Protein AF-A0A3E0Q6M6-F1 (afdb_monomer)

Foldseek 3Di:
DAADLDAFLPQDFPLLLLLLLQQFAQDQDDLVVSLVSSCCQQQPKDFPPHPQVVVLVVFFDPVLLVVQPDDDPPVNVVVCVVVVPDPPGGDIGGLNSSLLRGPLQQDSPYDDDSVCSSSSLVVCVLLQQADPRRHGDLLSLLSNLVLCVVQPCVSVSHNSSRSLQQQVQLLSLLSLVLSCLVHHLLLLLLLLLLLVPPPDDPADALVSSLRSLVLLLVLCVVVDDPVCPVVSVSSVVSSVQSVPRVRSSRVVNNSLSHCVSSVQWHWDFDQDPNDTDTHTHGDQLSNLSNVLCPCCSNCVVCSVVCCQACSLVSSCRSVVQQADEDPDLLLLVLLLLVLQVSRDDPDFFGKSQSSSSSSQSVQSVVRYHDGSVNSLVSLVVCCVDPCVVFKDWPDDDPVVSITTIDGHPPSNVVSVVVDDPPPPPPPPPD

pLDDT: mean 89.03, std 11.6, range [33.72, 98.38]

Solvent-accessible surface area (backbone atoms only — not comparable to full-atom values): 23334 Å² total; per-residue (Å²): 112,40,69,70,88,75,55,69,58,56,74,59,46,64,31,52,50,47,52,46,27,67,64,48,45,78,54,79,44,53,74,63,61,53,38,53,46,40,40,60,57,47,56,32,76,44,30,79,85,40,90,60,33,75,56,37,68,70,47,38,33,66,71,53,38,58,72,60,53,77,76,75,50,70,68,59,48,51,48,31,61,76,69,66,53,71,86,74,68,66,78,65,40,36,44,48,48,53,56,41,17,23,68,84,40,97,60,71,73,67,81,80,52,77,91,49,45,61,54,52,56,53,50,27,40,64,54,46,26,25,42,97,52,52,12,36,25,68,59,16,40,31,51,26,44,48,45,56,75,75,24,70,51,38,93,76,65,34,69,91,23,48,58,67,46,32,68,81,35,65,54,57,30,48,51,52,49,52,37,45,60,65,30,26,62,54,53,51,39,37,33,38,45,41,44,67,50,77,73,86,63,87,58,70,50,52,57,48,52,35,51,18,35,45,54,54,39,53,44,46,57,80,67,67,47,89,91,43,53,67,62,48,51,55,41,46,56,46,31,58,52,30,70,40,68,69,50,16,40,29,48,34,52,27,53,52,45,42,37,34,52,59,53,28,27,42,73,49,82,42,78,60,92,88,40,84,42,70,30,68,40,46,30,74,34,15,38,39,39,25,58,66,35,44,60,52,55,69,44,45,75,46,39,67,62,51,45,32,59,40,44,44,58,47,49,30,63,27,69,68,49,87,51,42,75,62,93,46,62,68,60,44,50,46,28,33,58,66,15,34,78,45,57,66,50,97,71,77,60,29,60,41,61,61,22,26,49,42,7,28,40,56,30,42,78,73,31,23,33,45,34,43,50,56,39,57,56,41,49,62,56,40,44,76,44,93,46,31,91,31,41,46,77,78,54,58,48,79,88,75,68,44,36,26,37,40,80,42,87,64,44,62,62,62,45,59,76,69,47,73,83,65,79,73,69,73,79,70,86,124

Secondary structure (DSSP, 8-state):
--------SS---THHHHHHHHH--SS---HHHHHHHHHHHHT-EE-TTSTTHHHHHHHB-HHHHHHTSPPPPHHHHHHHHHTT----SPPPEEHHHHHHTBTTSS--PPPPPGGGHHHHHHHHHHTTSB-TTS-B-HHHHHHHHHHHHHSTTGGGT-TT--TT-GGG-HHHHHHHHHHHHHH-TTHHHHHHHHHHTTTT--S--TTHHHHHHHHHHHHHHHT--GGGHHHHHHHHHHHHHTTSHHHHHHHHHHHHHHHHHTTSEEE--EEETTEEE--EEE-HHHHHHHHHTHHHHHTGGGHHHHHHHHHHHHHHHHHT---EE---HHHHHHHHHHHGGGT--SSS-EEHHHHHHHHHHHHHHTTEE--HHHHHHHHHHHHTTTTTTTEEEEEEETTTTEEEEEEPTTHHHHHHTTS-----------

Nearest PDB structures (foldseek):
  5vyv-assembly1_A  TM=3.236E-01  e=2.648E-01  Escherichia coli O157:H7
  7z3q-assembly2_C  TM=4.560E-01  e=9.338E+00  Homo sapiens

Radius of gyration: 23.21 Å; Cα contacts (8 Å, |Δi|>4): 625; chains: 1; bounding box: 67×60×68 Å

Mean predicted aligned error: 6.0 Å

Sequence (430 aa):
MKLITHMEPSQLRLGYLCCLSLVAGRQLDTRQALVDRLGRFVFQMIDEADPRWPEFAKSVDRNELQRMRTPVDEKTAELHELFGMTDTSAPAYQLQALWLSQRDIPSHLGLLTEKNATRILEMGRSFELLTTGYALSEKGVFLNKFLQATMPGVLDGAPTANPFAIARRPALQLFLLYALLSVDILTPFLLKRFASSQQGDPSNSPKLLPQAANDLVDSLVDVTDISNVESLRSCRQFAERLQSKAVARNQAQPRYHHLFELGLVDRSEADDGGRRVVPYVATDAGSRAASVFQTLREDTEQQLELIDTHFFHWAAEIYDFDAKPCDGDLRRLYYFARGFPYLEREIGFTPGRTIALAGCLLGLEEGWIIEIAEMFSVLRTMAAGPWRPYLEYSGGSRLDQEFLIKVKPGLIDAIEEQLPPTSQRERTPK

Structure (mmCIF, N/CA/C/O backbone):
data_AF-A0A3E0Q6M6-F1
#
_entry.id   AF-A0A3E0Q6M6-F1
#
loop_
_atom_site.group_PDB
_atom_site.id
_atom_site.type_symbol
_atom_site.label_atom_id
_atom_site.label_alt_id
_atom_site.label_comp_id
_atom_site.label_asym_id
_atom_site.label_entity_id
_atom_site.label_seq_id
_atom_site.pdbx_PDB_ins_code
_atom_site.Cartn_x
_atom_site.Cartn_y
_atom_site.Cartn_z
_atom_site.occupancy
_atom_site.B_iso_or_equiv
_atom_site.auth_seq_id
_atom_site.auth_comp_id
_atom_site.auth_asym_id
_atom_site.auth_atom_id
_atom_site.pdbx_PDB_model_num
ATOM 1 N N . MET A 1 1 ? -2.107 17.240 4.110 1.00 87.25 1 MET A N 1
ATOM 2 C CA . MET A 1 1 ? -1.818 16.719 2.755 1.00 87.25 1 MET A CA 1
ATOM 3 C C . MET A 1 1 ? -0.362 16.262 2.650 1.00 87.25 1 MET A C 1
ATOM 5 O O . MET A 1 1 ? 0.503 16.913 3.228 1.00 87.25 1 MET A O 1
ATOM 9 N N . LYS A 1 2 ? -0.077 15.165 1.934 1.00 92.00 2 LYS A N 1
ATOM 10 C CA . LYS A 1 2 ? 1.295 14.688 1.652 1.00 92.00 2 LYS A CA 1
ATOM 11 C C . LYS A 1 2 ? 1.508 14.490 0.152 1.00 92.00 2 LYS A C 1
ATOM 13 O O . LYS A 1 2 ? 0.611 14.021 -0.541 1.00 92.00 2 LYS A O 1
ATOM 18 N N . LEU A 1 3 ? 2.697 14.842 -0.333 1.00 93.81 3 LEU A N 1
ATOM 19 C CA . LEU A 1 3 ? 3.106 14.711 -1.732 1.00 93.81 3 LEU A CA 1
ATOM 20 C C . LEU A 1 3 ? 4.495 14.076 -1.796 1.00 93.81 3 LEU A C 1
ATOM 22 O O . LEU A 1 3 ? 5.449 14.608 -1.219 1.00 93.81 3 LEU A O 1
ATOM 26 N N . ILE A 1 4 ? 4.645 12.984 -2.548 1.00 92.25 4 ILE A N 1
ATOM 27 C CA . ILE A 1 4 ? 5.968 12.401 -2.787 1.00 92.25 4 ILE A CA 1
ATOM 28 C C . ILE A 1 4 ? 6.671 13.221 -3.877 1.00 92.25 4 ILE A C 1
ATOM 30 O O . ILE A 1 4 ? 6.484 13.014 -5.071 1.00 92.25 4 ILE A O 1
ATOM 34 N N . THR A 1 5 ? 7.535 14.158 -3.495 1.00 89.56 5 THR A N 1
ATOM 35 C CA . THR A 1 5 ? 8.221 15.041 -4.463 1.00 89.56 5 THR A CA 1
ATOM 36 C C . THR A 1 5 ? 9.436 14.406 -5.147 1.00 89.56 5 THR A C 1
ATOM 38 O O . THR A 1 5 ? 10.067 15.025 -6.017 1.00 89.56 5 THR A O 1
ATOM 41 N N . HIS A 1 6 ? 9.795 13.190 -4.736 1.00 87.19 6 HIS A N 1
ATOM 42 C CA . HIS A 1 6 ? 10.924 12.450 -5.271 1.00 87.19 6 HIS A CA 1
ATOM 43 C C . HIS A 1 6 ? 10.699 10.939 -5.171 1.00 87.19 6 HIS A C 1
ATOM 45 O O . HIS A 1 6 ? 10.739 10.355 -4.093 1.00 87.19 6 HIS A O 1
ATOM 51 N N . MET A 1 7 ? 10.524 10.304 -6.322 1.00 83.81 7 MET A N 1
ATOM 52 C CA . MET A 1 7 ? 10.637 8.866 -6.519 1.00 83.81 7 MET A CA 1
ATOM 53 C C . MET A 1 7 ? 11.859 8.584 -7.383 1.00 83.81 7 MET A C 1
ATOM 55 O O . MET A 1 7 ? 12.078 9.258 -8.391 1.00 83.81 7 MET A O 1
ATOM 59 N N . GLU A 1 8 ? 12.674 7.618 -6.981 1.00 73.31 8 GLU A N 1
ATOM 60 C CA . GLU A 1 8 ? 13.770 7.162 -7.830 1.00 73.31 8 GLU A CA 1
ATOM 61 C C . GLU A 1 8 ? 13.198 6.372 -9.023 1.00 73.31 8 GLU A C 1
ATOM 63 O O . GLU A 1 8 ? 12.280 5.574 -8.835 1.00 73.31 8 GLU A O 1
ATOM 68 N N . PRO A 1 9 ? 13.729 6.566 -10.245 1.00 67.56 9 PRO A N 1
ATOM 69 C CA . PRO A 1 9 ? 13.265 5.899 -11.463 1.00 67.56 9 PRO A CA 1
ATOM 70 C C . PRO A 1 9 ? 13.561 4.401 -11.515 1.00 67.56 9 PRO A C 1
ATOM 72 O O . PRO A 1 9 ? 13.162 3.742 -12.478 1.00 67.56 9 PRO A O 1
ATOM 75 N N . SER A 1 10 ? 14.298 3.858 -10.539 1.00 64.56 10 SER A N 1
ATOM 76 C CA . SER A 1 10 ? 14.489 2.414 -10.446 1.00 64.56 10 SER A CA 1
ATOM 77 C C . SER A 1 10 ? 13.123 1.729 -10.375 1.00 64.56 10 SER A C 1
ATOM 79 O O . SER A 1 10 ? 12.142 2.322 -9.935 1.00 64.56 10 SER A O 1
ATOM 81 N N . GLN A 1 11 ? 13.051 0.489 -10.863 1.00 65.12 11 GLN A N 1
ATOM 82 C CA . GLN A 1 11 ? 11.842 -0.341 -10.964 1.00 65.12 11 GLN A CA 1
ATOM 83 C C . GLN A 1 11 ? 11.306 -0.749 -9.577 1.00 65.12 11 GLN A C 1
ATOM 85 O O . GLN A 1 11 ? 11.102 -1.923 -9.285 1.00 65.12 11 GLN A O 1
ATOM 90 N N . LEU A 1 12 ? 11.112 0.222 -8.690 1.00 77.06 12 LEU A N 1
ATOM 91 C CA . LEU A 1 12 ? 10.589 0.053 -7.354 1.00 77.06 12 LEU A CA 1
ATOM 92 C C . LEU A 1 12 ? 9.111 -0.284 -7.477 1.00 77.06 12 LEU A C 1
ATOM 94 O O . LEU A 1 12 ? 8.279 0.534 -7.857 1.00 77.06 12 LEU A O 1
ATOM 98 N N . ARG A 1 13 ? 8.851 -1.558 -7.230 1.00 88.19 13 ARG A N 1
ATOM 99 C CA . ARG A 1 13 ? 7.543 -2.179 -7.112 1.00 88.19 13 ARG A CA 1
ATOM 100 C C . ARG A 1 13 ? 7.064 -2.112 -5.667 1.00 88.19 13 ARG A C 1
ATOM 102 O O . ARG A 1 13 ? 7.867 -2.252 -4.742 1.00 88.19 13 ARG A O 1
ATOM 109 N N . LEU A 1 14 ? 5.757 -2.014 -5.471 1.00 93.56 14 LEU A N 1
ATOM 110 C CA . LEU A 1 14 ? 5.112 -2.132 -4.168 1.00 93.56 14 LEU A CA 1
ATOM 111 C C . LEU A 1 14 ? 5.424 -3.484 -3.506 1.00 93.56 14 LEU A C 1
ATOM 113 O O . LEU A 1 14 ? 5.571 -3.535 -2.290 1.00 93.56 14 LEU A O 1
ATOM 117 N N . GLY A 1 15 ? 5.633 -4.559 -4.279 1.00 94.31 15 GLY A N 1
ATOM 118 C CA . GLY A 1 15 ? 6.031 -5.865 -3.731 1.00 94.31 15 GLY A CA 1
ATOM 119 C C . GLY A 1 15 ? 7.352 -5.831 -2.946 1.00 94.31 15 GLY A C 1
ATOM 120 O O . GLY A 1 15 ? 7.531 -6.582 -1.989 1.00 94.31 15 GLY A O 1
ATOM 121 N N . TYR A 1 16 ? 8.256 -4.891 -3.245 1.00 95.25 16 TYR A N 1
ATOM 122 C CA . TYR A 1 16 ? 9.464 -4.710 -2.435 1.00 95.25 16 TYR A CA 1
ATOM 123 C C . TYR A 1 16 ? 9.179 -4.120 -1.052 1.00 95.25 16 TYR A C 1
ATOM 125 O O . TYR A 1 16 ? 9.962 -4.351 -0.134 1.00 95.25 16 TYR A O 1
ATOM 133 N N . LEU A 1 17 ? 8.069 -3.397 -0.868 1.00 96.25 17 LEU A N 1
ATOM 134 C CA . LEU A 1 17 ? 7.621 -2.968 0.459 1.00 96.25 17 LEU A CA 1
ATOM 135 C C . LEU A 1 17 ? 7.180 -4.161 1.309 1.00 96.25 17 LEU A C 1
ATOM 137 O O . LEU A 1 17 ? 7.475 -4.202 2.504 1.00 96.25 17 LEU A O 1
ATOM 141 N N . CYS A 1 18 ? 6.549 -5.160 0.687 1.00 97.62 18 CYS A N 1
ATOM 142 C CA . CYS A 1 18 ? 6.244 -6.433 1.331 1.00 97.62 18 CYS A CA 1
ATOM 143 C C . CYS A 1 18 ? 7.539 -7.134 1.763 1.00 97.62 18 CYS A C 1
ATOM 145 O O . CYS A 1 18 ? 7.695 -7.434 2.946 1.00 97.62 18 CYS A O 1
ATOM 147 N N . CYS A 1 19 ? 8.515 -7.282 0.859 1.00 97.38 19 CYS A N 1
ATOM 148 C CA . CYS A 1 19 ? 9.823 -7.860 1.191 1.00 97.38 19 CYS A CA 1
ATOM 149 C C . CYS A 1 19 ? 10.544 -7.099 2.314 1.00 97.38 19 CYS A C 1
ATOM 151 O O . CYS A 1 19 ? 11.058 -7.713 3.244 1.00 97.38 19 CYS A O 1
ATOM 153 N N . LEU A 1 20 ? 10.549 -5.763 2.262 1.00 97.38 20 LEU A N 1
ATOM 154 C CA . LEU A 1 20 ? 11.132 -4.914 3.301 1.00 97.38 20 LEU A CA 1
ATOM 155 C C . LEU A 1 20 ? 10.480 -5.160 4.662 1.00 97.38 20 LEU A C 1
ATOM 157 O O . LEU A 1 20 ? 11.183 -5.282 5.663 1.00 97.38 20 LEU A O 1
ATOM 161 N N . SER A 1 21 ? 9.148 -5.254 4.699 1.00 97.56 21 SER A N 1
ATOM 162 C CA . SER A 1 21 ? 8.427 -5.501 5.946 1.00 97.56 21 SER A CA 1
ATOM 163 C C . SER A 1 21 ? 8.771 -6.856 6.557 1.00 97.56 21 SER A C 1
ATOM 165 O O . SER A 1 21 ? 8.832 -6.962 7.775 1.00 97.56 21 SER A O 1
ATOM 167 N N . LEU A 1 22 ? 9.055 -7.873 5.737 1.00 97.62 22 LEU A N 1
ATOM 168 C CA . LEU A 1 22 ? 9.405 -9.222 6.189 1.00 97.62 22 LEU A CA 1
ATOM 169 C C . LEU A 1 22 ? 10.785 -9.298 6.848 1.00 97.62 22 LEU A C 1
ATOM 171 O O . LEU A 1 22 ? 10.973 -10.093 7.764 1.00 97.62 22 LEU A O 1
ATOM 175 N N . VAL A 1 23 ? 11.735 -8.466 6.413 1.00 96.94 23 VAL A N 1
ATOM 176 C CA . VAL A 1 23 ? 13.116 -8.487 6.927 1.00 96.94 23 VAL A CA 1
ATOM 177 C C . VAL A 1 23 ? 13.397 -7.442 8.008 1.00 96.94 23 VAL A C 1
ATOM 179 O O . VAL A 1 23 ? 14.353 -7.593 8.770 1.00 96.94 23 VAL A O 1
ATOM 182 N N . ALA A 1 24 ? 12.599 -6.376 8.078 1.00 96.19 24 ALA A N 1
ATOM 183 C CA . ALA A 1 24 ? 12.725 -5.341 9.097 1.00 96.19 24 ALA A CA 1
ATOM 184 C C . ALA A 1 24 ? 12.095 -5.778 10.433 1.00 96.19 24 ALA A C 1
ATOM 186 O O . ALA A 1 24 ? 11.230 -6.649 10.488 1.00 96.19 24 ALA A O 1
ATOM 187 N N . GLY A 1 25 ? 12.535 -5.163 11.533 1.00 93.12 25 GLY A N 1
ATOM 188 C CA . GLY A 1 25 ? 12.019 -5.430 12.880 1.00 93.12 25 GLY A CA 1
ATOM 189 C C . GLY A 1 25 ? 11.426 -4.183 13.537 1.00 93.12 25 GLY A C 1
ATOM 190 O O . GLY A 1 25 ? 11.552 -3.078 13.019 1.00 93.12 25 GLY A O 1
ATOM 191 N N . ARG A 1 26 ? 10.804 -4.353 14.711 1.00 88.94 26 ARG A N 1
ATOM 192 C CA . ARG A 1 26 ? 10.313 -3.239 15.554 1.00 88.94 26 ARG A CA 1
ATOM 193 C C . ARG A 1 26 ? 11.429 -2.460 16.258 1.00 88.94 26 ARG A C 1
ATOM 195 O O . ARG A 1 26 ? 11.202 -1.349 16.721 1.00 88.94 26 ARG A O 1
ATOM 202 N N . GLN A 1 27 ? 12.605 -3.063 16.398 1.00 89.88 27 GLN A N 1
ATOM 203 C CA . GLN A 1 27 ? 13.758 -2.430 17.032 1.00 89.88 27 GLN A CA 1
ATOM 204 C C . GLN A 1 27 ? 14.470 -1.508 16.041 1.00 89.88 27 GLN A C 1
ATOM 206 O O . GLN A 1 27 ? 14.382 -1.714 14.829 1.00 89.88 27 GLN A O 1
ATOM 211 N N . LEU A 1 28 ? 15.168 -0.498 16.572 1.00 85.06 28 LEU A N 1
ATOM 212 C CA . LEU A 1 28 ? 16.021 0.374 15.768 1.00 85.06 28 LEU A CA 1
ATOM 213 C C . LEU A 1 28 ? 17.014 -0.468 14.978 1.00 85.06 28 LEU A C 1
ATOM 215 O O . LEU A 1 28 ? 17.636 -1.380 15.524 1.00 85.06 28 LEU A O 1
ATOM 219 N N . ASP A 1 29 ? 17.165 -0.124 13.706 1.00 87.62 29 ASP A N 1
ATOM 220 C CA . ASP A 1 29 ? 18.101 -0.794 12.826 1.00 87.62 29 ASP A CA 1
ATOM 221 C C . ASP A 1 29 ? 19.008 0.222 12.139 1.00 87.62 29 ASP A C 1
ATOM 223 O O . ASP A 1 29 ? 18.660 1.388 11.929 1.00 87.62 29 ASP A O 1
ATOM 227 N N . THR A 1 30 ? 20.203 -0.226 11.778 1.00 94.06 30 THR A N 1
ATOM 228 C CA . THR A 1 30 ? 21.070 0.575 10.923 1.00 94.06 30 THR A CA 1
ATOM 229 C C . THR A 1 30 ? 20.626 0.417 9.475 1.00 94.06 30 THR A C 1
ATOM 231 O O . THR A 1 30 ? 20.210 -0.659 9.042 1.00 94.06 30 THR A O 1
ATOM 234 N N . ARG A 1 31 ? 20.778 1.485 8.685 1.00 95.12 31 ARG A N 1
ATOM 235 C CA . ARG A 1 31 ? 20.514 1.448 7.239 1.00 95.12 31 ARG A CA 1
ATOM 236 C C . ARG A 1 31 ? 21.240 0.279 6.561 1.00 95.12 31 ARG A C 1
ATOM 238 O O . ARG A 1 31 ? 20.638 -0.401 5.741 1.00 95.12 31 ARG A O 1
ATOM 245 N N . GLN A 1 32 ? 22.511 0.053 6.910 1.00 96.00 32 GLN A N 1
ATOM 246 C CA . GLN A 1 32 ? 23.335 -0.987 6.291 1.00 96.00 32 GLN A CA 1
ATOM 247 C C . GLN A 1 32 ? 22.854 -2.392 6.659 1.00 96.00 32 GLN A C 1
ATOM 249 O O . GLN A 1 32 ? 22.635 -3.200 5.765 1.00 96.00 32 GLN A O 1
ATOM 254 N N . ALA A 1 33 ? 22.608 -2.668 7.942 1.00 95.94 33 ALA A N 1
ATOM 255 C CA . ALA A 1 33 ? 22.136 -3.985 8.364 1.00 95.94 33 ALA A CA 1
ATOM 256 C C . ALA A 1 33 ? 20.782 -4.345 7.729 1.00 95.94 33 ALA A C 1
ATOM 258 O O . ALA A 1 33 ? 20.575 -5.493 7.329 1.00 95.94 33 ALA A O 1
ATOM 259 N N . LEU A 1 34 ? 19.879 -3.370 7.568 1.00 95.75 34 LEU A N 1
ATOM 260 C CA . LEU A 1 34 ? 18.613 -3.599 6.878 1.00 95.75 34 LEU A CA 1
ATOM 261 C C . LEU A 1 34 ? 18.808 -3.880 5.383 1.00 95.75 34 LEU A C 1
ATOM 263 O O . LEU A 1 34 ? 18.170 -4.785 4.848 1.00 95.75 34 LEU A O 1
ATOM 267 N N . VAL A 1 35 ? 19.709 -3.150 4.718 1.00 95.69 35 VAL A N 1
ATOM 268 C CA . VAL A 1 35 ? 20.093 -3.416 3.322 1.00 95.69 35 VAL A CA 1
ATOM 269 C C . VAL A 1 35 ? 20.690 -4.816 3.175 1.00 95.69 35 VAL A C 1
ATOM 271 O O . VAL A 1 35 ? 20.292 -5.535 2.264 1.00 95.69 35 VAL A O 1
ATOM 274 N N . ASP A 1 36 ? 21.560 -5.243 4.089 1.00 96.00 36 ASP A N 1
ATOM 275 C CA . ASP A 1 36 ? 22.187 -6.569 4.052 1.00 96.00 36 ASP A CA 1
ATOM 276 C C . ASP A 1 36 ? 21.164 -7.694 4.277 1.00 96.00 36 ASP A C 1
ATOM 278 O O . ASP A 1 36 ? 21.242 -8.758 3.659 1.00 96.00 36 ASP A O 1
ATOM 282 N N . ARG A 1 37 ? 20.186 -7.491 5.172 1.00 96.50 37 ARG A N 1
ATOM 283 C CA . ARG A 1 37 ? 19.087 -8.449 5.393 1.00 96.50 37 ARG A CA 1
ATOM 284 C C . ARG A 1 37 ? 18.163 -8.535 4.188 1.00 96.50 37 ARG A C 1
ATOM 286 O O . ARG A 1 37 ? 17.870 -9.634 3.728 1.00 96.50 37 ARG A O 1
ATOM 293 N N . LEU A 1 38 ? 17.747 -7.386 3.664 1.00 95.50 38 LEU A N 1
ATOM 294 C CA . LEU A 1 38 ? 16.939 -7.309 2.456 1.00 95.50 38 LEU A CA 1
ATOM 295 C C . LEU A 1 38 ? 17.661 -7.968 1.283 1.00 95.50 38 LEU A C 1
ATOM 297 O O . LEU A 1 38 ? 17.050 -8.758 0.574 1.00 95.50 38 LEU A O 1
ATOM 301 N N . GLY A 1 39 ? 18.958 -7.698 1.128 1.00 94.81 39 GLY A N 1
ATOM 302 C CA . GLY A 1 39 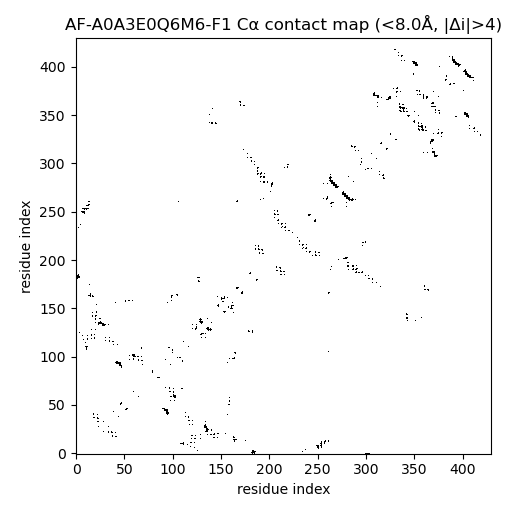? 19.769 -8.251 0.058 1.00 94.81 39 GLY A CA 1
ATOM 303 C C . GLY A 1 39 ? 19.881 -9.773 0.127 1.00 94.81 39 GLY A C 1
ATOM 304 O O . GLY A 1 39 ? 19.592 -10.451 -0.854 1.00 94.81 39 GLY A O 1
ATOM 305 N N . ARG A 1 40 ? 20.182 -10.318 1.313 1.00 96.00 40 ARG A N 1
ATOM 306 C CA . ARG A 1 40 ? 20.195 -11.773 1.545 1.00 96.00 40 ARG A CA 1
ATOM 307 C C . ARG A 1 40 ? 18.852 -12.442 1.275 1.00 96.00 40 ARG A C 1
ATOM 309 O O . ARG A 1 40 ? 18.841 -13.602 0.889 1.00 96.00 40 ARG A O 1
ATOM 316 N N . PHE A 1 41 ? 17.748 -11.732 1.491 1.00 96.81 41 PHE A N 1
ATOM 317 C CA . PHE A 1 41 ? 16.411 -12.255 1.242 1.00 96.81 41 PHE A CA 1
ATOM 318 C C . PHE A 1 41 ? 16.058 -12.223 -0.250 1.00 96.81 41 PHE A C 1
ATOM 320 O O . PHE A 1 41 ? 15.866 -13.268 -0.861 1.00 96.81 41 PHE A O 1
ATOM 327 N N . VAL A 1 42 ? 16.013 -11.042 -0.877 1.00 94.81 42 VAL A N 1
ATOM 328 C CA . VAL A 1 42 ? 15.484 -10.909 -2.249 1.00 94.81 42 VAL A CA 1
ATOM 329 C C . VAL A 1 42 ? 16.459 -11.370 -3.334 1.00 94.81 42 VAL A C 1
ATOM 331 O O . VAL A 1 42 ? 16.013 -11.793 -4.401 1.00 94.81 42 VAL A O 1
ATOM 334 N N . PHE A 1 43 ? 17.770 -11.310 -3.075 1.00 94.06 43 PHE A N 1
ATOM 335 C CA . PHE A 1 43 ? 18.814 -11.732 -4.019 1.00 94.06 43 PHE A CA 1
ATOM 336 C C . PHE A 1 43 ? 19.391 -13.114 -3.691 1.00 94.06 43 PHE A C 1
ATOM 338 O O . PHE A 1 43 ? 20.419 -13.488 -4.251 1.00 94.06 43 PHE A O 1
ATOM 345 N N . GLN A 1 44 ? 18.737 -13.891 -2.816 1.00 95.12 44 GLN A N 1
ATOM 346 C CA . GLN A 1 44 ? 19.100 -15.289 -2.589 1.00 95.12 44 GLN A CA 1
ATOM 347 C C . GLN A 1 44 ? 19.132 -16.046 -3.925 1.00 95.12 44 GLN A C 1
ATOM 349 O O . GLN A 1 44 ? 18.177 -15.968 -4.697 1.00 95.12 44 GLN A O 1
ATOM 354 N N . MET A 1 45 ? 20.211 -16.784 -4.182 1.00 94.81 45 MET A N 1
ATOM 355 C CA . MET A 1 45 ? 20.336 -17.628 -5.370 1.00 94.81 45 MET A CA 1
ATOM 356 C C . MET A 1 45 ? 19.615 -18.961 -5.156 1.00 94.81 45 MET A C 1
ATOM 358 O O . MET A 1 45 ? 19.776 -19.590 -4.112 1.00 94.81 45 MET A O 1
ATOM 362 N N . ILE A 1 46 ? 18.836 -19.366 -6.155 1.00 95.38 46 ILE A N 1
ATOM 363 C CA . ILE A 1 46 ? 18.070 -20.611 -6.217 1.00 95.38 46 ILE A CA 1
ATOM 364 C C . ILE A 1 46 ? 18.513 -21.354 -7.476 1.00 95.38 46 ILE A C 1
ATOM 366 O O . ILE A 1 46 ? 18.415 -20.805 -8.576 1.00 95.38 46 ILE A O 1
ATOM 370 N N . ASP A 1 47 ? 18.993 -22.579 -7.320 1.00 94.38 47 ASP A N 1
ATOM 371 C CA . ASP A 1 47 ? 19.415 -23.455 -8.414 1.00 94.38 47 ASP A CA 1
ATOM 372 C C . ASP A 1 47 ? 18.606 -24.762 -8.416 1.00 94.38 47 ASP A C 1
ATOM 374 O O . ASP A 1 47 ? 17.696 -24.946 -7.609 1.00 94.38 47 ASP A O 1
ATOM 378 N N . GLU A 1 48 ? 18.925 -25.680 -9.332 1.00 94.62 48 GLU A N 1
ATOM 379 C CA . GLU A 1 48 ? 18.227 -26.966 -9.461 1.00 94.62 48 GLU A CA 1
ATOM 380 C C . GLU A 1 48 ? 18.347 -27.883 -8.232 1.00 94.62 48 GLU A C 1
ATOM 382 O O . GLU A 1 48 ? 17.530 -28.796 -8.081 1.00 94.62 48 GLU A O 1
ATOM 387 N N . ALA A 1 49 ? 19.340 -27.663 -7.364 1.00 94.94 49 ALA A N 1
ATOM 388 C CA . ALA A 1 49 ? 19.521 -28.432 -6.138 1.00 94.94 49 ALA A CA 1
ATOM 389 C C . ALA A 1 49 ? 18.675 -27.887 -4.972 1.00 94.94 49 ALA A C 1
ATOM 391 O O . ALA A 1 49 ? 18.485 -28.591 -3.976 1.00 94.94 49 ALA A O 1
ATOM 392 N N . ASP A 1 50 ? 18.149 -26.663 -5.081 1.00 96.88 50 ASP A N 1
ATOM 393 C CA . ASP A 1 50 ? 17.285 -26.077 -4.062 1.00 96.88 50 ASP A CA 1
ATOM 394 C C . ASP A 1 50 ? 15.941 -26.834 -3.970 1.00 96.88 50 ASP A C 1
ATOM 396 O O . ASP A 1 50 ? 15.258 -27.012 -4.984 1.00 96.88 50 ASP A O 1
ATOM 400 N N . PRO A 1 51 ? 15.484 -27.236 -2.766 1.00 97.19 51 PRO A N 1
ATOM 401 C CA . PRO A 1 51 ? 14.211 -27.940 -2.592 1.00 97.19 51 PRO A CA 1
ATOM 402 C C . PRO A 1 51 ? 12.982 -27.204 -3.153 1.00 97.19 51 PRO A C 1
ATOM 404 O O . PRO A 1 51 ? 11.977 -27.843 -3.464 1.00 97.19 51 PRO A O 1
ATOM 407 N N . ARG A 1 52 ? 13.044 -25.872 -3.292 1.00 97.00 52 ARG A N 1
ATOM 408 C CA . ARG A 1 52 ? 11.966 -25.028 -3.837 1.00 97.00 52 ARG A CA 1
ATOM 409 C C . ARG A 1 52 ? 11.927 -25.035 -5.368 1.00 97.00 52 ARG A C 1
ATOM 411 O O . ARG A 1 52 ? 10.896 -24.703 -5.960 1.00 97.00 52 ARG A O 1
ATOM 418 N N . TRP A 1 53 ? 13.025 -25.404 -6.030 1.00 96.56 53 TRP A N 1
ATOM 419 C CA . TRP A 1 53 ? 13.165 -25.308 -7.484 1.00 96.56 53 TRP A CA 1
ATOM 420 C C . TRP A 1 53 ? 12.087 -26.052 -8.283 1.00 96.56 53 TRP A C 1
ATOM 422 O O . TRP A 1 53 ? 11.515 -25.442 -9.193 1.00 96.56 53 TRP A O 1
ATOM 432 N N . PRO A 1 54 ? 11.726 -27.316 -7.965 1.00 96.75 54 PRO A N 1
ATOM 433 C CA . PRO A 1 54 ? 10.733 -28.051 -8.748 1.00 96.75 54 PRO A CA 1
ATOM 434 C C . PRO A 1 54 ? 9.365 -27.366 -8.802 1.00 96.75 54 PRO A C 1
ATOM 436 O O . PRO A 1 54 ? 8.614 -27.554 -9.759 1.00 96.75 54 PRO A O 1
ATOM 439 N N . GLU A 1 55 ? 9.016 -26.589 -7.779 1.00 97.06 55 GLU A N 1
ATOM 440 C CA . GLU A 1 55 ? 7.762 -25.847 -7.722 1.00 97.06 55 GLU A CA 1
ATOM 441 C C . GLU A 1 55 ? 7.868 -24.492 -8.441 1.00 97.06 55 GLU A C 1
ATOM 443 O O . GLU A 1 55 ? 6.983 -24.156 -9.237 1.00 97.06 55 GLU A O 1
ATOM 448 N N . PHE A 1 56 ? 8.988 -23.771 -8.298 1.00 96.62 56 PHE A N 1
ATOM 449 C CA . PHE A 1 56 ? 9.257 -22.598 -9.136 1.00 96.62 56 PHE A CA 1
ATOM 450 C C . PHE A 1 56 ? 9.193 -22.948 -10.624 1.00 96.62 56 PHE A C 1
ATOM 452 O O . PHE A 1 56 ? 8.424 -22.330 -11.357 1.00 96.62 56 PHE A O 1
ATOM 459 N N . ALA A 1 57 ? 9.886 -24.003 -11.054 1.00 95.06 57 ALA A N 1
ATOM 460 C CA . ALA A 1 57 ? 9.931 -24.452 -12.445 1.00 95.06 57 ALA A CA 1
ATOM 461 C C . ALA A 1 57 ? 8.545 -24.740 -13.065 1.00 95.06 57 ALA A C 1
ATOM 463 O O . ALA A 1 57 ? 8.389 -24.646 -14.287 1.00 95.06 57 ALA A O 1
ATOM 464 N N . LYS A 1 58 ? 7.534 -25.075 -12.247 1.00 96.19 58 LYS A N 1
ATOM 465 C CA . LYS A 1 58 ? 6.137 -25.267 -12.687 1.00 96.19 58 LYS A CA 1
ATOM 466 C C . LYS A 1 58 ? 5.398 -23.941 -12.884 1.00 96.19 58 LYS A C 1
ATOM 468 O O . LYS A 1 58 ? 4.619 -23.817 -13.829 1.00 96.19 58 LYS A O 1
ATOM 473 N N . SER A 1 59 ? 5.641 -22.983 -11.992 1.00 95.38 59 SER A N 1
ATOM 474 C CA . SER A 1 59 ? 4.945 -21.689 -11.914 1.00 95.38 59 SER A CA 1
ATOM 475 C C . SER A 1 59 ? 5.503 -20.604 -12.845 1.00 95.38 59 SER A C 1
ATOM 477 O O . SER A 1 59 ? 4.753 -19.725 -13.272 1.00 95.38 59 SER A O 1
ATOM 479 N N . VAL A 1 60 ? 6.796 -20.655 -13.181 1.00 94.81 60 VAL A N 1
ATOM 480 C CA . VAL A 1 60 ? 7.467 -19.596 -13.953 1.00 94.81 60 VAL A CA 1
ATOM 481 C C . VAL A 1 60 ? 7.176 -19.651 -15.457 1.00 94.81 60 VAL A C 1
ATOM 483 O O . VAL A 1 60 ? 7.047 -20.719 -16.074 1.00 94.81 60 VAL A O 1
ATOM 486 N N . ASP A 1 61 ? 7.090 -18.473 -16.069 1.00 93.31 61 ASP A N 1
ATOM 487 C CA . ASP A 1 61 ? 7.276 -18.281 -17.500 1.00 93.31 61 ASP A CA 1
ATOM 488 C C . ASP A 1 61 ? 8.779 -18.328 -17.805 1.00 93.31 61 ASP A C 1
ATOM 490 O O . ASP A 1 61 ? 9.563 -17.491 -17.356 1.00 93.31 61 ASP A O 1
ATOM 494 N N . ARG A 1 62 ? 9.191 -19.338 -18.576 1.00 90.94 62 ARG A N 1
ATOM 495 C CA . ARG A 1 62 ? 10.600 -19.550 -18.927 1.00 90.94 62 ARG A CA 1
ATOM 496 C C . ARG A 1 62 ? 11.152 -18.444 -19.824 1.00 90.94 62 ARG A C 1
ATOM 498 O O . ARG A 1 62 ? 12.334 -18.130 -19.719 1.00 90.94 62 ARG A O 1
ATOM 505 N N . ASN A 1 63 ? 10.326 -17.862 -20.692 1.00 89.06 63 ASN A N 1
ATOM 506 C CA . ASN A 1 63 ? 10.759 -16.788 -21.582 1.00 89.06 63 ASN A CA 1
ATOM 507 C C . ASN A 1 63 ? 11.062 -15.523 -20.780 1.00 89.06 63 ASN A C 1
ATOM 509 O O . ASN A 1 63 ? 12.066 -14.858 -21.026 1.00 89.06 63 ASN A O 1
ATOM 513 N N . GLU A 1 64 ? 10.218 -15.215 -19.799 1.00 88.00 64 GLU A N 1
ATOM 514 C CA . GLU A 1 64 ? 10.395 -14.048 -18.932 1.00 88.00 64 GLU A CA 1
ATOM 515 C C . GLU A 1 64 ? 11.550 -14.249 -17.957 1.00 88.00 64 GLU A C 1
ATOM 517 O O . GLU A 1 64 ? 12.400 -13.369 -17.826 1.00 88.00 64 GLU A O 1
ATOM 522 N N . LEU A 1 65 ? 11.678 -15.448 -17.383 1.00 89.19 65 LEU A N 1
ATOM 523 C CA . LEU A 1 65 ? 12.819 -15.790 -16.539 1.00 89.19 65 LEU A CA 1
ATOM 524 C C . LEU A 1 65 ? 14.149 -15.650 -17.293 1.00 89.19 65 LEU A C 1
ATOM 526 O O . LEU A 1 65 ? 15.119 -15.116 -16.756 1.00 89.19 65 LEU A O 1
ATOM 530 N N . GLN A 1 66 ? 14.188 -16.063 -18.564 1.00 86.31 66 GLN A N 1
ATOM 531 C CA . GLN A 1 66 ? 15.369 -15.898 -19.408 1.00 86.31 66 GLN A CA 1
ATOM 532 C C . GLN A 1 66 ? 15.673 -14.420 -19.697 1.00 86.31 66 GLN A C 1
ATOM 534 O O . GLN A 1 66 ? 16.842 -14.038 -19.720 1.00 86.31 66 GLN A O 1
ATOM 539 N N . ARG A 1 67 ? 14.650 -13.572 -19.877 1.00 84.12 67 ARG A N 1
ATOM 540 C CA . ARG A 1 67 ? 14.818 -12.113 -20.037 1.00 84.12 67 ARG A CA 1
ATOM 541 C C . ARG A 1 67 ? 15.309 -11.434 -18.763 1.00 84.12 67 ARG A C 1
ATOM 543 O O . ARG A 1 67 ? 15.999 -10.423 -18.846 1.00 84.12 67 ARG A O 1
ATOM 550 N N . MET A 1 68 ? 14.952 -11.9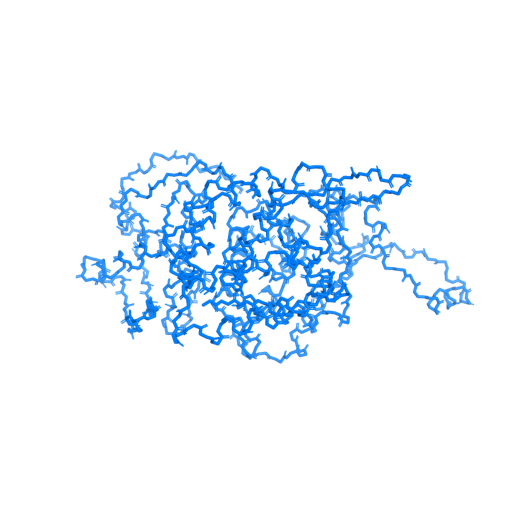77 -17.603 1.00 83.69 68 MET A N 1
ATOM 551 C CA . MET A 1 68 ? 15.399 -11.493 -16.299 1.00 83.69 68 MET A CA 1
ATOM 552 C C . MET A 1 68 ? 16.789 -11.998 -15.908 1.00 83.69 68 MET A C 1
ATOM 554 O O . MET A 1 68 ? 17.310 -11.571 -14.881 1.00 83.69 68 MET A O 1
ATOM 558 N N . ARG A 1 69 ? 17.424 -12.881 -16.689 1.00 81.12 69 ARG A N 1
ATOM 559 C CA . ARG A 1 69 ? 18.782 -13.338 -16.381 1.00 81.12 69 ARG A CA 1
ATOM 560 C C . ARG A 1 69 ? 19.730 -12.139 -16.408 1.00 81.12 69 ARG A C 1
ATOM 562 O O . ARG A 1 69 ? 19.896 -11.495 -17.443 1.00 81.12 69 ARG A O 1
ATOM 569 N N . THR A 1 70 ? 20.356 -11.844 -15.268 1.00 72.00 70 THR A N 1
ATOM 570 C CA . THR A 1 70 ? 21.412 -10.832 -15.200 1.00 72.00 70 THR A CA 1
ATOM 571 C C . THR A 1 70 ? 22.513 -11.242 -16.178 1.00 72.00 70 THR A C 1
ATOM 573 O O . THR A 1 70 ? 23.007 -12.368 -16.069 1.00 72.00 70 THR A O 1
ATOM 576 N N . PRO A 1 71 ? 22.883 -10.386 -17.147 1.00 71.06 71 PRO A N 1
ATOM 577 C CA . PRO A 1 71 ? 23.985 -10.689 -18.044 1.00 71.06 71 PRO A CA 1
ATOM 578 C C . PRO A 1 71 ? 25.242 -10.946 -17.217 1.00 71.06 71 PRO A C 1
ATOM 580 O O . PRO A 1 71 ? 25.517 -10.203 -16.272 1.00 71.06 71 PRO A O 1
ATOM 583 N N . VAL A 1 72 ? 25.991 -11.988 -17.570 1.00 73.12 72 VAL A N 1
ATOM 584 C CA . VAL A 1 72 ? 27.347 -12.165 -17.048 1.00 73.12 72 VAL A CA 1
ATOM 585 C C . VAL A 1 72 ? 28.142 -10.942 -17.499 1.00 73.12 72 VAL A C 1
ATOM 587 O O . VAL A 1 72 ? 28.094 -10.587 -18.678 1.00 73.12 72 VAL A O 1
ATOM 590 N N . ASP A 1 73 ? 28.791 -10.243 -16.568 1.00 79.00 73 ASP A N 1
ATOM 591 C CA . ASP A 1 73 ? 29.606 -9.092 -16.941 1.00 79.00 73 ASP A CA 1
ATOM 592 C C . ASP A 1 73 ? 30.756 -9.538 -17.854 1.00 79.00 73 ASP A C 1
ATOM 594 O O . ASP A 1 73 ? 31.246 -10.661 -17.738 1.00 79.00 73 ASP A O 1
ATOM 598 N N . GLU A 1 74 ? 31.178 -8.663 -18.770 1.00 79.38 74 GLU A N 1
ATOM 599 C CA . GLU A 1 74 ? 32.190 -8.984 -19.789 1.00 79.38 74 GLU A CA 1
ATOM 600 C C . GLU A 1 74 ? 33.461 -9.572 -19.172 1.00 79.38 74 GLU A C 1
ATOM 602 O O . GLU A 1 74 ? 34.007 -10.537 -19.690 1.00 79.38 74 GLU A O 1
ATOM 607 N N . LYS A 1 75 ? 33.880 -9.071 -18.006 1.00 82.44 75 LYS A N 1
ATOM 608 C CA . LYS A 1 75 ? 35.077 -9.551 -17.316 1.00 82.44 75 LYS A CA 1
ATOM 609 C C . LYS A 1 75 ? 34.898 -10.970 -16.775 1.00 82.44 75 LYS A C 1
ATOM 611 O O . LYS A 1 75 ? 35.814 -11.780 -16.874 1.00 82.44 75 LYS A O 1
ATOM 616 N N . THR A 1 76 ? 33.741 -11.294 -16.204 1.00 80.81 76 THR A N 1
ATOM 617 C CA . THR A 1 76 ? 33.429 -12.668 -15.783 1.00 80.81 76 THR A CA 1
ATOM 618 C C . THR A 1 76 ? 33.315 -13.604 -16.987 1.00 80.81 76 THR A C 1
ATOM 620 O O . THR A 1 76 ? 33.814 -14.727 -16.928 1.00 80.81 76 THR A O 1
ATOM 623 N N . ALA A 1 77 ? 32.741 -13.139 -18.100 1.00 81.44 77 ALA A N 1
ATOM 624 C CA . ALA A 1 77 ? 32.678 -13.907 -19.341 1.00 81.44 77 ALA A CA 1
ATOM 625 C C . ALA A 1 77 ? 34.082 -14.190 -19.915 1.00 81.44 77 ALA A C 1
ATOM 627 O O . ALA A 1 77 ? 34.383 -15.337 -20.238 1.00 81.44 77 ALA A O 1
ATOM 628 N N . GLU A 1 78 ? 34.965 -13.186 -19.948 1.00 83.81 78 GLU A N 1
ATOM 629 C CA . GLU A 1 78 ? 36.375 -13.325 -20.341 1.00 83.81 78 GLU A CA 1
ATOM 630 C C . GLU A 1 78 ? 37.128 -14.304 -19.433 1.00 83.81 78 GLU A C 1
ATOM 632 O O . GLU A 1 78 ? 37.925 -15.108 -19.912 1.00 83.81 78 GLU A O 1
ATOM 637 N N . LEU A 1 79 ? 36.875 -14.275 -18.119 1.00 83.69 79 LEU A N 1
ATOM 638 C CA . LEU A 1 79 ? 37.472 -15.232 -17.185 1.00 83.69 79 LEU A CA 1
ATOM 639 C C . LEU A 1 79 ? 36.975 -16.657 -17.459 1.00 83.69 79 LEU A C 1
ATOM 641 O O . LEU A 1 79 ? 37.785 -17.581 -17.487 1.00 83.69 79 LEU A O 1
ATOM 645 N N . HIS A 1 80 ? 35.675 -16.849 -17.693 1.00 84.06 80 HIS A N 1
ATOM 646 C CA . HIS A 1 80 ? 35.131 -18.165 -18.038 1.00 84.06 80 HIS A CA 1
ATOM 647 C C . HIS A 1 80 ? 35.760 -18.712 -19.326 1.00 84.06 80 HIS A C 1
ATOM 649 O O . HIS A 1 80 ? 36.142 -19.883 -19.367 1.00 84.06 80 HIS A O 1
ATOM 655 N N . GLU A 1 81 ? 35.932 -17.861 -20.342 1.00 84.94 81 GLU A N 1
ATOM 656 C CA . GLU A 1 81 ? 36.604 -18.217 -21.593 1.00 84.94 81 GLU A CA 1
ATOM 657 C C . GLU A 1 81 ? 38.085 -18.561 -21.363 1.00 84.94 81 GLU A C 1
ATOM 659 O O . GLU A 1 81 ? 38.544 -19.626 -21.782 1.00 84.94 81 GLU A O 1
ATOM 664 N N . LEU A 1 82 ? 38.817 -17.719 -20.625 1.00 89.19 82 LEU A N 1
ATOM 665 C CA . LEU A 1 82 ? 40.242 -17.899 -20.333 1.00 89.19 82 LEU A CA 1
ATOM 666 C C . LEU A 1 82 ? 40.530 -19.197 -19.566 1.00 89.19 82 LEU A C 1
ATOM 668 O O . LEU A 1 82 ? 41.549 -19.845 -19.805 1.00 89.19 82 LEU A O 1
ATOM 672 N N . PHE A 1 83 ? 39.643 -19.578 -18.646 1.00 86.38 83 PHE A N 1
ATOM 673 C CA . PHE A 1 83 ? 39.788 -20.788 -17.836 1.00 86.38 83 PHE A CA 1
ATOM 674 C C . PHE A 1 83 ? 39.111 -22.023 -18.444 1.00 86.38 83 PHE A C 1
ATOM 676 O O . PHE A 1 83 ? 39.123 -23.081 -17.814 1.00 86.38 83 PHE A O 1
ATOM 683 N N . GLY A 1 84 ? 38.530 -21.922 -19.646 1.00 79.62 84 GLY A N 1
ATOM 684 C CA . GLY A 1 84 ? 37.810 -23.031 -20.276 1.00 79.62 84 GLY A CA 1
ATOM 685 C C . GLY A 1 84 ? 36.651 -23.548 -19.420 1.00 79.62 84 GLY A C 1
ATOM 686 O O . GLY A 1 84 ? 36.317 -24.733 -19.480 1.00 79.62 84 GLY A O 1
ATOM 687 N N . MET A 1 85 ? 36.061 -22.679 -18.593 1.00 75.81 85 MET A N 1
ATOM 688 C CA . MET A 1 85 ? 34.901 -23.019 -17.783 1.00 75.81 85 MET A CA 1
ATOM 689 C C . MET A 1 85 ? 33.691 -23.095 -18.709 1.00 75.81 85 MET A C 1
ATOM 691 O O . MET A 1 85 ? 33.050 -22.094 -19.019 1.00 75.81 85 MET A O 1
ATOM 695 N N . THR A 1 86 ? 33.370 -24.302 -19.174 1.00 62.75 86 THR A N 1
ATOM 696 C CA . THR A 1 86 ? 32.035 -24.580 -19.699 1.00 62.75 86 THR A CA 1
ATOM 697 C C . THR A 1 86 ? 31.044 -24.347 -18.568 1.00 62.75 86 THR A C 1
ATOM 699 O O . THR A 1 86 ? 31.213 -24.936 -17.502 1.00 62.75 86 THR A O 1
ATOM 702 N N . ASP A 1 87 ? 30.048 -23.489 -18.794 1.00 63.16 87 ASP A N 1
ATOM 703 C CA . ASP A 1 87 ? 28.964 -23.155 -17.859 1.00 63.16 87 ASP A CA 1
ATOM 704 C C . ASP A 1 87 ? 28.103 -24.417 -17.606 1.00 63.16 87 ASP A C 1
ATOM 706 O O . ASP A 1 87 ? 27.019 -24.589 -18.156 1.00 63.16 87 ASP A O 1
ATOM 710 N N . THR A 1 88 ? 28.653 -25.395 -16.877 1.00 54.19 88 THR A N 1
ATOM 711 C CA . THR A 1 88 ? 28.024 -26.686 -16.549 1.00 54.19 88 THR A CA 1
ATOM 712 C C . THR A 1 88 ? 27.226 -26.616 -15.257 1.00 54.19 88 THR A C 1
ATOM 714 O O . THR A 1 88 ? 26.558 -27.585 -14.901 1.00 54.19 88 THR A O 1
ATOM 717 N N . SER A 1 89 ? 27.307 -25.503 -14.524 1.00 64.25 89 SER A N 1
ATOM 718 C CA . SER A 1 89 ? 26.424 -25.265 -13.391 1.00 64.25 89 SER A CA 1
ATOM 719 C C . SER A 1 89 ? 25.016 -25.019 -13.909 1.00 64.25 89 SER A C 1
ATOM 721 O O . SER A 1 89 ? 24.804 -24.166 -14.772 1.00 64.25 89 SER A O 1
ATOM 723 N N . ALA A 1 90 ? 24.058 -25.767 -13.364 1.00 70.75 90 ALA A N 1
ATOM 724 C CA . ALA A 1 90 ? 22.648 -25.487 -13.556 1.00 70.75 90 ALA A CA 1
ATOM 725 C C . ALA A 1 90 ? 22.376 -23.989 -13.312 1.00 70.75 90 ALA A C 1
ATOM 727 O O . ALA A 1 90 ? 22.980 -23.396 -12.409 1.00 70.75 90 ALA A O 1
ATOM 728 N N . PRO A 1 91 ? 21.519 -23.349 -14.123 1.00 81.75 91 PRO A N 1
ATOM 729 C CA . PRO A 1 91 ? 21.312 -21.915 -14.026 1.00 81.75 91 PRO A CA 1
ATOM 730 C C . PRO A 1 91 ? 20.736 -21.564 -12.650 1.00 81.75 91 PRO A C 1
ATOM 732 O O . PRO A 1 91 ? 19.670 -22.043 -12.271 1.00 81.75 91 PRO A O 1
ATOM 735 N N . ALA A 1 92 ? 21.449 -20.713 -11.913 1.00 89.75 92 ALA A N 1
ATOM 736 C CA . ALA A 1 92 ? 20.987 -20.168 -10.647 1.00 89.75 92 ALA A CA 1
ATOM 737 C C . ALA A 1 92 ? 20.298 -18.817 -10.883 1.00 89.75 92 ALA A C 1
ATOM 739 O O . ALA A 1 92 ? 20.811 -17.959 -11.607 1.00 89.75 92 ALA A O 1
ATOM 740 N N . TYR A 1 93 ? 19.149 -18.608 -10.247 1.00 92.94 93 TYR A N 1
ATOM 741 C CA . TYR A 1 93 ? 18.355 -17.388 -10.371 1.00 92.94 93 TYR A CA 1
ATOM 742 C C . TYR A 1 93 ? 18.168 -16.727 -9.012 1.00 92.94 93 TYR A C 1
ATOM 744 O O . TYR A 1 93 ? 18.017 -17.398 -7.996 1.00 92.94 93 TYR A O 1
ATOM 752 N N . GLN A 1 94 ? 18.134 -15.396 -8.992 1.00 94.25 94 GLN A N 1
ATOM 753 C CA . GLN A 1 94 ? 17.748 -14.664 -7.789 1.00 94.25 94 GLN A CA 1
ATOM 754 C C . GLN A 1 94 ? 16.276 -14.938 -7.458 1.00 94.25 94 GLN A C 1
ATOM 756 O O . GLN A 1 94 ? 15.431 -14.950 -8.356 1.00 94.25 94 GLN A O 1
ATOM 761 N N . LEU A 1 95 ? 15.953 -15.073 -6.172 1.00 95.75 95 LEU A N 1
ATOM 762 C CA . LEU A 1 95 ? 14.599 -15.334 -5.684 1.00 95.75 95 LEU A CA 1
ATOM 763 C C . LEU A 1 95 ? 13.571 -14.332 -6.234 1.00 95.75 95 LEU A C 1
ATOM 765 O O . LEU A 1 95 ? 12.515 -14.731 -6.724 1.00 95.75 95 LEU A O 1
ATOM 769 N N . GLN A 1 96 ? 13.903 -13.036 -6.245 1.00 94.62 96 GLN A N 1
ATOM 770 C CA . GLN A 1 96 ? 13.040 -12.021 -6.855 1.00 94.62 96 GLN A CA 1
ATOM 771 C C . GLN A 1 96 ? 12.742 -12.299 -8.336 1.00 94.62 96 GLN A C 1
ATOM 773 O O . GLN A 1 96 ? 11.619 -12.080 -8.770 1.00 94.62 96 GLN A O 1
ATOM 778 N N . ALA A 1 97 ? 13.707 -12.799 -9.114 1.00 93.50 97 ALA A N 1
ATOM 779 C CA . ALA A 1 97 ? 13.516 -13.056 -10.537 1.00 93.50 97 ALA A CA 1
ATOM 780 C C . ALA A 1 97 ? 12.541 -14.211 -10.747 1.00 93.50 97 ALA A C 1
ATOM 782 O O . ALA A 1 97 ? 11.683 -14.139 -11.624 1.00 93.50 97 ALA A O 1
ATOM 783 N N . LEU A 1 98 ? 12.617 -15.237 -9.897 1.00 95.38 98 LEU A N 1
ATOM 784 C CA . LEU A 1 98 ? 11.688 -16.361 -9.923 1.00 95.38 98 LEU A CA 1
ATOM 785 C C . LEU A 1 98 ? 10.265 -15.924 -9.580 1.00 95.38 98 LEU A C 1
ATOM 787 O O . LEU A 1 98 ? 9.348 -16.225 -10.338 1.00 95.38 98 LEU A O 1
ATOM 791 N N . TRP A 1 99 ? 10.077 -15.153 -8.506 1.00 95.69 99 TRP A N 1
ATOM 792 C CA . TRP A 1 99 ? 8.765 -14.601 -8.158 1.00 95.69 99 TRP A CA 1
ATOM 793 C C . TRP A 1 99 ? 8.207 -13.669 -9.235 1.00 95.69 99 TRP A C 1
ATOM 795 O O . TRP A 1 99 ? 7.037 -13.777 -9.594 1.00 95.69 99 TRP A O 1
ATOM 805 N N . LEU A 1 100 ? 9.026 -12.770 -9.779 1.00 93.00 100 LEU A N 1
ATOM 806 C CA . LEU A 1 100 ? 8.609 -11.829 -10.821 1.00 93.00 100 LEU A CA 1
ATOM 807 C C . LEU A 1 100 ? 8.316 -12.521 -12.157 1.00 93.00 100 LEU A C 1
ATOM 809 O O . LEU A 1 100 ? 7.598 -11.952 -12.974 1.00 93.00 100 LEU A O 1
ATOM 813 N N . SER A 1 101 ? 8.845 -13.726 -12.377 1.00 93.75 101 SER A N 1
ATOM 814 C CA . SER A 1 101 ? 8.623 -14.527 -13.587 1.00 93.75 101 SER A CA 1
ATOM 815 C C . SER A 1 101 ? 7.458 -15.507 -13.464 1.00 93.75 101 SER A C 1
ATOM 817 O O . SER A 1 101 ? 7.208 -16.254 -14.405 1.00 93.75 101 SER A O 1
ATOM 819 N N . GLN A 1 102 ? 6.744 -15.565 -12.336 1.00 94.81 102 GLN A N 1
ATOM 820 C CA . GLN A 1 102 ? 5.564 -16.428 -12.232 1.00 94.81 102 GLN A CA 1
ATOM 821 C C . GLN A 1 102 ? 4.483 -15.982 -13.223 1.00 94.81 102 GLN A C 1
ATOM 823 O O . GLN A 1 102 ? 4.217 -14.790 -13.358 1.00 94.81 102 GLN A O 1
ATOM 828 N N . ARG A 1 103 ? 3.859 -16.940 -13.926 1.00 91.88 103 ARG A N 1
ATOM 829 C CA . ARG A 1 103 ? 2.892 -16.689 -15.026 1.00 91.88 103 ARG A CA 1
ATOM 830 C C . ARG A 1 103 ? 1.661 -15.892 -14.617 1.00 91.88 103 ARG A C 1
ATOM 832 O O . ARG A 1 103 ? 0.898 -15.427 -15.452 1.00 91.88 103 ARG A O 1
ATOM 839 N N . ASP A 1 104 ? 1.423 -15.838 -13.325 1.00 88.56 104 ASP A N 1
ATOM 840 C CA . ASP A 1 104 ? 0.270 -15.216 -12.719 1.00 88.56 104 ASP A CA 1
ATOM 841 C C . ASP A 1 104 ? 0.536 -13.808 -12.183 1.00 88.56 104 ASP A C 1
ATOM 843 O O . ASP A 1 104 ? -0.386 -13.148 -11.696 1.00 88.56 104 ASP A O 1
ATOM 847 N N . ILE A 1 105 ? 1.780 -13.340 -12.281 1.00 89.31 105 ILE A N 1
ATOM 848 C CA . ILE A 1 105 ? 2.124 -11.955 -12.026 1.00 89.31 105 ILE A CA 1
ATOM 849 C C . ILE A 1 105 ? 1.803 -11.154 -13.289 1.00 89.31 105 ILE A C 1
ATOM 851 O O . ILE A 1 105 ? 2.323 -11.470 -14.356 1.00 89.31 105 ILE A O 1
ATOM 855 N N . PRO A 1 106 ? 1.008 -10.074 -13.190 1.00 75.00 106 PRO A N 1
ATOM 856 C CA . PRO A 1 106 ? 0.547 -9.333 -14.363 1.00 75.00 106 PRO A CA 1
ATOM 857 C C . PRO A 1 106 ? 1.679 -8.621 -15.125 1.00 75.00 106 PRO A C 1
ATOM 859 O O . PRO A 1 106 ? 1.480 -8.158 -16.243 1.00 75.00 106 PRO A O 1
ATOM 862 N N . SER A 1 107 ? 2.883 -8.504 -14.552 1.00 67.94 107 SER A N 1
ATOM 863 C CA . SER A 1 107 ? 4.008 -7.862 -15.231 1.00 67.94 107 SER A CA 1
ATOM 864 C C . SER A 1 107 ? 5.374 -8.331 -14.757 1.00 67.94 107 SER A C 1
ATOM 866 O O . SER A 1 107 ? 5.680 -8.344 -13.563 1.00 67.94 107 SER A O 1
ATOM 868 N N . HIS A 1 108 ? 6.227 -8.584 -15.743 1.00 65.44 108 HIS A N 1
ATOM 869 C CA . HIS A 1 108 ? 7.616 -9.014 -15.624 1.00 65.44 108 HIS A CA 1
ATOM 870 C C . HIS A 1 108 ? 8.591 -7.822 -15.696 1.00 65.44 108 HIS A C 1
ATOM 872 O O . HIS A 1 108 ? 9.627 -7.873 -16.359 1.00 65.44 108 HIS A O 1
ATOM 878 N N . LEU A 1 109 ? 8.238 -6.688 -15.075 1.00 67.25 109 LEU A N 1
ATOM 879 C CA . LEU A 1 109 ? 9.115 -5.510 -15.036 1.00 67.25 109 LEU A CA 1
ATOM 880 C C . LEU A 1 109 ? 10.448 -5.848 -14.360 1.00 67.25 109 LEU A C 1
ATOM 882 O O . LEU A 1 109 ? 10.489 -6.663 -13.442 1.00 67.25 109 LEU A O 1
ATOM 886 N N . GLY A 1 110 ? 11.517 -5.227 -14.867 1.00 70.25 110 GLY A N 1
ATOM 887 C CA . GLY A 1 110 ? 12.892 -5.654 -14.622 1.00 70.25 110 GLY A CA 1
ATOM 888 C C . GLY A 1 110 ? 13.324 -5.698 -13.156 1.00 70.25 110 GLY A C 1
ATOM 889 O O . GLY A 1 110 ? 12.657 -5.196 -12.249 1.00 70.25 110 GLY A O 1
ATOM 890 N N . LEU A 1 111 ? 14.475 -6.334 -12.957 1.00 82.81 111 LEU A N 1
ATOM 891 C CA . LEU A 1 111 ? 15.010 -6.647 -11.644 1.00 82.81 111 LEU A CA 1
ATOM 892 C C . LEU A 1 111 ? 15.624 -5.431 -10.960 1.00 82.81 111 LEU A C 1
ATOM 894 O O . LEU A 1 111 ? 16.366 -4.643 -11.554 1.00 82.81 111 LEU A O 1
ATOM 898 N N . LEU A 1 112 ? 15.413 -5.356 -9.651 1.00 85.69 112 LEU A N 1
ATOM 899 C CA . LEU A 1 112 ? 16.258 -4.533 -8.809 1.00 85.69 112 LEU A CA 1
ATOM 900 C C . LEU A 1 112 ? 17.660 -5.147 -8.718 1.00 85.69 112 LEU A C 1
ATOM 902 O O . LEU A 1 112 ? 17.820 -6.362 -8.677 1.00 85.69 112 LEU A O 1
ATOM 906 N N . THR A 1 113 ? 18.683 -4.305 -8.639 1.00 86.06 113 THR A N 1
ATOM 907 C CA . THR A 1 113 ? 20.054 -4.733 -8.341 1.00 86.06 113 THR A CA 1
ATOM 908 C C . THR A 1 113 ? 20.371 -4.500 -6.866 1.00 86.06 113 THR A C 1
ATOM 910 O O . THR A 1 113 ? 19.779 -3.625 -6.232 1.00 86.06 113 THR A O 1
ATOM 913 N N . GLU A 1 114 ? 21.361 -5.212 -6.324 1.00 85.06 114 GLU A N 1
ATOM 914 C CA . GLU A 1 114 ? 21.830 -5.024 -4.940 1.00 85.06 114 GLU A CA 1
ATOM 915 C C . GLU A 1 114 ? 22.181 -3.568 -4.618 1.00 85.06 114 GLU A C 1
ATOM 917 O O . GLU A 1 114 ? 21.793 -3.037 -3.577 1.00 85.06 114 GLU A O 1
ATOM 922 N N . LYS A 1 115 ? 22.820 -2.870 -5.566 1.00 86.69 115 LYS A N 1
ATOM 923 C CA . LYS A 1 115 ? 23.176 -1.446 -5.440 1.00 86.69 115 LYS A CA 1
ATOM 924 C C . LYS A 1 115 ? 21.956 -0.549 -5.192 1.00 86.69 115 LYS A C 1
ATOM 926 O O . LYS A 1 115 ? 22.086 0.515 -4.591 1.00 86.69 115 LYS A O 1
ATOM 931 N N . ASN A 1 116 ? 20.775 -0.984 -5.627 1.00 87.69 116 ASN A N 1
ATOM 932 C CA . ASN A 1 116 ? 19.526 -0.244 -5.499 1.00 87.69 116 ASN A CA 1
ATOM 933 C C . ASN A 1 116 ? 18.684 -0.663 -4.281 1.00 87.69 116 ASN A C 1
ATOM 935 O O . ASN A 1 116 ? 17.651 -0.040 -4.040 1.00 87.69 116 ASN A O 1
ATOM 939 N N . ALA A 1 117 ? 19.110 -1.644 -3.474 1.00 89.12 117 ALA A N 1
ATOM 940 C CA . ALA A 1 117 ? 18.371 -2.092 -2.285 1.00 89.12 117 ALA A CA 1
ATOM 941 C C . ALA A 1 117 ? 18.100 -0.948 -1.293 1.00 89.12 117 ALA A C 1
ATOM 943 O O . ALA A 1 117 ? 17.009 -0.823 -0.743 1.00 89.12 117 ALA A O 1
ATOM 944 N N . THR A 1 118 ? 19.056 -0.029 -1.154 1.00 92.19 118 THR A N 1
ATOM 945 C CA . THR A 1 118 ? 18.914 1.193 -0.352 1.00 92.19 118 THR A CA 1
ATOM 946 C C . THR A 1 118 ? 17.695 2.044 -0.742 1.00 92.19 118 THR A C 1
ATOM 948 O O . THR A 1 118 ? 17.108 2.713 0.109 1.00 92.19 118 THR A O 1
ATOM 951 N N . ARG A 1 119 ? 17.273 2.006 -2.010 1.00 90.81 119 ARG A N 1
ATOM 952 C CA . ARG A 1 119 ? 16.118 2.771 -2.500 1.00 90.81 119 ARG A CA 1
ATOM 953 C C . ARG A 1 119 ? 14.787 2.184 -2.036 1.00 90.81 119 ARG A C 1
ATOM 955 O O . ARG A 1 119 ? 13.825 2.929 -1.872 1.00 90.81 119 ARG A O 1
ATOM 962 N N . ILE A 1 120 ? 14.741 0.883 -1.738 1.00 92.31 120 ILE A N 1
ATOM 963 C CA . ILE A 1 120 ? 13.569 0.258 -1.110 1.00 92.31 120 ILE A CA 1
ATOM 964 C C . ILE A 1 120 ? 13.348 0.839 0.290 1.00 92.31 120 ILE A C 1
ATOM 966 O O . ILE A 1 120 ? 12.210 1.107 0.659 1.00 92.31 120 ILE A O 1
ATOM 970 N N . LEU A 1 121 ? 14.414 1.091 1.056 1.00 94.19 121 LEU A N 1
ATOM 971 C CA . LEU A 1 121 ? 14.297 1.687 2.392 1.00 94.19 121 LEU A CA 1
ATOM 972 C C . LEU A 1 121 ? 13.748 3.118 2.317 1.00 94.19 121 LEU A C 1
ATOM 974 O O . LEU A 1 121 ? 12.911 3.499 3.132 1.00 94.19 121 LEU A O 1
ATOM 978 N N . GLU A 1 122 ? 14.202 3.904 1.338 1.00 92.94 122 GLU A N 1
ATOM 979 C CA . GLU A 1 122 ? 13.690 5.258 1.088 1.00 92.94 122 GLU A CA 1
ATOM 980 C C . GLU A 1 122 ? 12.198 5.218 0.740 1.00 92.94 122 GLU A C 1
ATOM 982 O O . GLU A 1 122 ? 11.414 5.938 1.356 1.00 92.94 122 GLU A O 1
ATOM 987 N N . MET A 1 123 ? 11.788 4.301 -0.143 1.00 92.69 123 MET A N 1
ATOM 988 C CA . MET A 1 123 ? 10.375 4.073 -0.451 1.00 92.69 123 MET A CA 1
ATOM 989 C C . MET A 1 123 ? 9.583 3.628 0.788 1.00 92.69 123 MET A C 1
ATOM 991 O O . MET A 1 123 ? 8.507 4.155 1.048 1.00 92.69 123 MET A O 1
ATOM 995 N N . GLY A 1 124 ? 10.129 2.720 1.600 1.00 95.12 124 GLY A N 1
ATOM 996 C CA . GLY A 1 124 ? 9.513 2.272 2.849 1.00 95.12 124 GLY A CA 1
ATOM 997 C C . GLY A 1 124 ? 9.285 3.407 3.844 1.00 95.12 124 GLY A C 1
ATOM 998 O O . GLY A 1 124 ? 8.263 3.422 4.525 1.00 95.12 124 GLY A O 1
ATOM 999 N N . ARG A 1 125 ? 10.182 4.396 3.896 1.00 94.38 125 ARG A N 1
ATOM 1000 C CA . ARG A 1 125 ? 9.979 5.621 4.683 1.00 94.38 125 ARG A CA 1
ATOM 1001 C C . ARG A 1 125 ? 8.920 6.532 4.064 1.00 94.38 125 ARG A C 1
ATOM 1003 O O . ARG A 1 125 ? 8.084 7.048 4.797 1.00 94.38 125 ARG A O 1
ATOM 1010 N N . SER A 1 126 ? 8.917 6.706 2.742 1.00 93.12 126 SER A N 1
ATOM 1011 C CA . SER A 1 126 ? 7.899 7.506 2.042 1.00 93.12 126 SER A CA 1
ATOM 1012 C C . SER A 1 126 ? 6.485 6.943 2.203 1.00 93.12 126 SER A C 1
ATOM 1014 O O . SER A 1 126 ? 5.547 7.720 2.310 1.00 93.12 126 SER A O 1
ATOM 1016 N N . PHE A 1 127 ? 6.340 5.617 2.271 1.00 94.50 127 PHE A N 1
ATOM 1017 C CA . PHE A 1 127 ? 5.075 4.919 2.544 1.00 94.50 127 PHE A CA 1
ATOM 1018 C C . PHE A 1 127 ? 4.773 4.758 4.041 1.00 94.50 127 PHE A C 1
ATOM 1020 O O . PHE A 1 127 ? 3.789 4.117 4.409 1.00 94.50 127 PHE A O 1
ATOM 1027 N N . GLU A 1 128 ? 5.618 5.322 4.908 1.00 94.94 128 GLU A N 1
ATOM 1028 C CA . GLU A 1 128 ? 5.496 5.233 6.365 1.00 94.94 128 GLU A CA 1
ATOM 1029 C C . GLU A 1 128 ? 5.436 3.797 6.889 1.00 94.94 128 GLU A C 1
ATOM 1031 O O . GLU A 1 128 ? 4.784 3.529 7.893 1.00 94.94 128 GLU A O 1
ATOM 1036 N N . LEU A 1 129 ? 6.097 2.857 6.216 1.00 96.12 129 LEU A N 1
ATOM 1037 C CA . LEU A 1 129 ? 6.318 1.495 6.710 1.00 96.12 129 LEU A CA 1
ATOM 1038 C C . LEU A 1 129 ? 7.547 1.430 7.614 1.00 96.12 129 LEU A C 1
ATOM 1040 O O . LEU A 1 129 ? 7.612 0.594 8.512 1.00 96.12 129 LEU A O 1
ATOM 1044 N N . LEU A 1 130 ? 8.505 2.330 7.390 1.00 96.50 130 LEU A N 1
ATOM 1045 C CA . LEU A 1 130 ? 9.667 2.527 8.242 1.00 96.50 130 LEU A CA 1
ATOM 1046 C C . LEU A 1 130 ? 9.615 3.890 8.928 1.00 96.50 130 LEU A C 1
ATOM 1048 O O . LEU A 1 130 ? 9.292 4.909 8.318 1.00 96.50 130 LEU A O 1
ATOM 1052 N N . THR A 1 131 ? 10.019 3.904 10.191 1.00 95.38 131 THR A N 1
ATOM 1053 C CA . THR A 1 131 ? 10.317 5.121 10.948 1.00 95.38 131 THR A CA 1
ATOM 1054 C C . THR A 1 131 ? 11.621 5.771 10.462 1.00 95.38 131 THR A C 1
ATOM 1056 O O . THR A 1 131 ? 12.369 5.220 9.649 1.00 95.38 131 THR A O 1
ATOM 1059 N N . THR A 1 132 ? 11.945 6.954 10.988 1.00 91.62 132 THR A N 1
ATOM 1060 C CA . THR A 1 132 ? 13.232 7.625 10.727 1.00 91.62 132 THR A CA 1
ATOM 1061 C C . THR A 1 132 ? 14.442 6.789 11.155 1.00 91.62 132 THR A C 1
ATOM 1063 O O . THR A 1 132 ? 15.492 6.895 10.526 1.00 91.62 132 THR A O 1
ATOM 1066 N N . GLY A 1 133 ? 14.284 5.939 12.175 1.00 93.88 133 GLY A N 1
ATOM 1067 C CA . GLY A 1 133 ? 15.304 5.018 12.682 1.00 93.88 133 GLY A CA 1
ATOM 1068 C C . GLY A 1 133 ? 15.302 3.632 12.030 1.00 93.88 133 GLY A C 1
ATOM 1069 O O . GLY A 1 133 ? 15.825 2.699 12.630 1.00 93.88 133 GLY A O 1
ATOM 1070 N N . TYR A 1 134 ? 14.670 3.471 10.859 1.00 94.81 134 TYR A N 1
ATOM 1071 C CA . TYR A 1 134 ? 14.567 2.209 10.100 1.00 94.81 134 TYR A CA 1
ATOM 1072 C C . TYR A 1 134 ? 13.899 1.031 10.835 1.00 94.81 134 TYR A C 1
ATOM 1074 O O . TYR A 1 134 ? 13.854 -0.075 10.301 1.00 94.81 134 TYR A O 1
ATOM 1082 N N . ALA A 1 135 ? 13.313 1.267 12.010 1.00 95.50 135 ALA A N 1
ATOM 1083 C CA . ALA A 1 135 ? 12.379 0.338 12.631 1.00 95.50 135 ALA A CA 1
ATOM 1084 C C . ALA A 1 135 ? 11.050 0.343 11.866 1.00 95.50 135 ALA A C 1
ATOM 1086 O O . ALA A 1 135 ? 10.648 1.387 11.336 1.00 95.50 135 ALA A O 1
ATOM 1087 N N . LEU A 1 136 ? 10.346 -0.788 11.858 1.00 96.00 136 LEU A N 1
ATOM 1088 C CA . LEU A 1 136 ? 8.984 -0.858 11.341 1.00 96.00 136 LEU A CA 1
ATOM 1089 C C . LEU A 1 136 ? 8.073 0.096 12.114 1.00 96.00 136 LEU A C 1
ATOM 1091 O O . LEU A 1 136 ? 8.039 0.076 13.344 1.00 96.00 136 LEU A O 1
ATOM 1095 N N . SER A 1 137 ? 7.312 0.900 11.377 1.00 94.81 137 SER A N 1
ATOM 1096 C CA . SER A 1 137 ? 6.152 1.601 11.922 1.00 94.81 137 SER A CA 1
ATOM 1097 C C . SER A 1 137 ? 5.030 0.608 12.227 1.00 94.81 137 SER A C 1
ATOM 1099 O O . SER A 1 137 ? 5.104 -0.575 11.900 1.00 94.81 137 SER A O 1
ATOM 1101 N N . GLU A 1 138 ? 3.922 1.092 12.764 1.00 93.06 138 GLU A N 1
ATOM 1102 C CA . GLU A 1 138 ? 2.695 0.326 12.950 1.00 93.06 138 GLU A CA 1
ATOM 1103 C C . GLU A 1 138 ? 2.198 -0.269 11.628 1.00 93.06 138 GLU A C 1
ATOM 1105 O O . GLU A 1 138 ? 1.881 -1.455 11.575 1.00 93.06 138 GLU A O 1
ATOM 1110 N N . LYS A 1 139 ? 2.182 0.518 10.542 1.00 94.81 139 LYS A N 1
ATOM 1111 C CA . LYS A 1 139 ? 1.802 0.033 9.204 1.00 94.81 139 LYS A CA 1
ATOM 1112 C C . LYS A 1 139 ? 2.749 -1.077 8.739 1.00 94.81 139 LYS A C 1
ATOM 1114 O O . LYS A 1 139 ? 2.297 -2.102 8.234 1.00 94.81 139 LYS A O 1
ATOM 1119 N N . GLY A 1 140 ? 4.055 -0.900 8.951 1.00 96.44 140 GLY A N 1
ATOM 1120 C CA . GLY A 1 140 ? 5.065 -1.903 8.613 1.00 96.44 140 GLY A CA 1
ATOM 1121 C C . GLY A 1 140 ? 4.916 -3.198 9.416 1.00 96.44 140 GLY A C 1
ATOM 1122 O O . GLY A 1 140 ? 5.007 -4.287 8.857 1.00 96.44 140 GLY A O 1
ATOM 1123 N N . VAL A 1 141 ? 4.642 -3.088 10.716 1.00 95.94 141 VAL A N 1
ATOM 1124 C CA . VAL A 1 141 ? 4.381 -4.219 11.616 1.00 95.94 141 VAL A CA 1
ATOM 1125 C C . VAL A 1 141 ? 3.127 -4.979 11.200 1.00 95.94 141 VAL A C 1
ATOM 1127 O O . VAL A 1 141 ? 3.164 -6.208 11.155 1.00 95.94 141 VAL A O 1
ATOM 1130 N N . PHE A 1 142 ? 2.036 -4.268 10.893 1.00 95.50 142 PHE A N 1
ATOM 1131 C CA . PHE A 1 142 ? 0.821 -4.892 10.376 1.00 95.50 142 PHE A CA 1
ATOM 1132 C C . PHE A 1 142 ? 1.140 -5.685 9.111 1.00 95.50 142 PHE A C 1
ATOM 1134 O O . PHE A 1 142 ? 0.848 -6.875 9.066 1.00 95.50 142 PHE A O 1
ATOM 1141 N N . LEU A 1 143 ? 1.794 -5.055 8.127 1.00 97.00 143 LEU A N 1
ATOM 1142 C CA . LEU A 1 143 ? 2.135 -5.706 6.865 1.00 97.00 143 LEU A CA 1
ATOM 1143 C C . LEU A 1 143 ? 2.997 -6.956 7.097 1.00 97.00 143 LEU A C 1
ATOM 1145 O O . LEU A 1 143 ? 2.690 -8.015 6.559 1.00 97.00 143 LEU A O 1
ATOM 1149 N N . ASN A 1 144 ? 4.013 -6.866 7.958 1.00 97.19 144 ASN A N 1
ATOM 1150 C CA . ASN A 1 144 ? 4.867 -7.993 8.331 1.00 97.19 144 ASN A CA 1
ATOM 1151 C C . ASN A 1 144 ? 4.060 -9.176 8.898 1.00 97.19 144 ASN A C 1
ATOM 1153 O O . ASN A 1 144 ? 4.185 -10.297 8.401 1.00 97.19 144 ASN A O 1
ATOM 1157 N N . LYS A 1 145 ? 3.218 -8.937 9.915 1.00 96.06 145 LYS A N 1
ATOM 1158 C CA . LYS A 1 145 ? 2.410 -10.001 10.533 1.00 96.06 145 LYS A CA 1
ATOM 1159 C C . LYS A 1 145 ? 1.337 -10.528 9.581 1.00 96.06 145 LYS A C 1
ATOM 1161 O O . LYS A 1 145 ? 1.089 -11.729 9.551 1.00 96.06 145 LYS A O 1
ATOM 1166 N N . PHE A 1 146 ? 0.718 -9.649 8.795 1.00 95.06 146 PHE A N 1
ATOM 1167 C CA . PHE A 1 146 ? -0.291 -10.010 7.804 1.00 95.06 146 PHE A CA 1
ATOM 1168 C C . PHE A 1 146 ? 0.286 -10.941 6.735 1.00 95.06 146 PHE A C 1
ATOM 1170 O O . PHE A 1 146 ? -0.302 -11.983 6.443 1.00 95.06 146 PHE A O 1
ATOM 1177 N N . LEU A 1 147 ? 1.462 -10.615 6.191 1.00 96.50 147 LEU A N 1
ATOM 1178 C CA . LEU A 1 147 ? 2.139 -11.462 5.213 1.00 96.50 147 LEU A CA 1
ATOM 1179 C C . LEU A 1 147 ? 2.508 -12.815 5.823 1.00 96.50 147 LEU A C 1
ATOM 1181 O O . LEU A 1 147 ? 2.190 -13.831 5.227 1.00 96.50 147 LEU A O 1
ATOM 1185 N N . GLN A 1 148 ? 3.085 -12.862 7.025 1.00 96.12 148 GLN A N 1
ATOM 1186 C CA . GLN A 1 148 ? 3.415 -14.142 7.669 1.00 96.12 148 GLN A CA 1
ATOM 1187 C C . GLN A 1 148 ? 2.180 -15.012 7.945 1.00 96.12 148 GLN A C 1
ATOM 1189 O O . GLN A 1 148 ? 2.221 -16.220 7.729 1.00 96.12 148 GLN A O 1
ATOM 1194 N N . ALA A 1 149 ? 1.073 -14.408 8.385 1.00 93.88 149 ALA A N 1
ATOM 1195 C CA . ALA A 1 149 ? -0.163 -15.132 8.671 1.00 93.88 149 ALA A CA 1
ATOM 1196 C C . ALA A 1 149 ? -0.845 -15.666 7.403 1.00 93.88 149 ALA A C 1
ATOM 1198 O O . ALA A 1 149 ? -1.473 -16.720 7.434 1.00 93.88 149 ALA A O 1
ATOM 1199 N N . THR A 1 150 ? -0.745 -14.937 6.291 1.00 93.19 150 THR A N 1
ATOM 1200 C CA . THR A 1 150 ? -1.477 -15.264 5.061 1.00 93.19 150 THR A CA 1
ATOM 1201 C C . THR A 1 150 ? -0.596 -15.924 3.994 1.00 93.19 150 THR A C 1
ATOM 1203 O O . THR A 1 150 ? -1.120 -16.470 3.021 1.00 93.19 150 THR A O 1
ATOM 1206 N N . MET A 1 151 ? 0.730 -15.868 4.115 1.00 95.69 151 MET A N 1
ATOM 1207 C CA . MET A 1 151 ? 1.712 -16.449 3.192 1.00 95.69 151 MET A CA 1
ATOM 1208 C C . MET A 1 151 ? 2.660 -17.401 3.947 1.00 95.69 151 MET A C 1
ATOM 1210 O O . MET A 1 151 ? 3.807 -17.037 4.225 1.00 95.69 151 MET A O 1
ATOM 1214 N N . PRO A 1 152 ? 2.219 -18.625 4.289 1.00 95.62 152 PRO A N 1
ATOM 1215 C CA . PRO A 1 152 ? 3.094 -19.609 4.921 1.00 95.62 152 PRO A CA 1
ATOM 1216 C C . PRO A 1 152 ? 4.359 -19.854 4.083 1.00 95.62 152 PRO A C 1
ATOM 1218 O O . PRO A 1 152 ? 4.276 -20.050 2.873 1.00 95.62 152 PRO A O 1
ATOM 1221 N N . GLY A 1 153 ? 5.533 -19.816 4.719 1.00 96.56 153 GLY A N 1
ATOM 1222 C CA . GLY A 1 153 ? 6.825 -20.006 4.046 1.00 96.56 153 GLY A CA 1
ATOM 1223 C C . GLY A 1 153 ? 7.366 -18.778 3.299 1.00 96.56 153 GLY A C 1
ATOM 1224 O O . GLY A 1 153 ? 8.395 -18.883 2.634 1.00 96.56 153 GLY A O 1
ATOM 1225 N N . VAL A 1 154 ? 6.732 -17.600 3.406 1.00 97.38 154 VAL A N 1
ATOM 1226 C CA . VAL A 1 154 ? 7.222 -16.375 2.738 1.00 97.38 154 VAL A CA 1
ATOM 1227 C C . VAL A 1 154 ? 8.639 -15.984 3.167 1.00 97.38 154 VAL A C 1
ATOM 1229 O O . VAL A 1 154 ? 9.433 -15.550 2.337 1.00 97.38 154 VAL A O 1
ATOM 1232 N N . LEU A 1 155 ? 8.982 -16.181 4.446 1.00 97.06 155 LEU A N 1
ATOM 1233 C CA . LEU A 1 155 ? 10.320 -15.897 4.984 1.00 97.06 155 LEU A CA 1
ATOM 1234 C C . LEU A 1 155 ? 11.391 -16.835 4.414 1.00 97.06 155 LEU A C 1
ATOM 1236 O O . LEU A 1 155 ? 12.547 -16.437 4.295 1.00 97.06 155 LEU A O 1
ATOM 1240 N N . ASP A 1 156 ? 10.987 -18.037 4.006 1.00 96.69 156 ASP A N 1
ATOM 1241 C CA . ASP A 1 156 ? 11.847 -19.048 3.390 1.00 96.69 156 ASP A CA 1
ATOM 1242 C C . ASP A 1 156 ? 11.836 -18.953 1.860 1.00 96.69 156 ASP A C 1
ATOM 1244 O O . ASP A 1 156 ? 12.351 -19.832 1.173 1.00 96.69 156 ASP A O 1
ATOM 1248 N N . GLY A 1 157 ? 11.222 -17.914 1.288 1.00 96.81 157 GLY A N 1
ATOM 1249 C CA . GLY A 1 157 ? 11.160 -17.731 -0.157 1.00 96.81 157 GLY A CA 1
ATOM 1250 C C . GLY A 1 157 ? 10.295 -18.767 -0.879 1.00 96.81 157 GLY A C 1
ATOM 1251 O O . GLY A 1 157 ? 10.626 -19.154 -2.000 1.00 96.81 157 GLY A O 1
ATOM 1252 N N . ALA A 1 158 ? 9.229 -19.271 -0.245 1.00 97.44 158 ALA A N 1
ATOM 1253 C CA . ALA A 1 158 ? 8.381 -20.294 -0.850 1.00 97.44 158 ALA A CA 1
ATOM 1254 C C . ALA A 1 158 ? 7.740 -19.810 -2.178 1.00 97.44 158 ALA A C 1
ATOM 1256 O O . ALA A 1 158 ? 7.289 -18.661 -2.268 1.00 97.44 158 ALA A O 1
ATOM 1257 N N . PRO A 1 159 ? 7.637 -20.668 -3.213 1.00 95.81 159 PRO A N 1
ATOM 1258 C CA . PRO A 1 159 ? 7.079 -20.282 -4.513 1.00 95.81 159 PRO A CA 1
ATOM 1259 C C . PRO A 1 159 ? 5.617 -19.828 -4.457 1.00 95.81 159 PRO A C 1
ATOM 1261 O O . PRO A 1 159 ? 5.224 -18.914 -5.178 1.00 95.81 159 PRO A O 1
ATOM 1264 N N . THR A 1 160 ? 4.806 -20.434 -3.593 1.00 95.38 160 THR A N 1
ATOM 1265 C CA . THR A 1 160 ? 3.382 -20.097 -3.402 1.00 95.38 160 THR A CA 1
ATOM 1266 C C . THR A 1 160 ? 3.165 -18.827 -2.579 1.00 95.38 160 THR A C 1
ATOM 1268 O O . THR A 1 160 ? 2.072 -18.257 -2.575 1.00 95.38 160 THR A O 1
ATOM 1271 N N . ALA A 1 161 ? 4.211 -18.346 -1.911 1.00 96.00 161 ALA A N 1
ATOM 1272 C CA . ALA A 1 161 ? 4.200 -17.200 -1.019 1.00 96.00 161 ALA A CA 1
ATOM 1273 C C . ALA A 1 161 ? 4.813 -15.960 -1.693 1.00 96.00 161 ALA A C 1
ATOM 1275 O O . ALA A 1 161 ? 5.739 -15.353 -1.170 1.00 96.00 161 ALA A O 1
ATOM 1276 N N . ASN A 1 162 ? 4.329 -15.596 -2.884 1.00 95.94 162 ASN A N 1
ATOM 1277 C CA . ASN A 1 162 ? 4.911 -14.506 -3.669 1.00 95.94 162 ASN A CA 1
ATOM 1278 C C . ASN A 1 162 ? 4.465 -13.109 -3.165 1.00 95.94 162 ASN A C 1
ATOM 1280 O O . ASN A 1 162 ? 3.295 -12.746 -3.341 1.00 95.94 162 ASN A O 1
ATOM 1284 N N . PRO A 1 163 ? 5.374 -12.275 -2.616 1.00 95.50 163 PRO A N 1
ATOM 1285 C CA . PRO A 1 163 ? 5.044 -10.940 -2.106 1.00 95.50 163 PRO A CA 1
ATOM 1286 C C . PRO A 1 163 ? 4.752 -9.905 -3.208 1.00 95.50 163 PRO A C 1
ATOM 1288 O O . PRO A 1 163 ? 4.226 -8.833 -2.918 1.00 95.50 163 PRO A O 1
ATOM 1291 N N . PHE A 1 164 ? 5.066 -10.204 -4.472 1.00 94.75 164 PHE A N 1
ATOM 1292 C CA . PHE A 1 164 ? 4.771 -9.346 -5.626 1.00 94.75 164 PHE A CA 1
ATOM 1293 C C . PHE A 1 164 ? 3.371 -9.582 -6.206 1.00 94.75 164 PHE A C 1
ATOM 1295 O O . PHE A 1 164 ? 2.908 -8.798 -7.036 1.00 94.75 164 PHE A O 1
ATOM 1302 N N . ALA A 1 165 ? 2.668 -10.629 -5.764 1.00 93.94 165 ALA A N 1
ATOM 1303 C CA . ALA A 1 165 ? 1.330 -10.976 -6.233 1.00 93.94 165 ALA A CA 1
ATOM 1304 C C . ALA A 1 165 ? 0.222 -10.163 -5.533 1.00 93.94 165 ALA A C 1
ATOM 1306 O O . ALA A 1 165 ? -0.740 -10.723 -5.007 1.00 93.94 165 ALA A O 1
ATOM 1307 N N . ILE A 1 166 ? 0.362 -8.835 -5.512 1.00 94.00 166 ILE A N 1
ATOM 1308 C CA . ILE A 1 166 ? -0.483 -7.915 -4.731 1.00 94.00 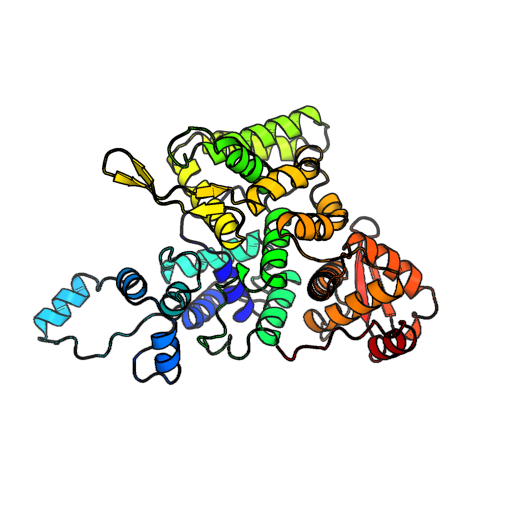166 ILE A CA 1
ATOM 1309 C C . ILE A 1 166 ? -1.970 -8.071 -5.067 1.00 94.00 166 ILE A C 1
ATOM 1311 O O . ILE A 1 166 ? -2.781 -8.292 -4.170 1.00 94.00 166 ILE A O 1
ATOM 1315 N N . ALA A 1 167 ? -2.320 -8.041 -6.355 1.00 91.00 167 ALA A N 1
ATOM 1316 C CA . ALA A 1 167 ? -3.705 -8.121 -6.825 1.00 91.00 167 ALA A CA 1
ATOM 1317 C C . ALA A 1 167 ? -4.410 -9.454 -6.497 1.00 91.00 167 ALA A C 1
ATOM 1319 O O . ALA A 1 167 ? -5.631 -9.537 -6.557 1.00 91.00 167 ALA A O 1
ATOM 1320 N N . ARG A 1 168 ? -3.674 -10.508 -6.115 1.00 89.75 168 ARG A N 1
ATOM 1321 C CA . ARG A 1 168 ? -4.282 -11.787 -5.703 1.00 89.75 168 ARG A CA 1
ATOM 1322 C C . ARG A 1 168 ? -4.887 -11.756 -4.310 1.00 89.75 168 ARG A C 1
ATOM 1324 O O . ARG A 1 168 ? -5.570 -12.698 -3.913 1.00 89.75 168 ARG A O 1
ATOM 1331 N N . ARG A 1 169 ? -4.560 -10.730 -3.530 1.00 90.81 169 ARG A N 1
ATOM 1332 C CA . ARG A 1 169 ? -4.914 -10.636 -2.120 1.00 90.81 169 ARG A CA 1
ATOM 1333 C C . ARG A 1 169 ? -5.580 -9.291 -1.897 1.00 90.81 169 ARG A C 1
ATOM 1335 O O . ARG A 1 169 ? -4.862 -8.320 -1.661 1.00 90.81 169 ARG A O 1
ATOM 1342 N N . PRO A 1 170 ? -6.923 -9.230 -1.950 1.00 93.50 170 PRO A N 1
ATOM 1343 C CA . PRO A 1 170 ? -7.666 -7.984 -1.805 1.00 93.50 170 PRO A CA 1
ATOM 1344 C C . PRO A 1 170 ? -7.199 -7.151 -0.609 1.00 93.50 170 PRO A C 1
ATOM 1346 O O . PRO A 1 170 ? -6.853 -5.989 -0.782 1.00 93.50 170 PRO A O 1
ATOM 1349 N N . ALA A 1 171 ? -7.034 -7.743 0.579 1.00 94.19 171 ALA A N 1
ATOM 1350 C CA . ALA A 1 171 ? -6.542 -6.996 1.736 1.00 94.19 171 ALA A CA 1
ATOM 1351 C C . ALA A 1 171 ? -5.126 -6.410 1.548 1.00 94.19 171 ALA A C 1
ATOM 1353 O O . ALA A 1 171 ? -4.863 -5.288 1.979 1.00 94.19 171 ALA A O 1
ATOM 1354 N N . LEU A 1 172 ? -4.211 -7.111 0.868 1.00 95.50 172 LEU A N 1
ATOM 1355 C CA . LEU A 1 172 ? -2.875 -6.578 0.574 1.00 95.50 172 LEU A CA 1
ATOM 1356 C C . LEU A 1 172 ? -2.936 -5.433 -0.447 1.00 95.50 172 LEU A C 1
ATOM 1358 O O . LEU A 1 172 ? -2.297 -4.398 -0.257 1.00 95.50 172 LEU A O 1
ATOM 1362 N N . GLN A 1 173 ? -3.719 -5.612 -1.512 1.00 96.50 173 GLN A N 1
ATOM 1363 C CA . GLN A 1 173 ? -3.960 -4.597 -2.537 1.00 96.50 173 GLN A CA 1
ATOM 1364 C C . GLN A 1 173 ? -4.547 -3.322 -1.926 1.00 96.50 173 GLN A C 1
ATOM 1366 O O . GLN A 1 173 ? -4.050 -2.226 -2.180 1.00 96.50 173 GLN A O 1
ATOM 1371 N N . LEU A 1 174 ? -5.550 -3.459 -1.062 1.00 97.88 174 LEU A N 1
ATOM 1372 C CA . LEU A 1 174 ? -6.177 -2.332 -0.386 1.00 97.88 174 LEU A CA 1
ATOM 1373 C C . LEU A 1 174 ? -5.273 -1.682 0.648 1.00 97.88 174 LEU A C 1
ATOM 1375 O O . LEU A 1 174 ? -5.226 -0.458 0.710 1.00 97.88 174 LEU A O 1
ATOM 1379 N N . PHE A 1 175 ? -4.507 -2.460 1.412 1.00 97.94 175 PHE A N 1
ATOM 1380 C CA . PHE A 1 175 ? -3.518 -1.897 2.325 1.00 97.94 175 PHE A CA 1
ATOM 1381 C C . PHE A 1 175 ? -2.515 -1.005 1.577 1.00 97.94 175 PHE A C 1
ATOM 1383 O O . PHE A 1 175 ? -2.218 0.107 2.016 1.00 97.94 175 PHE A O 1
ATOM 1390 N N . LEU A 1 176 ? -2.016 -1.464 0.427 1.00 97.81 176 LEU A N 1
ATOM 1391 C CA . LEU A 1 176 ? -1.059 -0.707 -0.378 1.00 97.81 176 LEU A CA 1
ATOM 1392 C C . LEU A 1 176 ? -1.701 0.495 -1.085 1.00 97.81 176 LEU A C 1
ATOM 1394 O O . LEU A 1 176 ? -1.062 1.545 -1.164 1.00 97.81 176 LEU A O 1
ATOM 1398 N N . LEU A 1 177 ? -2.957 0.388 -1.536 1.00 98.25 177 LEU A N 1
ATOM 1399 C CA . LEU A 1 177 ? -3.710 1.528 -2.066 1.00 98.25 177 LEU A CA 1
ATOM 1400 C C . LEU A 1 177 ? -3.947 2.588 -0.980 1.00 98.25 177 LEU A C 1
ATOM 1402 O O . LEU A 1 177 ? -3.674 3.762 -1.214 1.00 98.25 177 LEU A O 1
ATOM 1406 N N . TYR A 1 178 ? -4.382 2.182 0.216 1.00 98.00 178 TYR A N 1
ATOM 1407 C CA . TYR A 1 178 ? -4.542 3.066 1.373 1.00 98.00 178 TYR A CA 1
ATOM 1408 C C . TYR A 1 178 ? -3.223 3.765 1.711 1.00 98.00 178 TYR A C 1
ATOM 1410 O O . TYR A 1 178 ? -3.180 4.984 1.894 1.00 98.00 178 TYR A O 1
ATOM 1418 N N . ALA A 1 179 ? -2.127 3.000 1.774 1.00 96.94 179 ALA A N 1
ATOM 1419 C CA . ALA A 1 179 ? -0.806 3.537 2.064 1.00 96.94 179 ALA A CA 1
ATOM 1420 C C . ALA A 1 179 ? -0.386 4.570 1.013 1.00 96.94 179 ALA A C 1
ATOM 1422 O O . ALA A 1 179 ? 0.029 5.658 1.400 1.00 96.94 179 ALA A O 1
ATOM 1423 N N . LEU A 1 180 ? -0.567 4.275 -0.282 1.00 96.75 180 LEU A N 1
ATOM 1424 C CA . LEU A 1 180 ? -0.270 5.191 -1.386 1.00 96.75 180 LEU A CA 1
ATOM 1425 C C . LEU A 1 180 ? -1.105 6.476 -1.302 1.00 96.75 180 LEU A C 1
ATOM 1427 O O . LEU A 1 180 ? -0.546 7.572 -1.329 1.00 96.75 180 LEU A O 1
ATOM 1431 N N . LEU A 1 181 ? -2.425 6.354 -1.141 1.00 97.12 181 LEU A N 1
ATOM 1432 C CA . LEU A 1 181 ? -3.326 7.502 -1.023 1.00 97.12 181 LEU A CA 1
ATOM 1433 C C . LEU A 1 181 ? -3.051 8.331 0.230 1.00 97.12 181 LEU A C 1
ATOM 1435 O O . LEU A 1 181 ? -3.305 9.525 0.211 1.00 97.12 181 LEU A O 1
ATOM 1439 N N . SER A 1 182 ? -2.507 7.747 1.299 1.00 95.75 182 SER A N 1
ATOM 1440 C CA . SER A 1 182 ? -2.152 8.485 2.520 1.00 95.75 182 SER A CA 1
ATOM 1441 C C . SER A 1 182 ? -0.904 9.362 2.365 1.00 95.75 182 SER A C 1
ATOM 1443 O O . SER A 1 182 ? -0.693 10.271 3.171 1.00 95.75 182 SER A O 1
ATOM 1445 N N . VAL A 1 183 ? -0.041 9.068 1.386 1.00 95.19 183 VAL A N 1
ATOM 1446 C CA . VAL A 1 183 ? 1.289 9.694 1.264 1.00 95.19 183 VAL A CA 1
ATOM 1447 C C . VAL A 1 183 ? 1.506 10.436 -0.053 1.00 95.19 183 VAL A C 1
ATOM 1449 O O . VAL A 1 183 ? 2.407 11.270 -0.123 1.00 95.19 183 VAL A O 1
ATOM 1452 N N . ASP A 1 184 ? 0.695 10.166 -1.080 1.00 96.00 184 ASP A N 1
ATOM 1453 C CA . ASP A 1 184 ? 0.810 10.801 -2.392 1.00 96.00 184 ASP A CA 1
ATOM 1454 C C . ASP A 1 184 ? -0.544 11.308 -2.907 1.00 96.00 184 ASP A C 1
ATOM 1456 O O . ASP A 1 184 ? -1.274 10.609 -3.618 1.00 96.00 184 ASP A O 1
ATOM 1460 N N . ILE A 1 185 ? -0.847 12.570 -2.582 1.00 96.25 185 ILE A N 1
ATOM 1461 C CA . ILE A 1 185 ? -2.051 13.302 -3.016 1.00 96.25 185 ILE A CA 1
ATOM 1462 C C . ILE A 1 185 ? -2.204 13.394 -4.537 1.00 96.25 185 ILE A C 1
ATOM 1464 O O . ILE A 1 185 ? -3.284 13.655 -5.049 1.00 96.25 185 ILE A O 1
ATOM 1468 N N . LEU A 1 186 ? -1.136 13.148 -5.292 1.00 96.75 186 LEU A N 1
ATOM 1469 C CA . LEU A 1 186 ? -1.166 13.202 -6.747 1.00 96.75 186 LEU A CA 1
ATOM 1470 C C . LEU A 1 186 ? -1.906 12.013 -7.382 1.00 96.75 186 LEU A C 1
ATOM 1472 O O . LEU A 1 186 ? -2.342 12.092 -8.531 1.00 96.75 186 LEU A O 1
ATOM 1476 N N . THR A 1 187 ? -2.058 10.908 -6.647 1.00 97.19 187 THR A N 1
ATOM 1477 C CA . THR A 1 187 ? -2.609 9.644 -7.161 1.00 97.19 187 THR A CA 1
ATOM 1478 C C . THR A 1 187 ? -4.029 9.795 -7.746 1.00 97.19 187 THR A C 1
ATOM 1480 O O . THR A 1 187 ? -4.226 9.383 -8.894 1.00 97.19 187 THR A O 1
ATOM 1483 N N . PRO A 1 188 ? -5.006 10.437 -7.066 1.00 98.06 188 PRO A N 1
ATOM 1484 C CA . PRO A 1 188 ? -6.346 10.677 -7.619 1.00 98.06 188 PRO A CA 1
ATOM 1485 C C . PRO A 1 188 ? -6.374 11.503 -8.912 1.00 98.06 188 PRO A C 1
ATOM 1487 O O . PRO A 1 188 ? -7.203 11.253 -9.793 1.00 98.06 188 PRO A O 1
ATOM 1490 N N . PHE A 1 189 ? -5.484 12.491 -9.039 1.00 97.94 189 PHE A N 1
ATOM 1491 C CA . PHE A 1 189 ? -5.371 13.340 -10.231 1.00 97.94 189 PHE A CA 1
ATOM 1492 C C . PHE A 1 189 ? -4.766 12.568 -11.399 1.00 97.94 189 PHE A C 1
ATOM 1494 O O . PHE A 1 189 ? -5.234 12.662 -12.534 1.00 97.94 189 PHE A O 1
ATOM 1501 N N . LEU A 1 190 ? -3.760 11.742 -11.115 1.00 96.38 190 LEU A N 1
ATOM 1502 C CA . LEU A 1 190 ? -3.140 10.901 -12.124 1.00 96.38 190 LEU A CA 1
ATOM 1503 C C . LEU A 1 190 ? -4.126 9.865 -12.689 1.00 96.38 190 LEU A C 1
ATOM 1505 O O . LEU A 1 190 ? -4.181 9.683 -13.904 1.00 96.38 190 LEU A O 1
ATOM 1509 N N . LEU A 1 191 ? -4.955 9.246 -11.842 1.00 96.44 191 LEU A N 1
ATOM 1510 C CA . LEU A 1 191 ? -6.016 8.330 -12.283 1.00 96.44 191 LEU A CA 1
ATOM 1511 C C . LEU A 1 191 ? -7.063 9.029 -13.162 1.00 96.44 191 LEU A C 1
ATOM 1513 O O . LEU A 1 191 ? -7.425 8.493 -14.208 1.00 96.44 191 LEU A O 1
ATOM 1517 N N . LYS A 1 192 ? -7.480 10.258 -12.814 1.00 96.56 192 LYS A N 1
ATOM 1518 C CA . LYS A 1 192 ? -8.356 11.088 -13.669 1.00 96.56 192 LYS A CA 1
ATOM 1519 C C . LYS A 1 192 ? -7.769 11.268 -15.070 1.00 96.56 192 LYS A C 1
ATOM 1521 O O . LYS A 1 192 ? -8.489 11.154 -16.063 1.00 96.56 192 LYS A O 1
ATOM 1526 N N . ARG A 1 193 ? -6.460 11.528 -15.158 1.00 95.00 193 ARG A N 1
ATOM 1527 C CA . ARG A 1 193 ? -5.757 11.698 -16.436 1.00 95.00 193 ARG A CA 1
ATOM 1528 C C . ARG A 1 193 ? -5.685 10.404 -17.243 1.00 95.00 193 ARG A C 1
ATOM 1530 O O . ARG A 1 193 ? -5.949 10.459 -18.439 1.00 95.00 193 ARG A O 1
ATOM 1537 N N . PHE A 1 194 ? -5.426 9.261 -16.607 1.00 92.94 194 PHE A N 1
ATOM 1538 C CA . PHE A 1 194 ? -5.474 7.957 -17.280 1.00 92.94 194 PHE A CA 1
ATOM 1539 C C . PHE A 1 194 ? -6.869 7.608 -17.813 1.00 92.94 194 PHE A C 1
ATOM 1541 O O . PHE A 1 194 ? -6.989 7.149 -18.946 1.00 92.94 194 PHE A O 1
ATOM 1548 N N . ALA A 1 195 ? -7.923 7.847 -17.028 1.00 92.94 195 ALA A N 1
ATOM 1549 C CA . ALA A 1 195 ? -9.296 7.580 -17.457 1.00 92.94 195 ALA A CA 1
ATOM 1550 C C . ALA A 1 195 ? -9.720 8.486 -18.628 1.00 92.94 195 ALA A C 1
ATOM 1552 O O . ALA A 1 195 ? -10.402 8.048 -19.549 1.00 92.94 195 ALA A O 1
ATOM 1553 N N . SER A 1 196 ? -9.263 9.743 -18.633 1.00 91.50 196 SER A N 1
ATOM 1554 C CA . SER A 1 196 ? -9.599 10.711 -19.687 1.00 91.50 196 SER A CA 1
ATOM 1555 C C . SER A 1 196 ? -8.799 10.514 -20.981 1.00 91.50 196 SER A C 1
ATOM 1557 O O . SER A 1 196 ? -9.228 10.973 -22.035 1.00 91.50 196 SER A O 1
ATOM 1559 N N . SER A 1 197 ? -7.637 9.850 -20.934 1.00 84.81 197 SER A N 1
ATOM 1560 C CA . SER A 1 197 ? -6.768 9.670 -22.107 1.00 84.81 197 SER A CA 1
ATOM 1561 C C . SER A 1 197 ? -7.181 8.510 -23.021 1.00 84.81 197 SER A C 1
ATOM 1563 O O . SER A 1 197 ? -6.476 8.222 -23.984 1.00 84.81 197 SER A O 1
ATOM 1565 N N . GLN A 1 198 ? -8.300 7.827 -22.748 1.00 63.66 198 GLN A N 1
ATOM 1566 C CA . GLN A 1 198 ? -8.732 6.641 -23.502 1.00 63.66 198 GLN A CA 1
ATOM 1567 C C . GLN A 1 198 ? -9.238 6.927 -24.935 1.00 63.66 198 GLN A C 1
ATOM 1569 O O . GLN A 1 198 ? -9.527 5.988 -25.673 1.00 63.66 198 GLN A O 1
ATOM 1574 N N . GLN A 1 199 ? -9.293 8.185 -25.387 1.00 52.84 199 GLN A N 1
ATOM 1575 C CA . GLN A 1 199 ? -9.677 8.536 -26.760 1.00 52.84 199 GLN A CA 1
ATOM 1576 C C . GLN A 1 199 ? -8.534 9.234 -27.513 1.00 52.84 199 GLN A C 1
ATOM 1578 O O . GLN A 1 199 ? -8.410 10.453 -27.505 1.00 52.84 199 GLN A O 1
ATOM 1583 N N . GLY A 1 200 ? -7.718 8.442 -28.213 1.00 47.97 200 GLY A N 1
ATOM 1584 C CA . GLY A 1 200 ? -6.963 8.915 -29.379 1.00 47.97 200 GLY A CA 1
ATOM 1585 C C . GLY A 1 200 ? -5.614 9.601 -29.148 1.00 47.97 200 GLY A C 1
ATOM 1586 O O . GLY A 1 200 ? -5.049 10.072 -30.131 1.00 47.97 200 GLY A O 1
ATOM 1587 N N . ASP A 1 201 ? -5.069 9.643 -27.926 1.00 56.47 201 ASP A N 1
ATOM 1588 C CA . ASP A 1 201 ? -3.697 10.133 -27.707 1.00 56.47 201 ASP A CA 1
ATOM 1589 C C . ASP A 1 201 ? -2.716 8.941 -27.688 1.00 56.47 201 ASP A C 1
ATOM 1591 O O . ASP A 1 201 ? -2.709 8.156 -26.730 1.00 56.47 201 ASP A O 1
ATOM 1595 N N . PRO A 1 202 ? -1.926 8.721 -28.757 1.00 50.38 202 PRO A N 1
ATOM 1596 C CA . PRO A 1 202 ? -1.033 7.580 -28.834 1.00 50.38 202 PRO A CA 1
ATOM 1597 C C . PRO A 1 202 ? 0.052 7.696 -27.757 1.00 50.38 202 PRO A C 1
ATOM 1599 O O . PRO A 1 202 ? 0.882 8.604 -27.752 1.00 50.38 202 PRO A O 1
ATOM 1602 N N . SER A 1 203 ? 0.080 6.700 -26.873 1.00 48.75 203 SER A N 1
ATOM 1603 C CA . SER A 1 203 ? 1.140 6.407 -25.904 1.00 48.75 203 SER A CA 1
ATOM 1604 C C . SER A 1 203 ? 1.347 7.424 -24.766 1.00 48.75 203 SER A C 1
ATOM 1606 O O . SER A 1 203 ? 2.074 8.404 -24.882 1.00 48.75 203 SER A O 1
ATOM 1608 N N . ASN A 1 204 ? 0.796 7.118 -23.587 1.00 54.97 204 ASN A N 1
ATOM 1609 C CA . ASN A 1 204 ? 1.516 7.070 -22.301 1.00 54.97 204 ASN A CA 1
ATOM 1610 C C . ASN A 1 204 ? 2.621 8.073 -22.023 1.00 54.97 204 ASN A C 1
ATOM 1612 O O . ASN A 1 204 ? 3.703 7.746 -21.519 1.00 54.97 204 ASN A O 1
ATOM 1616 N N . SER A 1 205 ? 2.340 9.316 -22.364 1.00 63.91 205 SER A N 1
ATOM 1617 C CA . SER A 1 205 ? 3.357 10.327 -22.351 1.00 63.91 205 SER A CA 1
ATOM 1618 C C . SER A 1 205 ? 3.773 10.588 -20.903 1.00 63.91 205 SER A C 1
ATOM 1620 O O . SER A 1 205 ? 2.904 10.716 -20.036 1.00 63.91 205 SER A O 1
ATOM 1622 N N . PRO A 1 206 ? 5.072 10.813 -20.633 1.00 69.19 206 PRO A N 1
ATOM 1623 C CA . PRO A 1 206 ? 5.527 11.477 -19.415 1.00 69.19 206 PRO A CA 1
ATOM 1624 C C . PRO A 1 206 ? 4.787 12.790 -19.106 1.00 69.19 206 PRO A C 1
ATOM 1626 O O . PRO A 1 206 ? 5.045 13.358 -18.059 1.00 69.19 206 PRO A O 1
ATOM 1629 N N . LYS A 1 207 ? 3.907 13.280 -19.997 1.00 85.94 207 LYS A N 1
ATOM 1630 C CA . LYS A 1 207 ? 3.007 14.428 -19.841 1.00 85.94 207 LYS A CA 1
ATOM 1631 C C . LYS A 1 207 ? 1.824 14.202 -18.891 1.00 85.94 207 LYS A C 1
ATOM 1633 O O . LYS A 1 207 ? 1.373 15.193 -18.325 1.00 85.94 207 LYS A O 1
ATOM 1638 N N . LEU A 1 208 ? 1.341 12.969 -18.671 1.00 91.94 208 LEU A N 1
ATOM 1639 C CA . LEU A 1 208 ? 0.184 12.759 -17.777 1.00 91.94 208 LEU A CA 1
ATOM 1640 C C . LEU A 1 208 ? 0.501 13.192 -16.340 1.00 91.94 208 LEU A C 1
ATOM 1642 O O . LEU A 1 208 ? -0.341 13.775 -15.666 1.00 91.94 208 LEU A O 1
ATOM 1646 N N . LEU A 1 209 ? 1.734 12.949 -15.884 1.00 93.81 209 LEU A N 1
ATOM 1647 C CA . LEU A 1 209 ? 2.167 13.345 -14.545 1.00 93.81 209 LEU A CA 1
ATOM 1648 C C . LEU A 1 209 ? 2.259 14.881 -14.373 1.00 93.81 209 LEU A C 1
ATOM 1650 O O . LEU A 1 209 ? 1.666 15.381 -13.423 1.00 93.81 209 LEU A O 1
ATOM 1654 N N . PRO A 1 210 ? 2.926 15.651 -15.261 1.00 95.31 210 PRO A N 1
ATOM 1655 C CA . PRO A 1 210 ? 2.855 17.112 -15.273 1.00 95.31 210 PRO A CA 1
ATOM 1656 C C . PRO A 1 210 ? 1.424 17.657 -15.305 1.00 95.31 210 PRO A C 1
ATOM 1658 O O . PRO A 1 210 ? 1.118 18.585 -14.569 1.00 95.31 210 PRO A O 1
ATOM 1661 N N . GLN A 1 211 ? 0.538 17.076 -16.121 1.00 95.50 211 GLN A N 1
ATOM 1662 C CA . GLN A 1 211 ? -0.864 17.504 -16.192 1.00 95.50 211 GLN A CA 1
ATOM 1663 C C . GLN A 1 211 ? -1.603 17.263 -14.873 1.00 95.50 211 GLN A C 1
ATOM 1665 O O . GLN A 1 211 ? -2.277 18.162 -14.386 1.00 95.50 211 GLN A O 1
ATOM 1670 N N . ALA A 1 212 ? -1.437 16.085 -14.266 1.00 96.75 212 ALA A N 1
ATOM 1671 C CA . ALA A 1 212 ? -2.002 15.787 -12.953 1.00 96.75 212 ALA A CA 1
ATOM 1672 C C . ALA A 1 212 ? -1.447 16.713 -11.857 1.00 96.75 212 ALA A C 1
ATOM 1674 O O . ALA A 1 212 ? -2.176 17.097 -10.949 1.00 96.75 212 ALA A O 1
ATOM 1675 N N . ALA A 1 213 ? -0.165 17.086 -11.940 1.00 97.44 213 ALA A N 1
ATOM 1676 C CA . ALA A 1 213 ? 0.452 18.010 -10.991 1.00 97.44 213 ALA A CA 1
ATOM 1677 C C . ALA A 1 213 ? -0.089 19.438 -11.143 1.00 97.44 213 ALA A C 1
ATOM 1679 O O . ALA A 1 213 ? -0.280 20.113 -10.137 1.00 97.44 213 ALA A O 1
ATOM 1680 N N . ASN A 1 214 ? -0.373 19.877 -12.372 1.00 97.44 214 ASN A N 1
ATOM 1681 C CA . ASN A 1 214 ? -1.047 21.151 -12.613 1.00 97.44 214 ASN A CA 1
ATOM 1682 C C . ASN A 1 214 ? -2.485 21.130 -12.078 1.00 97.44 214 ASN A C 1
ATOM 1684 O O . ASN A 1 214 ? -2.853 22.050 -11.365 1.00 97.44 214 ASN A O 1
ATOM 1688 N N . ASP A 1 215 ? -3.247 20.054 -12.310 1.00 97.19 215 ASP A N 1
ATOM 1689 C CA . ASP A 1 215 ? -4.611 19.934 -11.767 1.00 97.19 215 ASP A CA 1
ATOM 1690 C C . ASP A 1 215 ? -4.647 20.015 -10.237 1.00 97.19 215 ASP A C 1
ATOM 1692 O O . ASP A 1 215 ? -5.563 20.603 -9.672 1.00 97.19 215 ASP A O 1
ATOM 1696 N N . LEU A 1 216 ? -3.652 19.420 -9.571 1.00 97.12 216 LEU A N 1
ATOM 1697 C CA . LEU A 1 216 ? -3.486 19.514 -8.120 1.00 97.12 216 LEU A CA 1
ATOM 1698 C C . LEU A 1 216 ? -3.163 20.948 -7.676 1.00 97.12 216 LEU A C 1
ATOM 1700 O O . LEU A 1 216 ? -3.627 21.399 -6.634 1.00 97.12 216 LEU A O 1
ATOM 1704 N N . VAL A 1 217 ? -2.326 21.667 -8.428 1.00 96.81 217 VAL A N 1
ATOM 1705 C CA . VAL A 1 217 ? -2.043 23.076 -8.128 1.00 96.81 217 VAL A CA 1
ATOM 1706 C C . VAL A 1 217 ? -3.312 23.907 -8.282 1.00 96.81 217 VAL A C 1
ATOM 1708 O O . VAL A 1 217 ? -3.590 24.720 -7.406 1.00 96.81 217 VAL A O 1
ATOM 1711 N N . ASP A 1 218 ? -4.074 23.687 -9.350 1.00 95.50 218 ASP A N 1
ATOM 1712 C CA . ASP A 1 218 ? -5.308 24.417 -9.627 1.00 95.50 218 ASP A CA 1
ATOM 1713 C C . ASP A 1 218 ? -6.361 24.155 -8.537 1.00 95.50 218 ASP A C 1
ATOM 1715 O O . ASP A 1 218 ? -6.912 25.110 -7.994 1.00 95.50 218 ASP A O 1
ATOM 1719 N N . SER A 1 219 ? -6.553 22.896 -8.111 1.00 94.38 219 SER A N 1
ATOM 1720 C CA . SER A 1 219 ? -7.503 22.570 -7.032 1.00 94.38 219 SER A CA 1
ATOM 1721 C C . SER A 1 219 ? -7.147 23.228 -5.697 1.00 94.38 219 SER A C 1
ATOM 1723 O O . SER A 1 219 ? -8.030 23.624 -4.943 1.00 94.38 219 SER A O 1
ATOM 1725 N N . LEU A 1 220 ? -5.854 23.382 -5.400 1.00 92.62 220 LEU A N 1
ATOM 1726 C CA . LEU A 1 220 ? -5.394 24.070 -4.193 1.00 92.62 220 LEU A CA 1
ATOM 1727 C C . LEU A 1 220 ? -5.524 25.594 -4.298 1.00 92.62 220 LEU A C 1
ATOM 1729 O O . LEU A 1 220 ? -5.701 26.257 -3.278 1.00 92.62 220 LEU A O 1
ATOM 1733 N N . VAL A 1 221 ? -5.428 26.164 -5.504 1.00 91.56 221 VAL A N 1
ATOM 1734 C CA . VAL A 1 221 ? -5.587 27.612 -5.707 1.00 91.56 221 VAL A CA 1
ATOM 1735 C C . VAL A 1 221 ? -7.007 28.054 -5.357 1.00 91.56 221 VAL A C 1
ATOM 1737 O O . VAL A 1 221 ? -7.165 29.067 -4.674 1.00 91.56 221 VAL A O 1
ATOM 1740 N N . ASP A 1 222 ? -8.013 27.275 -5.746 1.00 83.19 222 ASP A N 1
ATOM 1741 C CA . ASP A 1 222 ? -9.427 27.613 -5.546 1.00 83.19 222 ASP A CA 1
ATOM 1742 C C . ASP A 1 222 ? -9.840 27.679 -4.064 1.00 83.19 222 ASP A C 1
ATOM 1744 O O . ASP A 1 222 ? -10.785 28.387 -3.714 1.00 83.19 222 ASP A O 1
ATOM 1748 N N . VAL A 1 223 ? -9.098 27.004 -3.181 1.00 81.69 223 VAL A N 1
ATOM 1749 C CA . VAL A 1 223 ? -9.367 26.921 -1.733 1.00 81.69 223 VAL A CA 1
ATOM 1750 C C . VAL A 1 223 ? -8.264 27.621 -0.920 1.00 81.69 223 VAL A C 1
ATOM 1752 O O . VAL A 1 223 ? -8.073 27.349 0.261 1.00 81.69 223 VAL A O 1
ATOM 1755 N N . THR A 1 224 ? -7.477 28.514 -1.537 1.00 72.75 224 THR A N 1
ATOM 1756 C CA . THR A 1 224 ? -6.307 29.119 -0.869 1.00 72.75 224 THR A CA 1
ATOM 1757 C C . THR A 1 224 ? -6.704 29.922 0.378 1.00 72.75 224 THR A C 1
ATOM 1759 O O . THR A 1 224 ? -7.420 30.918 0.284 1.00 72.75 224 THR A O 1
ATOM 1762 N N . ASP A 1 225 ? -6.132 29.551 1.523 1.00 82.19 225 ASP A N 1
ATOM 1763 C CA . ASP A 1 225 ? -6.147 30.302 2.782 1.00 82.19 225 ASP A CA 1
ATOM 1764 C C . ASP A 1 225 ? -4.709 30.398 3.332 1.00 82.19 225 ASP A C 1
ATOM 1766 O O . ASP A 1 225 ? -3.801 29.686 2.906 1.00 82.19 225 ASP A O 1
ATOM 1770 N N . ILE A 1 226 ? -4.452 31.280 4.298 1.00 76.62 226 ILE A N 1
ATOM 1771 C CA . ILE A 1 226 ? -3.140 31.436 4.946 1.00 76.62 226 ILE A CA 1
ATOM 1772 C C . ILE A 1 226 ? -2.599 30.085 5.448 1.00 76.62 226 ILE A C 1
ATOM 1774 O O . ILE A 1 226 ? -1.391 29.845 5.394 1.00 76.62 226 ILE A O 1
ATOM 1778 N N . SER A 1 227 ? -3.489 29.193 5.889 1.00 79.69 227 SER A N 1
ATOM 1779 C CA . SER A 1 227 ? -3.163 27.863 6.407 1.00 79.69 227 SER A CA 1
ATOM 1780 C C . SER A 1 227 ? -2.556 26.895 5.373 1.00 79.69 227 SER A C 1
ATOM 1782 O O . SER A 1 227 ? -1.877 25.949 5.777 1.00 79.69 227 SER A O 1
ATOM 1784 N N . ASN A 1 228 ? -2.708 27.134 4.062 1.00 85.25 228 ASN A N 1
ATOM 1785 C CA . ASN A 1 228 ? -2.303 26.187 3.010 1.00 85.25 228 ASN A CA 1
ATOM 1786 C C . ASN A 1 228 ? -1.221 26.685 2.036 1.00 85.25 228 ASN A C 1
ATOM 1788 O O . ASN A 1 228 ? -0.769 25.937 1.161 1.00 85.25 228 ASN A O 1
ATOM 1792 N N . VAL A 1 229 ? -0.729 27.912 2.223 1.00 89.44 229 VAL A N 1
ATOM 1793 C CA . VAL A 1 229 ? 0.255 28.556 1.333 1.00 89.44 229 VAL A CA 1
ATOM 1794 C C . VAL A 1 229 ? 1.532 27.725 1.150 1.00 89.44 229 VAL A C 1
ATOM 1796 O O . VAL A 1 229 ? 2.094 27.681 0.051 1.00 89.44 229 VAL A O 1
ATOM 1799 N N . GLU A 1 230 ? 2.012 27.056 2.201 1.00 89.62 230 GLU A N 1
ATOM 1800 C CA . GLU A 1 230 ? 3.207 26.204 2.116 1.00 89.62 230 GLU A CA 1
ATOM 1801 C C . GLU A 1 230 ? 2.967 24.962 1.251 1.00 89.62 230 GLU A C 1
ATOM 1803 O O . GLU A 1 230 ? 3.778 24.656 0.374 1.00 89.62 230 GLU A O 1
ATOM 1808 N N . SER A 1 231 ? 1.819 24.304 1.434 1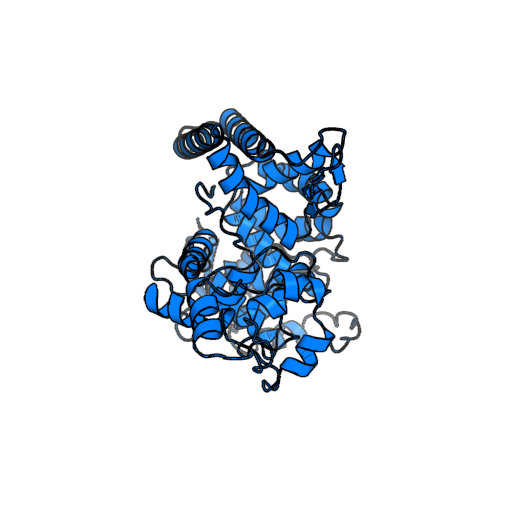.00 90.19 231 SER A N 1
ATOM 1809 C CA . SER A 1 231 ? 1.389 23.153 0.634 1.00 90.19 231 SER A CA 1
ATOM 1810 C C . SER A 1 231 ? 1.286 23.514 -0.848 1.00 90.19 231 SER A C 1
ATOM 1812 O O . SER A 1 231 ? 1.844 22.812 -1.699 1.00 90.19 231 SER A O 1
ATOM 1814 N N . LEU A 1 232 ? 0.651 24.649 -1.161 1.00 93.62 232 LEU A N 1
ATOM 1815 C CA . LEU A 1 232 ? 0.543 25.165 -2.525 1.00 93.62 232 LEU A CA 1
ATOM 1816 C C . LEU A 1 232 ? 1.923 25.468 -3.127 1.00 93.62 232 LEU A C 1
ATOM 1818 O O . LEU A 1 232 ? 2.201 25.094 -4.269 1.00 93.62 232 LEU A O 1
ATOM 1822 N N . ARG A 1 233 ? 2.824 26.100 -2.361 1.00 94.31 233 ARG A N 1
ATOM 1823 C CA . ARG A 1 233 ? 4.199 26.386 -2.805 1.00 94.31 233 ARG A CA 1
ATOM 1824 C C . ARG A 1 233 ? 4.951 25.103 -3.157 1.00 94.31 233 ARG A C 1
ATOM 1826 O O . ARG A 1 233 ? 5.579 25.049 -4.214 1.00 94.31 233 ARG A O 1
ATOM 1833 N N . SER A 1 234 ? 4.884 24.076 -2.309 1.00 94.06 234 SER A N 1
ATOM 1834 C CA . SER A 1 234 ? 5.531 22.786 -2.574 1.00 94.06 234 SER A CA 1
ATOM 1835 C C . SER A 1 234 ? 4.959 22.089 -3.813 1.00 94.06 234 SER A C 1
ATOM 1837 O O . SER A 1 234 ? 5.730 21.557 -4.613 1.00 94.06 234 SER A O 1
ATOM 1839 N N . CYS A 1 235 ? 3.638 22.136 -4.016 1.00 95.12 235 CYS A N 1
ATOM 1840 C CA . CYS A 1 235 ? 2.998 21.565 -5.206 1.00 95.12 235 CYS A CA 1
ATOM 1841 C C . CYS A 1 235 ? 3.412 22.300 -6.488 1.00 95.12 235 CYS A C 1
ATOM 1843 O O . CYS A 1 235 ? 3.777 21.648 -7.465 1.00 95.12 235 CYS A O 1
ATOM 1845 N N . ARG A 1 236 ? 3.462 23.641 -6.468 1.00 96.56 236 ARG A N 1
ATOM 1846 C CA . ARG A 1 236 ? 3.939 24.453 -7.603 1.00 96.56 236 ARG A CA 1
ATOM 1847 C C . ARG A 1 236 ? 5.383 24.139 -7.973 1.00 96.56 236 ARG A C 1
ATOM 1849 O O . ARG A 1 236 ? 5.660 23.830 -9.127 1.00 96.56 236 ARG A O 1
ATOM 1856 N N . GLN A 1 237 ? 6.287 24.117 -6.993 1.00 96.94 237 GLN A N 1
ATOM 1857 C CA . GLN A 1 237 ? 7.692 23.761 -7.227 1.00 96.94 237 GLN A CA 1
ATOM 1858 C C . GLN A 1 237 ? 7.836 22.354 -7.818 1.00 96.94 237 GLN A C 1
ATOM 1860 O O . GLN A 1 237 ? 8.688 22.107 -8.673 1.00 96.94 237 GLN A O 1
ATOM 1865 N N . PHE A 1 238 ? 7.012 21.406 -7.368 1.00 96.31 238 PHE A N 1
ATOM 1866 C CA . PHE A 1 238 ? 7.001 20.064 -7.932 1.00 96.31 238 PHE A CA 1
ATOM 1867 C C . PHE A 1 238 ? 6.490 20.053 -9.384 1.00 96.31 238 PHE A C 1
ATOM 1869 O O . PHE A 1 238 ? 7.155 19.479 -10.248 1.00 96.31 238 PHE A O 1
ATOM 1876 N N . ALA A 1 239 ? 5.379 20.734 -9.678 1.00 96.88 239 ALA A N 1
ATOM 1877 C CA . ALA A 1 239 ? 4.828 20.864 -11.030 1.00 96.88 239 ALA A CA 1
ATOM 1878 C C . ALA A 1 239 ? 5.807 21.549 -12.009 1.00 96.88 239 ALA A C 1
ATOM 1880 O O . ALA A 1 239 ? 5.966 21.107 -13.150 1.00 96.88 239 ALA A O 1
ATOM 1881 N N . GLU A 1 240 ? 6.537 22.570 -11.554 1.00 96.62 240 GLU A N 1
ATOM 1882 C CA . GLU A 1 240 ? 7.601 23.239 -12.315 1.00 96.62 240 GLU A CA 1
ATOM 1883 C C . GLU A 1 240 ? 8.770 22.291 -12.621 1.00 96.62 240 GLU A C 1
ATOM 1885 O O . GLU A 1 240 ? 9.242 22.213 -13.757 1.00 96.62 240 GLU A O 1
ATOM 1890 N N . ARG A 1 241 ? 9.219 21.498 -11.638 1.00 95.75 241 ARG A N 1
ATOM 1891 C CA . ARG A 1 241 ? 10.285 20.498 -11.845 1.00 95.75 241 ARG A CA 1
ATOM 1892 C C . ARG A 1 241 ? 9.897 19.444 -12.881 1.00 95.75 241 ARG A C 1
ATOM 1894 O O . ARG A 1 241 ? 10.756 18.983 -13.636 1.00 95.75 241 ARG A O 1
ATOM 1901 N N . LEU A 1 242 ? 8.618 19.072 -12.933 1.00 94.88 242 LEU A N 1
ATOM 1902 C CA . LEU A 1 242 ? 8.085 18.117 -13.903 1.00 94.88 242 LEU A CA 1
ATOM 1903 C C . LEU A 1 242 ? 8.047 18.654 -15.343 1.00 94.88 242 LEU A C 1
ATOM 1905 O O . LEU A 1 242 ? 7.869 17.863 -16.264 1.00 94.88 242 LEU A O 1
ATOM 1909 N N . GLN A 1 243 ? 8.295 19.946 -15.581 1.00 93.25 243 GLN A N 1
ATOM 1910 C CA . GLN A 1 243 ? 8.463 20.462 -16.947 1.00 93.25 243 GLN A CA 1
ATOM 1911 C C . GLN A 1 243 ? 9.718 19.886 -17.631 1.00 93.25 243 GLN A C 1
ATOM 1913 O O . GLN A 1 243 ? 9.788 19.791 -18.858 1.00 93.25 243 GLN A O 1
ATOM 1918 N N . SER A 1 244 ? 10.707 19.428 -16.853 1.00 93.19 244 SER A N 1
ATOM 1919 C CA . SER A 1 244 ? 11.839 18.669 -17.386 1.00 93.19 244 SER A CA 1
ATOM 1920 C C . SER A 1 244 ? 11.414 17.250 -17.767 1.00 93.19 244 SER A C 1
ATOM 1922 O O . SER A 1 244 ? 11.077 16.435 -16.907 1.00 93.19 244 SER A O 1
ATOM 1924 N N . LYS A 1 245 ? 11.521 16.903 -19.057 1.00 87.94 245 LYS A N 1
ATOM 1925 C CA . LYS A 1 245 ? 11.168 15.572 -19.594 1.00 87.94 245 LYS A CA 1
ATOM 1926 C C . LYS A 1 245 ? 11.845 14.415 -18.846 1.00 87.94 245 LYS A C 1
ATOM 1928 O O . LYS A 1 245 ? 11.223 13.373 -18.642 1.00 87.94 245 LYS A O 1
ATOM 1933 N N . ALA A 1 246 ? 13.110 14.583 -18.453 1.00 89.06 246 ALA A N 1
ATOM 1934 C CA . ALA A 1 246 ? 13.854 13.562 -17.716 1.00 89.06 246 ALA A CA 1
ATOM 1935 C C . ALA A 1 246 ? 13.283 13.361 -16.304 1.00 89.06 246 ALA A C 1
ATOM 1937 O O . ALA A 1 246 ? 13.051 12.227 -15.890 1.00 89.06 246 ALA A O 1
ATOM 1938 N N . VAL A 1 247 ? 12.990 14.460 -15.599 1.00 89.06 247 VAL A N 1
ATOM 1939 C CA . VAL A 1 247 ? 12.372 14.417 -14.267 1.00 89.06 247 VAL A CA 1
ATOM 1940 C C . VAL A 1 247 ? 10.977 13.807 -14.358 1.00 89.06 247 VAL A C 1
ATOM 1942 O O . VAL A 1 247 ? 10.688 12.870 -13.621 1.00 89.06 247 VAL A O 1
ATOM 1945 N N . ALA A 1 248 ? 10.149 14.260 -15.303 1.00 89.88 248 ALA A N 1
ATOM 1946 C CA . ALA A 1 248 ? 8.804 13.734 -15.514 1.00 89.88 248 ALA A CA 1
ATOM 1947 C C . ALA A 1 248 ? 8.805 12.222 -15.729 1.00 89.88 248 ALA A C 1
ATOM 1949 O O . ALA A 1 248 ? 8.098 11.503 -15.032 1.00 89.88 248 ALA A O 1
ATOM 1950 N N . ARG A 1 249 ? 9.655 11.724 -16.635 1.00 87.88 249 ARG A N 1
ATOM 1951 C CA . ARG A 1 249 ? 9.789 10.286 -16.891 1.00 87.88 249 ARG A CA 1
ATOM 1952 C C . ARG A 1 249 ? 10.188 9.526 -15.626 1.00 87.88 249 ARG A C 1
ATOM 1954 O O . ARG A 1 249 ? 9.569 8.512 -15.313 1.00 87.88 249 ARG A O 1
ATOM 1961 N N . ASN A 1 250 ? 11.190 10.027 -14.908 1.00 88.06 250 ASN A N 1
ATOM 1962 C CA . ASN A 1 250 ? 11.725 9.357 -13.728 1.00 88.06 250 ASN A CA 1
ATOM 1963 C C . ASN A 1 250 ? 10.732 9.321 -12.559 1.00 88.06 250 ASN A C 1
ATOM 1965 O O . ASN A 1 250 ? 10.713 8.359 -11.802 1.00 88.06 250 ASN A O 1
ATOM 1969 N N . GLN A 1 251 ? 9.891 10.349 -12.431 1.00 90.12 251 GLN A N 1
ATOM 1970 C CA . GLN A 1 251 ? 8.843 10.425 -11.411 1.00 90.12 251 GLN A CA 1
ATOM 1971 C C . GLN A 1 251 ? 7.566 9.666 -11.800 1.00 90.12 251 GLN A C 1
ATOM 1973 O O . GLN A 1 251 ? 6.831 9.211 -10.921 1.00 90.12 251 GLN A O 1
ATOM 1978 N N . ALA A 1 252 ? 7.284 9.552 -13.100 1.00 90.50 252 ALA A N 1
ATOM 1979 C CA . ALA A 1 252 ? 6.087 8.914 -13.638 1.00 90.50 252 ALA A CA 1
ATOM 1980 C C . ALA A 1 252 ? 6.183 7.391 -13.596 1.00 90.50 252 ALA A C 1
ATOM 1982 O O . ALA A 1 252 ? 5.259 6.729 -13.135 1.00 90.50 252 ALA A O 1
ATOM 1983 N N . GLN A 1 253 ? 7.314 6.839 -14.037 1.00 88.31 253 GLN A N 1
ATOM 1984 C CA . GLN A 1 253 ? 7.493 5.396 -14.170 1.00 88.31 253 GLN A CA 1
ATOM 1985 C C . GLN A 1 253 ? 7.165 4.596 -12.892 1.00 88.31 253 GLN A C 1
ATOM 1987 O O . GLN A 1 253 ? 6.335 3.691 -12.987 1.00 88.31 253 GLN A O 1
ATOM 1992 N N . PRO A 1 254 ? 7.725 4.907 -11.704 1.00 89.31 254 PRO A N 1
ATOM 1993 C CA . PRO A 1 254 ? 7.411 4.142 -10.498 1.00 89.31 254 PRO A CA 1
ATOM 1994 C C . PRO A 1 254 ? 5.942 4.297 -10.073 1.00 89.31 254 PRO A C 1
ATOM 1996 O O . PRO A 1 254 ? 5.319 3.321 -9.670 1.00 89.31 254 PRO A O 1
ATOM 1999 N N . ARG A 1 255 ? 5.327 5.474 -10.259 1.00 92.62 255 ARG A N 1
ATOM 2000 C CA . ARG A 1 255 ? 3.887 5.660 -9.996 1.00 92.62 255 ARG A CA 1
ATOM 2001 C C . ARG A 1 255 ? 3.020 4.807 -10.903 1.00 92.62 255 ARG A C 1
ATOM 2003 O O . ARG A 1 255 ? 2.050 4.218 -10.443 1.00 92.62 255 ARG A O 1
ATOM 2010 N N . TYR A 1 256 ? 3.371 4.725 -12.183 1.00 92.00 256 TYR A N 1
ATOM 2011 C CA . TYR A 1 256 ? 2.622 3.914 -13.139 1.00 92.00 256 TYR A CA 1
ATOM 2012 C C . TYR A 1 256 ? 2.749 2.433 -12.785 1.00 92.00 256 TYR A C 1
ATOM 2014 O O . TYR A 1 256 ? 1.763 1.711 -12.855 1.00 92.00 256 TYR A O 1
ATOM 2022 N N . HIS A 1 257 ? 3.923 1.998 -12.317 1.00 89.88 257 HIS A N 1
ATOM 2023 C CA . HIS A 1 257 ? 4.113 0.642 -11.802 1.00 89.88 257 HIS A CA 1
ATOM 2024 C C . HIS A 1 257 ? 3.273 0.378 -10.549 1.00 89.88 257 HIS A C 1
ATOM 2026 O O . HIS A 1 257 ? 2.648 -0.671 -10.464 1.00 89.88 257 HIS A O 1
ATOM 2032 N N . HIS A 1 258 ? 3.204 1.324 -9.610 1.00 93.56 258 HIS A N 1
ATOM 2033 C CA . HIS A 1 258 ? 2.357 1.181 -8.426 1.00 93.56 258 HIS A CA 1
ATOM 2034 C C . HIS A 1 258 ? 0.882 1.028 -8.807 1.00 93.56 258 HIS A C 1
ATOM 2036 O O . HIS A 1 258 ? 0.228 0.095 -8.355 1.00 93.56 258 HIS A O 1
ATOM 2042 N N . LEU A 1 259 ? 0.366 1.898 -9.683 1.00 94.94 259 LEU A N 1
ATOM 2043 C CA . LEU A 1 259 ? -1.013 1.806 -10.174 1.00 94.94 259 LEU A CA 1
ATOM 2044 C C . LEU A 1 259 ? -1.273 0.494 -10.922 1.00 94.94 259 LEU A C 1
ATOM 2046 O O . LEU A 1 259 ? -2.355 -0.077 -10.807 1.00 94.94 259 LEU A O 1
ATOM 2050 N N . PHE A 1 260 ? -0.276 0.013 -11.663 1.00 92.62 260 PHE A N 1
ATOM 2051 C CA . PHE A 1 260 ? -0.345 -1.249 -12.383 1.00 92.62 260 PHE A CA 1
ATOM 2052 C C . PHE A 1 260 ? -0.431 -2.444 -11.426 1.00 92.62 260 PHE A C 1
ATOM 2054 O O . PHE A 1 260 ? -1.283 -3.310 -11.583 1.00 92.62 260 PHE A O 1
ATOM 2061 N N . GLU A 1 261 ? 0.405 -2.484 -10.386 1.00 93.06 261 GLU A N 1
ATOM 2062 C CA . GLU A 1 261 ? 0.373 -3.551 -9.376 1.00 93.06 261 GLU A CA 1
ATOM 2063 C C . GLU A 1 261 ? -0.899 -3.541 -8.527 1.00 93.06 261 GLU A C 1
ATOM 2065 O O . GLU A 1 261 ? -1.316 -4.582 -8.019 1.00 93.06 261 GLU A O 1
ATOM 2070 N N . LEU A 1 262 ? -1.524 -2.371 -8.405 1.00 96.00 262 LEU A N 1
ATOM 2071 C CA . LEU A 1 262 ? -2.842 -2.203 -7.809 1.00 96.00 262 LEU A CA 1
ATOM 2072 C C . LEU A 1 262 ? -3.979 -2.554 -8.784 1.00 96.00 262 LEU A C 1
ATOM 2074 O O . LEU A 1 262 ? -5.132 -2.509 -8.381 1.00 96.00 262 LEU A O 1
ATOM 2078 N N . GLY A 1 263 ? -3.703 -2.914 -10.041 1.00 95.19 263 GLY A N 1
ATOM 2079 C CA . GLY A 1 263 ? -4.726 -3.279 -11.030 1.00 95.19 263 GLY A CA 1
ATOM 2080 C C . GLY A 1 263 ? -5.568 -2.103 -11.542 1.00 95.19 263 GLY A C 1
ATOM 2081 O O . GLY A 1 263 ? -6.632 -2.310 -12.124 1.00 95.19 263 GLY A O 1
ATOM 2082 N N . LEU A 1 264 ? -5.116 -0.865 -11.329 1.00 96.00 264 LEU A N 1
ATOM 2083 C CA . LEU A 1 264 ? -5.814 0.358 -11.749 1.00 96.00 264 LEU A CA 1
ATOM 2084 C C . LEU A 1 264 ? -5.412 0.809 -13.159 1.00 96.00 264 LEU A C 1
ATOM 2086 O O . LEU A 1 264 ? -6.129 1.563 -13.812 1.00 96.00 264 LEU A O 1
ATOM 2090 N N . VAL A 1 265 ? -4.260 0.357 -13.642 1.00 93.69 265 VAL A N 1
ATOM 2091 C CA . VAL A 1 265 ? -3.845 0.526 -15.036 1.00 93.69 265 VAL A CA 1
ATOM 2092 C C . VAL A 1 265 ? -3.316 -0.800 -15.568 1.00 93.69 265 VAL A C 1
ATOM 2094 O O . VAL A 1 265 ? -2.790 -1.602 -14.803 1.00 93.69 265 VAL A O 1
ATOM 2097 N N . ASP A 1 266 ? -3.428 -1.015 -16.871 1.00 90.69 266 ASP A N 1
ATOM 2098 C CA . ASP A 1 266 ? -2.935 -2.200 -17.569 1.00 90.69 266 ASP A CA 1
ATOM 2099 C C . ASP A 1 266 ? -1.975 -1.808 -18.691 1.00 90.69 266 ASP A C 1
ATOM 2101 O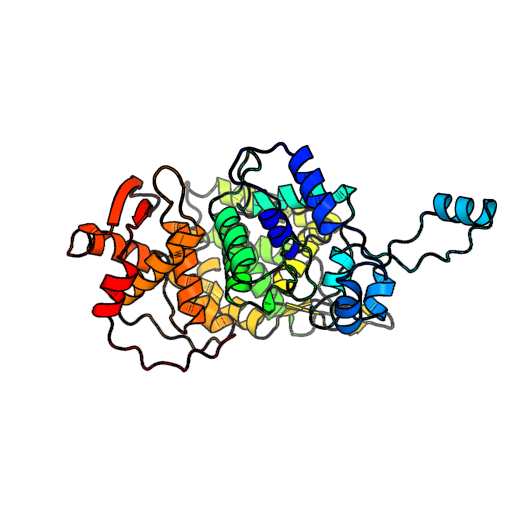 O . ASP A 1 266 ? -1.952 -0.663 -19.128 1.00 90.69 266 ASP A O 1
ATOM 2105 N N . ARG A 1 267 ? -1.152 -2.744 -19.149 1.00 86.00 267 ARG A N 1
ATOM 2106 C CA . ARG A 1 267 ? -0.161 -2.558 -20.200 1.00 86.00 267 ARG A CA 1
ATOM 2107 C C . ARG A 1 267 ? -0.685 -3.148 -21.504 1.00 86.00 267 ARG A C 1
ATOM 2109 O O . ARG A 1 267 ? -0.560 -4.343 -21.738 1.00 86.00 267 ARG A O 1
ATOM 2116 N N . SER A 1 268 ? -1.216 -2.303 -22.382 1.00 79.62 268 SER A N 1
ATOM 2117 C CA . SER A 1 268 ? -1.636 -2.737 -23.716 1.00 79.62 268 SER A CA 1
ATOM 2118 C C . SER A 1 268 ? -0.432 -2.741 -24.645 1.00 79.62 268 SER A C 1
ATOM 2120 O O . SER A 1 268 ? 0.261 -1.734 -24.756 1.00 79.62 268 SER A O 1
ATOM 2122 N N . GLU A 1 269 ? -0.174 -3.840 -25.346 1.00 76.56 269 GLU A N 1
ATOM 2123 C CA . GLU A 1 269 ? 0.784 -3.812 -26.448 1.00 76.56 269 GLU A CA 1
ATOM 2124 C C . GLU A 1 269 ? 0.174 -3.068 -27.632 1.00 76.56 269 GLU A C 1
ATOM 2126 O O . GLU A 1 269 ? -0.943 -3.362 -28.054 1.00 76.56 269 GLU A O 1
ATOM 2131 N N . ALA A 1 270 ? 0.902 -2.086 -28.151 1.00 71.00 270 ALA A N 1
ATOM 2132 C CA . ALA A 1 270 ? 0.520 -1.332 -29.330 1.00 71.00 270 ALA A CA 1
ATOM 2133 C C . ALA A 1 270 ? 1.684 -1.325 -30.324 1.00 71.00 270 ALA A C 1
ATOM 2135 O O . ALA A 1 270 ? 2.851 -1.191 -29.939 1.00 71.00 270 ALA A O 1
ATOM 2136 N N . ASP A 1 271 ? 1.363 -1.465 -31.606 1.00 68.94 271 ASP A N 1
ATOM 2137 C CA . ASP A 1 271 ? 2.306 -1.201 -32.686 1.00 68.94 271 ASP A CA 1
ATOM 2138 C C . ASP A 1 271 ? 2.111 0.244 -33.152 1.00 68.94 271 ASP A C 1
ATOM 2140 O O . ASP A 1 271 ? 1.059 0.597 -33.686 1.00 68.94 271 ASP A O 1
ATOM 2144 N N . ASP A 1 272 ? 3.108 1.088 -32.894 1.00 69.88 272 ASP A N 1
ATOM 2145 C CA . ASP A 1 272 ? 3.129 2.481 -33.331 1.00 69.88 272 ASP A CA 1
ATOM 2146 C C . ASP A 1 272 ? 4.209 2.641 -34.406 1.00 69.88 272 ASP A C 1
ATOM 2148 O O . ASP A 1 272 ? 5.399 2.802 -34.117 1.00 69.88 272 ASP A O 1
ATOM 2152 N N . GLY A 1 273 ? 3.802 2.506 -35.671 1.00 72.50 273 GLY A N 1
ATOM 2153 C CA . GLY A 1 273 ? 4.690 2.675 -36.822 1.00 72.50 273 GLY A CA 1
ATOM 2154 C C . GLY A 1 273 ? 5.826 1.647 -36.910 1.00 72.50 273 GLY A C 1
ATOM 2155 O O . GLY A 1 273 ? 6.937 2.006 -37.299 1.00 72.50 273 GLY A O 1
ATOM 2156 N N . GLY A 1 274 ? 5.584 0.387 -36.531 1.00 72.06 274 GLY A N 1
ATOM 2157 C CA . GLY A 1 274 ? 6.585 -0.686 -36.527 1.00 72.06 274 GLY A CA 1
ATOM 2158 C C . GLY A 1 274 ? 7.443 -0.722 -35.259 1.00 72.06 274 GLY A C 1
ATOM 2159 O O . GLY A 1 274 ? 8.355 -1.547 -35.144 1.00 72.06 274 GLY A O 1
ATOM 2160 N N . ARG A 1 275 ? 7.181 0.168 -34.292 1.00 69.88 275 ARG A N 1
ATOM 2161 C CA . ARG A 1 275 ? 7.799 0.147 -32.968 1.00 69.88 275 ARG A CA 1
ATOM 2162 C C . ARG A 1 275 ? 6.792 -0.396 -31.963 1.00 69.88 275 ARG A C 1
ATOM 2164 O O . ARG A 1 275 ? 5.782 0.238 -31.678 1.00 69.88 275 ARG A O 1
ATOM 2171 N N . ARG A 1 276 ? 7.126 -1.528 -31.339 1.00 69.00 276 ARG A N 1
ATOM 2172 C CA . ARG A 1 276 ? 6.364 -2.057 -30.201 1.00 69.00 276 ARG A CA 1
ATOM 2173 C C . ARG A 1 276 ? 6.459 -1.078 -29.030 1.00 69.00 276 ARG A C 1
ATOM 2175 O O . ARG A 1 276 ? 7.536 -0.886 -28.456 1.00 69.00 276 ARG A O 1
ATOM 2182 N N . VAL A 1 277 ? 5.338 -0.457 -28.685 1.00 71.94 277 VAL A N 1
ATOM 2183 C CA . VAL A 1 277 ? 5.166 0.379 -27.494 1.00 71.94 277 VAL A CA 1
ATOM 2184 C C . VAL A 1 277 ? 4.233 -0.359 -26.542 1.00 71.94 277 VAL A C 1
ATOM 2186 O O . VAL A 1 277 ? 3.323 -1.061 -26.965 1.00 71.94 277 VAL A O 1
ATOM 2189 N N . VAL A 1 278 ? 4.468 -0.227 -25.238 1.00 77.00 278 VAL A N 1
ATOM 2190 C CA . VAL A 1 278 ? 3.608 -0.838 -24.216 1.00 77.00 278 VAL A CA 1
ATOM 2191 C C . VAL A 1 278 ? 3.039 0.259 -23.309 1.00 77.00 278 VAL A C 1
ATOM 2193 O O . VAL A 1 278 ? 3.587 0.487 -22.223 1.00 77.00 278 VAL A O 1
ATOM 2196 N N . PRO A 1 279 ? 2.029 1.020 -23.775 1.00 84.56 279 PRO A N 1
ATOM 2197 C CA . PRO A 1 279 ? 1.318 2.005 -22.963 1.00 84.56 279 PRO A CA 1
ATOM 2198 C C . PRO A 1 279 ? 0.608 1.403 -21.737 1.00 84.56 279 PRO A C 1
ATOM 2200 O O . PRO A 1 279 ? 0.026 0.329 -21.818 1.00 84.56 279 PRO A O 1
ATOM 2203 N N . TYR A 1 280 ? 0.613 2.137 -20.621 1.00 88.19 280 TYR A N 1
ATOM 2204 C CA . TYR A 1 280 ? -0.342 2.012 -19.513 1.00 88.19 280 TYR A CA 1
ATOM 2205 C C . TYR A 1 280 ? -1.694 2.670 -19.825 1.00 88.19 280 TYR A C 1
ATOM 2207 O O . TYR A 1 280 ? -1.779 3.889 -19.963 1.00 88.19 280 TYR A O 1
ATOM 2215 N N . VAL A 1 281 ? -2.763 1.897 -19.825 1.00 89.38 281 VAL A N 1
ATOM 2216 C CA . VAL A 1 281 ? -4.140 2.367 -20.004 1.00 89.38 281 VAL A CA 1
ATOM 2217 C C . VAL A 1 281 ? -4.923 2.169 -18.711 1.00 89.38 281 VAL A C 1
ATOM 2219 O O . VAL A 1 281 ? -4.633 1.239 -17.967 1.00 89.38 281 VAL A O 1
ATOM 2222 N N . ALA A 1 282 ? -5.897 3.030 -18.406 1.00 92.88 282 ALA A N 1
ATOM 2223 C CA . ALA A 1 282 ? -6.795 2.770 -17.277 1.00 92.88 282 ALA A CA 1
ATOM 2224 C C . ALA A 1 282 ? -7.536 1.439 -17.482 1.00 92.88 282 ALA A C 1
ATOM 2226 O O . ALA A 1 282 ? -8.012 1.171 -18.584 1.00 92.88 282 ALA A O 1
ATOM 2227 N N . THR A 1 283 ? -7.641 0.631 -16.428 1.00 94.38 283 THR A N 1
ATOM 2228 C CA . THR A 1 283 ? -8.584 -0.497 -16.379 1.00 94.38 283 THR A CA 1
ATOM 2229 C C . THR A 1 283 ? -9.984 0.009 -16.035 1.00 94.38 283 THR A C 1
ATOM 2231 O O . THR A 1 283 ? -10.150 1.175 -15.672 1.00 94.38 283 THR A O 1
ATOM 2234 N N . ASP A 1 284 ? -10.993 -0.863 -16.049 1.00 96.38 284 ASP A N 1
ATOM 2235 C CA . ASP A 1 284 ? -12.321 -0.519 -15.523 1.00 96.38 284 ASP A CA 1
ATOM 2236 C C . ASP A 1 284 ? -12.249 -0.072 -14.055 1.00 96.38 284 ASP A C 1
ATOM 2238 O O . ASP A 1 284 ? -12.879 0.913 -13.670 1.00 96.38 284 ASP A O 1
ATOM 2242 N N . ALA A 1 285 ? -11.416 -0.741 -13.246 1.00 97.38 285 ALA A N 1
ATOM 2243 C CA . ALA A 1 285 ? -11.149 -0.339 -11.867 1.00 97.38 285 ALA A CA 1
ATOM 2244 C C . ALA A 1 285 ? -10.463 1.035 -11.800 1.00 97.38 285 ALA A C 1
ATOM 2246 O O . ALA A 1 285 ? -10.843 1.872 -10.986 1.00 97.38 285 ALA A O 1
ATOM 2247 N N . GLY A 1 286 ? -9.505 1.315 -12.688 1.00 97.12 286 GLY A N 1
ATOM 2248 C CA . GLY A 1 286 ? -8.886 2.637 -12.819 1.00 97.12 286 GLY A CA 1
ATOM 2249 C C . GLY A 1 286 ? -9.876 3.744 -13.169 1.00 97.12 286 GLY A C 1
ATOM 2250 O O . GLY A 1 286 ? -9.828 4.823 -12.579 1.00 97.12 286 GLY A O 1
ATOM 2251 N N . SER A 1 287 ? -10.797 3.471 -14.092 1.00 96.69 287 SER A N 1
ATOM 2252 C CA . SER A 1 287 ? -11.856 4.399 -14.496 1.00 96.69 287 SER A CA 1
ATOM 2253 C C . SER A 1 287 ? -12.868 4.639 -13.374 1.00 96.69 287 SER A C 1
ATOM 2255 O O . SER A 1 287 ? -13.221 5.789 -13.109 1.00 96.69 287 SER A O 1
ATOM 2257 N N . ARG A 1 288 ? -13.275 3.592 -12.641 1.00 98.06 288 ARG A N 1
ATOM 2258 C CA . ARG A 1 288 ? -14.092 3.745 -11.425 1.00 98.06 288 ARG A CA 1
ATOM 2259 C C . ARG A 1 288 ? -13.353 4.547 -10.361 1.00 98.06 288 ARG A C 1
ATOM 2261 O O . ARG A 1 288 ? -13.907 5.510 -9.849 1.00 98.06 288 ARG A O 1
ATOM 2268 N N . ALA A 1 289 ? -12.080 4.248 -10.103 1.00 98.12 289 ALA A N 1
ATOM 2269 C CA . ALA A 1 289 ? -11.256 4.998 -9.154 1.00 98.12 289 ALA A CA 1
ATOM 2270 C C . ALA A 1 289 ? -11.131 6.477 -9.535 1.00 98.12 289 ALA A C 1
ATOM 2272 O O . ALA A 1 289 ? -11.194 7.354 -8.673 1.00 98.12 289 ALA A O 1
ATOM 2273 N N . ALA A 1 290 ? -11.011 6.776 -10.830 1.00 97.12 290 ALA A N 1
ATOM 2274 C CA . ALA A 1 290 ? -11.053 8.144 -11.315 1.00 97.12 290 ALA A CA 1
ATOM 2275 C C . ALA A 1 290 ? -12.382 8.830 -10.972 1.00 97.12 290 ALA A C 1
ATOM 2277 O O . ALA A 1 290 ? -12.337 9.979 -10.553 1.00 97.12 290 ALA A O 1
ATOM 2278 N N . SER A 1 291 ? -13.532 8.166 -11.089 1.00 97.38 291 SER A N 1
ATOM 2279 C CA . SER A 1 291 ? -14.829 8.732 -10.687 1.00 97.38 291 SER A CA 1
ATOM 2280 C C . SER A 1 291 ? -14.933 8.898 -9.166 1.00 97.38 291 SER A C 1
ATOM 2282 O O . SER A 1 291 ? -15.120 10.002 -8.665 1.00 97.38 291 SER A O 1
ATOM 2284 N N . VAL A 1 292 ? -14.712 7.812 -8.430 1.00 97.50 292 VAL A N 1
ATOM 2285 C CA . VAL A 1 292 ? -14.908 7.703 -6.980 1.00 97.50 292 VAL A CA 1
ATOM 2286 C C . VAL A 1 292 ? -14.029 8.669 -6.185 1.00 97.50 292 VAL A C 1
ATOM 2288 O O . VAL A 1 292 ? -14.477 9.273 -5.215 1.00 97.50 292 VAL A O 1
ATOM 2291 N N . PHE A 1 293 ? -12.786 8.895 -6.619 1.00 97.88 293 PHE A N 1
ATOM 2292 C CA . PHE A 1 293 ? -11.887 9.843 -5.956 1.00 97.88 293 PHE A CA 1
ATOM 2293 C C . PHE A 1 293 ? -12.132 11.311 -6.337 1.00 97.88 293 PHE A C 1
ATOM 2295 O O . PHE A 1 293 ? -11.239 12.142 -6.166 1.00 97.88 293 PHE A O 1
ATOM 2302 N N . GLN A 1 294 ? -13.308 11.662 -6.863 1.00 97.25 294 GLN A N 1
ATOM 2303 C CA . GLN A 1 294 ? -13.675 13.053 -7.134 1.00 97.25 294 GLN A CA 1
ATOM 2304 C C . GLN A 1 294 ? -13.578 13.926 -5.885 1.00 97.25 294 GLN A C 1
ATOM 2306 O O . GLN A 1 294 ? -12.870 14.930 -5.928 1.00 97.25 294 GLN A O 1
ATOM 2311 N N . THR A 1 295 ? -14.156 13.488 -4.767 1.00 96.19 295 THR A N 1
ATOM 2312 C CA . THR A 1 295 ? -14.119 14.241 -3.506 1.00 96.19 295 THR A CA 1
ATOM 2313 C C . THR A 1 295 ? -12.690 14.453 -3.000 1.00 96.19 295 THR A C 1
ATOM 2315 O O . THR A 1 295 ? -12.361 15.540 -2.551 1.00 96.19 295 THR A O 1
ATOM 2318 N N . LEU A 1 296 ? -11.779 13.479 -3.164 1.00 95.50 296 LEU A N 1
ATOM 2319 C CA . LEU A 1 296 ? -10.362 13.671 -2.801 1.00 95.50 296 LEU A CA 1
ATOM 2320 C C . LEU A 1 296 ? -9.663 14.764 -3.618 1.00 95.50 296 LEU A C 1
ATOM 2322 O O . LEU A 1 296 ? -8.664 15.315 -3.162 1.00 95.50 296 LEU A O 1
ATOM 2326 N N . ARG A 1 297 ? -10.130 15.035 -4.841 1.00 96.06 297 ARG A N 1
ATOM 2327 C CA . ARG A 1 297 ? -9.571 16.093 -5.691 1.00 96.06 297 ARG A CA 1
ATOM 2328 C C . ARG A 1 297 ? -10.179 17.453 -5.377 1.00 96.06 297 ARG A C 1
ATOM 2330 O O . ARG A 1 297 ? -9.466 18.447 -5.440 1.00 96.06 297 ARG A O 1
ATOM 2337 N N . GLU A 1 298 ? -11.466 17.487 -5.054 1.00 94.81 298 GLU A N 1
ATOM 2338 C CA . GLU A 1 298 ? -12.188 18.710 -4.687 1.00 94.81 298 GLU A CA 1
ATOM 2339 C C . GLU A 1 298 ? -11.749 19.205 -3.300 1.00 94.81 298 GLU A C 1
ATOM 2341 O O . GLU A 1 298 ? -11.371 20.362 -3.153 1.00 94.81 298 GLU A O 1
ATOM 2346 N N . ASP A 1 299 ? -11.636 18.297 -2.329 1.00 94.00 299 ASP A N 1
ATOM 2347 C CA . ASP A 1 299 ? -11.300 18.591 -0.931 1.00 94.00 299 ASP A CA 1
ATOM 2348 C C . ASP A 1 299 ? -9.898 18.070 -0.569 1.00 94.00 299 ASP A C 1
ATOM 2350 O O . ASP A 1 299 ? -9.679 17.329 0.395 1.00 94.00 299 ASP A O 1
ATOM 2354 N N . THR A 1 300 ? -8.913 18.471 -1.374 1.00 92.25 300 THR A N 1
ATOM 2355 C CA . THR A 1 300 ? -7.520 17.981 -1.323 1.00 92.25 300 THR A CA 1
ATOM 2356 C C . THR A 1 300 ? -6.886 18.108 0.080 1.00 92.25 300 THR A C 1
ATOM 2358 O O . THR A 1 300 ? -6.057 17.289 0.491 1.00 92.25 300 THR A O 1
ATOM 2361 N N . GLU A 1 301 ? -7.280 19.114 0.862 1.00 89.69 301 GLU A N 1
ATOM 2362 C CA . GLU A 1 301 ? -6.752 19.351 2.212 1.00 89.69 301 GLU A CA 1
ATOM 2363 C C . GLU A 1 301 ? -7.203 18.311 3.236 1.00 89.69 301 GLU A C 1
ATOM 2365 O O . GLU A 1 301 ? -6.426 17.936 4.121 1.00 89.69 301 GLU A O 1
ATOM 2370 N N . GLN A 1 302 ? -8.423 17.796 3.064 1.00 92.50 302 GLN A N 1
ATOM 2371 C CA . GLN A 1 302 ? -9.061 16.821 3.946 1.00 92.50 302 GLN A CA 1
ATOM 2372 C C . GLN A 1 302 ? -8.712 15.375 3.573 1.00 92.50 302 GLN A C 1
ATOM 2374 O O . GLN A 1 302 ? -9.309 14.438 4.093 1.00 92.50 302 GLN A O 1
ATOM 2379 N N . GLN A 1 303 ? -7.709 15.167 2.713 1.00 93.38 303 GLN A N 1
ATOM 2380 C CA . GLN A 1 303 ? -7.277 13.861 2.203 1.00 93.38 303 GLN A CA 1
ATOM 2381 C C . GLN A 1 303 ? -7.322 12.728 3.240 1.00 93.38 303 GLN A C 1
ATOM 2383 O O . GLN A 1 303 ? -7.899 11.681 2.974 1.00 93.38 303 GLN A O 1
ATOM 2388 N N . LEU A 1 304 ? -6.703 12.909 4.413 1.00 92.38 304 LEU A N 1
ATOM 2389 C CA . LEU A 1 304 ? -6.627 11.847 5.424 1.00 92.38 304 LEU A CA 1
ATOM 2390 C C . LEU A 1 304 ? -7.961 11.591 6.131 1.00 92.38 304 LEU A C 1
ATOM 2392 O O . LEU A 1 304 ? -8.232 10.445 6.474 1.00 92.38 304 LEU A O 1
ATOM 2396 N N . GLU A 1 305 ? -8.761 12.631 6.356 1.00 94.31 305 GLU A N 1
ATOM 2397 C CA . GLU A 1 305 ? -10.088 12.517 6.967 1.00 94.31 305 GLU A CA 1
ATOM 2398 C C . GLU A 1 305 ? -11.062 11.823 6.012 1.00 94.31 305 GLU A C 1
ATOM 2400 O O . GLU A 1 305 ? -11.759 10.886 6.400 1.00 94.31 305 GLU A O 1
ATOM 2405 N N . LEU A 1 306 ? -11.034 12.206 4.735 1.00 96.44 306 LEU A N 1
ATOM 2406 C CA . LEU A 1 306 ? -11.830 11.581 3.685 1.00 96.44 306 LEU A CA 1
ATOM 2407 C C . LEU A 1 306 ? -11.448 10.113 3.474 1.00 96.44 306 LEU A C 1
ATOM 2409 O O . LEU A 1 306 ? -12.327 9.262 3.366 1.00 96.44 306 LEU A O 1
ATOM 2413 N N . ILE A 1 307 ? -10.148 9.798 3.469 1.00 96.69 307 ILE A N 1
ATOM 2414 C CA . ILE A 1 307 ? -9.670 8.410 3.420 1.00 96.69 307 ILE A CA 1
ATOM 2415 C C . ILE A 1 307 ? -10.177 7.624 4.639 1.00 96.69 307 ILE A C 1
ATOM 2417 O O . ILE A 1 307 ? -10.698 6.529 4.470 1.00 96.69 307 ILE A O 1
ATOM 2421 N N . ASP A 1 308 ? -10.089 8.159 5.859 1.00 95.44 308 ASP A N 1
ATOM 2422 C CA . ASP A 1 308 ? -10.581 7.444 7.049 1.00 95.44 308 ASP A CA 1
ATOM 2423 C C . ASP A 1 308 ? -12.105 7.230 7.049 1.00 95.44 308 ASP A C 1
ATOM 2425 O O . ASP A 1 308 ? -12.593 6.316 7.720 1.00 95.44 308 ASP A O 1
ATOM 2429 N N . THR A 1 309 ? -12.846 8.069 6.323 1.00 96.69 309 THR A N 1
ATOM 2430 C CA . THR A 1 309 ? -14.315 8.092 6.324 1.00 96.69 309 THR A CA 1
ATOM 2431 C C . THR A 1 309 ? -14.937 7.311 5.167 1.00 96.69 309 THR A C 1
ATOM 2433 O O . THR A 1 309 ? -16.067 6.856 5.301 1.00 96.69 309 THR A O 1
ATOM 2436 N N . HIS A 1 310 ? -14.240 7.158 4.039 1.00 97.81 310 HIS A N 1
ATOM 2437 C CA . HIS A 1 310 ? -14.842 6.618 2.813 1.00 97.81 310 HIS A CA 1
ATOM 2438 C C . HIS A 1 310 ? -14.007 5.551 2.097 1.00 97.81 310 HIS A C 1
ATOM 2440 O O . HIS A 1 310 ? -14.452 5.014 1.080 1.00 97.81 310 HIS A O 1
ATOM 2446 N N . PHE A 1 311 ? -12.786 5.259 2.556 1.00 98.31 311 PHE A N 1
ATOM 2447 C CA . PHE A 1 311 ? -11.860 4.417 1.799 1.00 98.31 311 PHE A CA 1
ATOM 2448 C C . PHE A 1 311 ? -12.410 3.023 1.500 1.00 98.31 311 PHE A C 1
ATOM 2450 O O . PHE A 1 311 ? -12.219 2.536 0.385 1.00 98.31 311 PHE A O 1
ATOM 2457 N N . PHE A 1 312 ? -13.073 2.366 2.453 1.00 98.38 312 PHE A N 1
ATOM 2458 C CA . PHE A 1 312 ? -13.537 0.993 2.243 1.00 98.38 312 PHE A CA 1
ATOM 2459 C C . PHE A 1 312 ? -14.760 0.930 1.334 1.00 98.38 312 PHE A C 1
ATOM 2461 O O . PHE A 1 312 ? -14.873 0.004 0.530 1.00 98.38 312 PHE A O 1
ATOM 2468 N N . HIS A 1 313 ? -15.624 1.938 1.393 1.00 98.38 313 HIS A N 1
ATOM 2469 C CA . HIS A 1 313 ? -16.704 2.123 0.439 1.00 98.38 313 HIS A CA 1
ATOM 2470 C C . HIS A 1 313 ? -16.161 2.338 -0.977 1.00 98.38 313 HIS A C 1
ATOM 2472 O O . HIS A 1 313 ? -16.538 1.622 -1.905 1.00 98.38 313 HIS A O 1
ATOM 2478 N N . TRP A 1 314 ? -15.199 3.250 -1.133 1.00 98.38 314 TRP A N 1
ATOM 2479 C CA . TRP A 1 314 ? -14.535 3.494 -2.411 1.00 98.38 314 TRP A CA 1
ATOM 2480 C C . TRP A 1 314 ? -13.843 2.246 -2.949 1.00 98.38 314 TRP A C 1
ATOM 2482 O O . TRP A 1 314 ? -13.960 1.933 -4.127 1.00 98.38 314 TRP A O 1
ATOM 2492 N N . ALA A 1 315 ? -13.134 1.512 -2.094 1.00 98.06 315 ALA A N 1
ATOM 2493 C CA . ALA A 1 315 ? -12.470 0.270 -2.462 1.00 98.06 315 ALA A CA 1
ATOM 2494 C C . ALA A 1 315 ? -13.461 -0.785 -2.974 1.00 98.06 315 ALA A C 1
ATOM 2496 O O . ALA A 1 315 ? -13.182 -1.430 -3.986 1.00 98.06 315 ALA A O 1
ATOM 2497 N N . ALA A 1 316 ? -14.606 -0.942 -2.303 1.00 97.81 316 ALA A N 1
ATOM 2498 C CA . ALA A 1 316 ? -15.655 -1.859 -2.731 1.00 97.81 316 ALA A CA 1
ATOM 2499 C C . ALA A 1 316 ? -16.195 -1.500 -4.122 1.00 97.81 316 ALA A C 1
ATOM 2501 O O . ALA A 1 316 ? -16.324 -2.387 -4.958 1.00 97.81 316 ALA A O 1
ATOM 2502 N N . GLU A 1 317 ? -16.415 -0.215 -4.410 1.00 97.88 317 GLU A N 1
ATOM 2503 C CA . GLU A 1 317 ? -16.859 0.240 -5.734 1.00 97.88 317 GLU A CA 1
ATOM 2504 C C . GLU A 1 317 ? -15.767 0.083 -6.808 1.00 97.88 317 GLU A C 1
ATOM 2506 O O . GLU A 1 317 ? -16.012 -0.421 -7.906 1.00 97.88 317 GLU A O 1
ATOM 2511 N N . ILE A 1 318 ? -14.529 0.473 -6.499 1.00 98.25 318 ILE A N 1
ATOM 2512 C CA . ILE A 1 318 ? -13.396 0.410 -7.433 1.00 98.25 318 ILE A CA 1
ATOM 2513 C C . ILE A 1 318 ? -13.148 -1.023 -7.893 1.00 98.25 318 ILE A C 1
ATOM 2515 O O . ILE A 1 318 ? -12.967 -1.258 -9.089 1.00 98.25 318 ILE A O 1
ATOM 2519 N N . TYR A 1 319 ? -13.163 -1.982 -6.971 1.00 97.69 319 TYR A N 1
ATOM 2520 C CA . TYR A 1 319 ? -12.844 -3.379 -7.263 1.00 97.69 319 TYR A CA 1
ATOM 2521 C C . TYR A 1 319 ? -14.069 -4.290 -7.388 1.00 97.69 319 TYR A C 1
ATOM 2523 O O . TYR A 1 319 ? -13.887 -5.489 -7.575 1.00 97.69 319 TYR A O 1
ATOM 2531 N N . ASP A 1 320 ? -15.280 -3.727 -7.349 1.00 96.81 320 ASP A N 1
ATOM 2532 C CA . ASP A 1 320 ? -16.548 -4.458 -7.477 1.00 96.81 320 ASP A CA 1
ATOM 2533 C C . ASP A 1 320 ? -16.677 -5.605 -6.453 1.00 96.81 320 ASP A C 1
ATOM 2535 O O . ASP A 1 320 ? -16.974 -6.755 -6.778 1.00 96.81 320 ASP A O 1
ATOM 2539 N N . PHE A 1 321 ? -16.376 -5.310 -5.184 1.00 95.75 321 PHE A N 1
ATOM 2540 C CA . PHE A 1 321 ? -16.527 -6.286 -4.106 1.00 95.75 321 PHE A CA 1
ATOM 2541 C C . PHE A 1 321 ? -17.996 -6.414 -3.685 1.00 95.75 321 PHE A C 1
ATOM 2543 O O . PHE A 1 321 ? -18.641 -5.416 -3.368 1.00 95.75 321 PHE A O 1
ATOM 2550 N N . ASP A 1 322 ? -18.491 -7.654 -3.572 1.00 95.31 322 ASP A N 1
ATOM 2551 C CA . ASP A 1 322 ? -19.782 -7.982 -2.940 1.00 95.31 322 ASP A CA 1
ATOM 2552 C C . ASP A 1 322 ? -19.694 -7.791 -1.415 1.00 95.31 322 ASP A C 1
ATOM 2554 O O . ASP A 1 322 ? -19.597 -8.743 -0.632 1.00 95.31 322 ASP A O 1
ATOM 2558 N N . ALA A 1 323 ? -19.651 -6.529 -0.997 1.00 95.31 323 ALA A N 1
ATOM 2559 C CA . ALA A 1 323 ? -19.599 -6.120 0.392 1.00 95.31 323 ALA A CA 1
ATOM 2560 C C . ALA A 1 323 ? -20.737 -5.144 0.699 1.00 95.31 323 ALA A C 1
ATOM 2562 O O . ALA A 1 323 ? -21.092 -4.281 -0.101 1.00 95.31 323 ALA A O 1
ATOM 2563 N N . LYS A 1 324 ? -21.311 -5.274 1.892 1.00 96.31 324 LYS A N 1
ATOM 2564 C CA . LYS A 1 324 ? -22.421 -4.439 2.364 1.00 96.31 324 LYS A CA 1
ATOM 2565 C C . LYS A 1 324 ? -21.998 -3.592 3.561 1.00 96.31 324 LYS A C 1
ATOM 2567 O O . LYS A 1 324 ? -21.097 -4.003 4.294 1.00 96.31 324 LYS A O 1
ATOM 2572 N N . PRO A 1 325 ? -22.658 -2.450 3.815 1.00 97.31 325 PRO A N 1
ATOM 2573 C CA . PRO A 1 325 ? -22.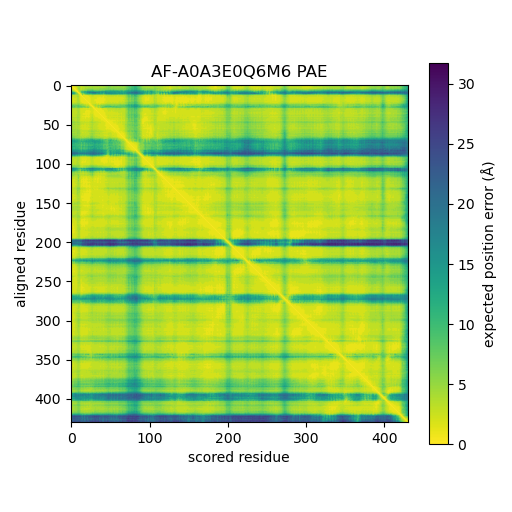426 -1.677 5.029 1.00 97.31 325 PRO A CA 1
ATOM 2574 C C . PRO A 1 325 ? -22.548 -2.540 6.291 1.00 97.31 325 PRO A C 1
ATOM 2576 O O . PRO A 1 325 ? -23.430 -3.398 6.388 1.00 97.31 325 PRO A O 1
ATOM 2579 N N . CYS A 1 326 ? -21.652 -2.317 7.252 1.00 96.12 326 CYS A N 1
ATOM 2580 C CA . CYS A 1 326 ? -21.669 -3.002 8.540 1.00 96.12 326 CYS A CA 1
ATOM 2581 C C . CYS A 1 326 ? -22.979 -2.756 9.304 1.00 96.12 326 CYS A C 1
ATOM 2583 O O . CYS A 1 326 ? -23.432 -1.618 9.440 1.00 96.12 326 CYS A O 1
ATOM 2585 N N . ASP A 1 327 ? -23.578 -3.832 9.818 1.00 92.31 327 ASP A N 1
ATOM 2586 C CA . ASP A 1 327 ? -24.935 -3.853 10.382 1.00 92.31 327 ASP A CA 1
ATOM 2587 C C . ASP A 1 327 ? -25.030 -3.396 11.850 1.00 92.31 327 ASP A C 1
ATOM 2589 O O . ASP A 1 327 ? -26.132 -3.318 12.394 1.00 92.31 327 ASP A O 1
ATOM 2593 N N . GLY A 1 328 ? -23.912 -3.063 12.502 1.00 94.12 328 GLY A N 1
ATOM 2594 C CA . GLY A 1 328 ? -23.949 -2.539 13.863 1.00 94.12 328 GLY A CA 1
ATOM 2595 C C . GLY A 1 328 ? -22.599 -2.416 14.558 1.00 94.12 328 GLY A C 1
ATOM 2596 O O . GLY A 1 328 ? -21.574 -2.955 14.136 1.00 94.12 328 GLY A O 1
ATOM 2597 N N . ASP A 1 329 ? -22.617 -1.714 15.686 1.00 95.62 329 ASP A N 1
ATOM 2598 C CA . ASP A 1 329 ? -21.416 -1.385 16.457 1.00 95.62 329 ASP A CA 1
ATOM 2599 C C . ASP A 1 329 ? -20.731 -2.616 17.053 1.00 95.62 329 ASP A C 1
ATOM 2601 O O . ASP A 1 329 ? -19.506 -2.654 17.157 1.00 95.62 329 ASP A O 1
ATOM 2605 N N . LEU A 1 330 ? -21.501 -3.652 17.393 1.00 95.38 330 LEU A N 1
ATOM 2606 C CA . LEU A 1 330 ? -20.949 -4.905 17.898 1.00 95.38 330 LEU A CA 1
ATOM 2607 C C . LEU A 1 330 ? -20.077 -5.603 16.842 1.00 95.38 330 LEU A C 1
ATOM 2609 O O . LEU A 1 330 ? -18.995 -6.092 17.160 1.00 95.38 330 LEU A O 1
ATOM 2613 N N . ARG A 1 331 ? -20.495 -5.580 15.569 1.00 95.69 331 ARG A N 1
ATOM 2614 C CA . ARG A 1 331 ? -19.708 -6.131 14.458 1.00 95.69 331 ARG A CA 1
ATOM 2615 C C . ARG A 1 331 ? -18.490 -5.260 14.144 1.00 95.69 331 ARG A C 1
ATOM 2617 O O . ARG A 1 331 ? -17.412 -5.790 13.884 1.00 95.69 331 ARG A O 1
ATOM 2624 N N . ARG A 1 332 ? -18.603 -3.931 14.243 1.00 96.50 332 ARG A N 1
ATOM 2625 C CA . ARG A 1 332 ? -17.433 -3.033 14.153 1.00 96.50 332 ARG A CA 1
ATOM 2626 C C . ARG A 1 332 ? -16.403 -3.349 15.242 1.00 96.50 332 ARG A C 1
ATOM 2628 O O . ARG A 1 332 ? -15.217 -3.475 14.942 1.00 96.50 332 ARG A O 1
ATOM 2635 N N . LEU A 1 333 ? -16.854 -3.543 16.485 1.00 96.00 333 LEU A N 1
ATOM 2636 C CA . LEU A 1 333 ? -15.992 -3.926 17.605 1.00 96.00 333 LEU A CA 1
ATOM 2637 C C . LEU A 1 333 ? -15.362 -5.313 17.400 1.00 96.00 333 LEU A C 1
ATOM 2639 O O . LEU A 1 333 ? -14.181 -5.485 17.697 1.00 96.00 333 LEU A O 1
ATOM 2643 N N . TYR A 1 334 ? -16.114 -6.271 16.850 1.00 96.44 334 TYR A N 1
ATOM 2644 C CA . TYR A 1 334 ? -15.612 -7.602 16.497 1.00 96.44 334 TYR A CA 1
ATOM 2645 C C . TYR A 1 334 ? -14.404 -7.527 15.558 1.00 96.44 334 TYR A C 1
ATOM 2647 O O . TYR A 1 334 ? -13.337 -8.064 15.863 1.00 96.44 334 TYR A O 1
ATOM 2655 N N . TYR A 1 335 ? -14.537 -6.811 14.439 1.00 96.88 335 TYR A N 1
ATOM 2656 C CA . TYR A 1 335 ? -13.444 -6.679 13.476 1.00 96.88 335 TYR A CA 1
ATOM 2657 C C . TYR A 1 335 ? -12.274 -5.869 14.023 1.00 96.88 335 TYR A C 1
ATOM 2659 O O . TYR A 1 335 ? -11.123 -6.230 13.783 1.00 96.88 335 TYR A O 1
ATOM 2667 N N . PHE A 1 336 ? -12.541 -4.836 14.823 1.00 96.06 336 PHE A N 1
ATOM 2668 C CA . PHE A 1 336 ? -11.480 -4.125 15.524 1.00 96.06 336 PHE A CA 1
ATOM 2669 C C . PHE A 1 336 ? -10.671 -5.065 16.435 1.00 96.06 336 PHE A C 1
ATOM 2671 O O . PHE A 1 336 ? -9.440 -5.091 16.376 1.00 96.06 336 PHE A O 1
ATOM 2678 N N . ALA A 1 337 ? -11.349 -5.888 17.243 1.00 95.69 337 ALA A N 1
ATOM 2679 C CA . ALA A 1 337 ? -10.702 -6.859 18.122 1.00 95.69 337 ALA A CA 1
ATOM 2680 C C . ALA A 1 337 ? -9.886 -7.897 17.331 1.00 95.69 337 ALA A C 1
ATOM 2682 O O . ALA A 1 337 ? -8.785 -8.253 17.747 1.00 95.69 337 ALA A O 1
ATOM 2683 N N . ARG A 1 338 ? -10.367 -8.322 16.157 1.00 95.56 338 ARG A N 1
ATOM 2684 C CA . ARG A 1 338 ? -9.632 -9.221 15.250 1.00 95.56 338 ARG A CA 1
ATOM 2685 C C . ARG A 1 338 ? -8.434 -8.576 14.560 1.00 95.56 338 ARG A C 1
ATOM 2687 O O . ARG A 1 338 ? -7.486 -9.280 14.224 1.00 95.56 338 ARG A O 1
ATOM 2694 N N . GLY A 1 339 ? -8.442 -7.259 14.374 1.00 95.38 339 GLY A N 1
ATOM 2695 C CA . GLY A 1 339 ? -7.281 -6.511 13.893 1.00 95.38 339 GLY A CA 1
ATOM 2696 C C . GLY A 1 339 ? -6.152 -6.425 14.930 1.00 95.38 339 GLY A C 1
ATOM 2697 O O . GLY A 1 339 ? -4.981 -6.315 14.566 1.00 95.38 339 GLY A O 1
ATOM 2698 N N . PHE A 1 340 ? -6.475 -6.507 16.226 1.00 95.19 340 PHE A N 1
ATOM 2699 C CA . PHE A 1 340 ? -5.528 -6.261 17.320 1.00 95.19 340 PHE A CA 1
ATOM 2700 C C . PHE A 1 340 ? -4.289 -7.185 17.327 1.00 95.19 340 PHE A C 1
ATOM 2702 O O . PHE A 1 340 ? -3.177 -6.656 17.439 1.00 95.19 340 PHE A O 1
ATOM 2709 N N . PRO A 1 341 ? -4.396 -8.520 17.138 1.00 94.06 341 PRO A N 1
ATOM 2710 C CA . PRO A 1 341 ? -3.238 -9.425 17.157 1.00 94.06 341 PRO A CA 1
ATOM 2711 C C . PRO A 1 341 ? -2.149 -9.084 16.126 1.00 94.06 341 PRO A C 1
ATOM 2713 O O . PRO A 1 341 ? -0.955 -9.321 16.357 1.00 94.06 341 PRO A O 1
ATOM 2716 N N . TYR A 1 342 ? -2.521 -8.450 15.007 1.00 92.94 342 TYR A N 1
ATOM 2717 C CA . TYR A 1 342 ? -1.568 -8.019 13.980 1.00 92.94 342 TYR A CA 1
ATOM 2718 C C . TYR A 1 342 ? -0.637 -6.895 14.456 1.00 92.94 342 TYR A C 1
ATOM 2720 O O . TYR A 1 342 ? 0.435 -6.684 13.891 1.00 92.94 342 TYR A O 1
ATOM 2728 N N . LEU A 1 343 ? -1.006 -6.191 15.526 1.00 91.00 343 LEU A N 1
ATOM 2729 C CA . LEU A 1 343 ? -0.325 -4.981 15.982 1.00 91.00 343 LEU A CA 1
ATOM 2730 C C . LEU A 1 343 ? 0.031 -4.976 17.458 1.00 91.00 343 LEU A C 1
ATOM 2732 O O . LEU A 1 343 ? 0.822 -4.125 17.864 1.00 91.00 343 LEU A O 1
ATOM 2736 N N . GLU A 1 344 ? -0.478 -5.935 18.231 1.00 85.06 344 GLU A N 1
ATOM 2737 C CA . GLU A 1 344 ? -0.241 -6.038 19.666 1.00 85.06 344 GLU A CA 1
ATOM 2738 C C . GLU A 1 344 ? 1.237 -5.807 20.012 1.00 85.06 344 GLU A C 1
ATOM 2740 O O . GLU A 1 344 ? 2.159 -6.402 19.424 1.00 85.06 344 GLU A O 1
ATOM 2745 N N . ARG A 1 345 ? 1.459 -4.860 20.923 1.00 85.12 345 ARG A N 1
ATOM 2746 C CA . ARG A 1 345 ? 2.762 -4.562 21.510 1.00 85.12 345 ARG A CA 1
ATOM 2747 C C . ARG A 1 345 ? 2.948 -5.427 22.750 1.00 85.12 345 ARG A C 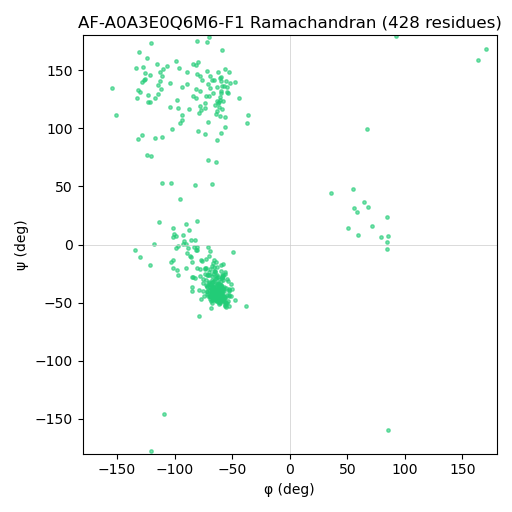1
ATOM 2749 O O . ARG A 1 345 ? 2.033 -5.549 23.552 1.00 85.12 345 ARG A O 1
ATOM 2756 N N . GLU A 1 346 ? 4.150 -5.975 22.920 1.00 83.62 346 GLU A N 1
ATOM 2757 C CA . GLU A 1 346 ? 4.510 -6.722 24.136 1.00 83.62 346 GLU A CA 1
ATOM 2758 C C . GLU A 1 346 ? 4.396 -5.839 25.384 1.00 83.62 346 GLU A C 1
ATOM 2760 O O . GLU A 1 346 ? 4.016 -6.299 26.458 1.00 83.62 346 GLU A O 1
ATOM 2765 N N . ILE A 1 347 ? 4.716 -4.550 25.229 1.00 79.69 347 ILE A N 1
ATOM 2766 C CA . ILE A 1 347 ? 4.688 -3.560 26.298 1.00 79.69 347 ILE A CA 1
ATOM 2767 C C . ILE A 1 347 ? 3.899 -2.336 25.832 1.00 79.69 347 ILE A C 1
ATOM 2769 O O . ILE A 1 347 ? 4.151 -1.774 24.763 1.00 79.69 347 ILE A O 1
ATOM 2773 N N . GLY A 1 348 ? 2.974 -1.895 26.683 1.00 83.25 348 GLY A N 1
ATOM 2774 C CA . GLY A 1 348 ? 2.191 -0.683 26.486 1.00 83.25 348 GLY A CA 1
ATOM 2775 C C . GLY A 1 348 ? 0.941 -0.887 25.634 1.00 83.25 348 GLY A C 1
ATOM 2776 O O . GLY A 1 348 ? 0.396 -1.981 25.520 1.00 83.25 348 GLY A O 1
ATOM 2777 N N . PHE A 1 349 ? 0.457 0.218 25.082 1.00 84.50 349 PHE A N 1
ATOM 2778 C CA . PHE A 1 349 ? -0.793 0.285 24.339 1.00 84.50 349 PHE A CA 1
ATOM 2779 C C . PHE A 1 349 ? -0.526 0.423 22.842 1.00 84.50 349 PHE A C 1
ATOM 2781 O O . PHE A 1 349 ? 0.512 0.950 22.427 1.00 84.50 349 PHE A O 1
ATOM 2788 N N . THR A 1 350 ? -1.480 -0.031 22.036 1.00 88.69 350 THR A N 1
ATOM 2789 C CA . THR A 1 350 ? -1.351 -0.109 20.580 1.00 88.69 350 THR A CA 1
ATOM 2790 C C . THR A 1 350 ? -2.138 1.029 19.916 1.00 88.69 350 THR A C 1
ATOM 2792 O O . THR A 1 350 ? -3.245 1.329 20.372 1.00 88.69 350 THR A O 1
ATOM 2795 N N . PRO A 1 351 ? -1.611 1.683 18.864 1.00 88.88 351 PRO A N 1
ATOM 2796 C CA . PRO A 1 351 ? -2.330 2.743 18.158 1.00 88.88 351 PRO A CA 1
ATOM 2797 C C . PRO A 1 351 ? -3.611 2.236 17.491 1.00 88.88 351 PRO A C 1
ATOM 2799 O O . PRO A 1 351 ? -3.584 1.314 16.673 1.00 88.88 351 PRO A O 1
ATOM 2802 N N . GLY A 1 352 ? -4.740 2.859 17.836 1.00 91.00 352 GLY A N 1
ATOM 2803 C CA . GLY A 1 352 ? -6.070 2.445 17.393 1.00 91.00 352 GLY A CA 1
ATOM 2804 C C . GLY A 1 352 ? -6.272 2.528 15.881 1.00 91.00 352 GLY A C 1
ATOM 2805 O O . GLY A 1 352 ? -6.925 1.652 15.325 1.00 91.00 352 GLY A O 1
ATOM 2806 N N . ARG A 1 353 ? -5.668 3.510 15.194 1.00 91.50 353 ARG A N 1
ATOM 2807 C CA . ARG A 1 353 ? -5.872 3.718 13.745 1.00 91.50 353 ARG A CA 1
ATOM 2808 C C . ARG A 1 353 ? -5.459 2.5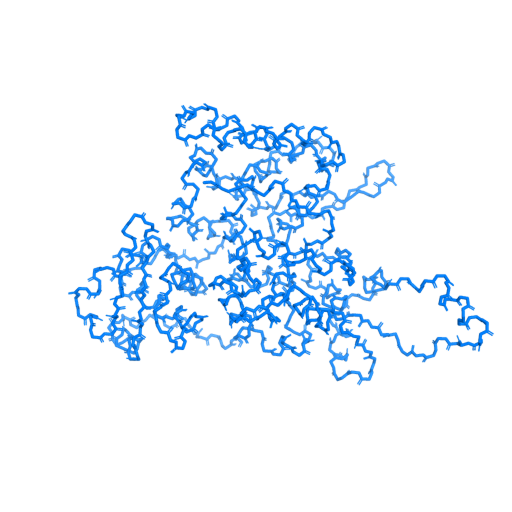15 12.916 1.00 91.50 353 ARG A C 1
ATOM 2810 O O . ARG A 1 353 ? -6.203 2.067 12.053 1.00 91.50 353 ARG A O 1
ATOM 2817 N N . THR A 1 354 ? -4.278 1.975 13.190 1.00 91.50 354 THR A N 1
ATOM 2818 C CA . THR A 1 354 ? -3.757 0.844 12.421 1.00 91.50 354 THR A CA 1
ATOM 2819 C C . THR A 1 354 ? -4.507 -0.445 12.769 1.00 91.50 354 THR A C 1
ATOM 2821 O O . THR A 1 354 ? -4.690 -1.287 11.894 1.00 91.50 354 THR A O 1
ATOM 2824 N N . ILE A 1 355 ? -5.001 -0.588 14.009 1.00 94.50 355 ILE A N 1
ATOM 2825 C CA . ILE A 1 355 ? -5.891 -1.701 14.383 1.00 94.50 355 ILE A CA 1
ATOM 2826 C C . ILE A 1 355 ? -7.219 -1.591 13.635 1.00 94.50 355 ILE A C 1
ATOM 2828 O O . ILE A 1 355 ? -7.704 -2.594 13.119 1.00 94.50 355 ILE A O 1
ATOM 2832 N N . ALA A 1 356 ? -7.777 -0.382 13.534 1.00 95.56 356 ALA A N 1
ATOM 2833 C CA . ALA A 1 356 ? -8.992 -0.136 12.774 1.00 95.56 356 ALA A CA 1
ATOM 2834 C C . ALA A 1 356 ? -8.791 -0.471 11.292 1.00 95.56 356 ALA A C 1
ATOM 2836 O O . ALA A 1 356 ? -9.559 -1.255 10.751 1.00 95.56 356 ALA A O 1
ATOM 2837 N N . LEU A 1 357 ? -7.701 -0.001 10.672 1.00 95.81 357 LEU A N 1
ATOM 2838 C CA . LEU A 1 357 ? -7.339 -0.372 9.300 1.00 95.81 357 LEU A CA 1
ATOM 2839 C C . LEU A 1 357 ? -7.273 -1.899 9.118 1.00 95.81 357 LEU A C 1
ATOM 2841 O O . LEU A 1 357 ? -7.871 -2.429 8.186 1.00 95.81 357 LEU A O 1
ATOM 2845 N N . ALA A 1 358 ? -6.588 -2.609 10.021 1.00 95.38 358 ALA A N 1
ATOM 2846 C CA . ALA A 1 358 ? -6.511 -4.069 9.996 1.00 95.38 358 ALA A CA 1
ATOM 2847 C C . ALA A 1 358 ? -7.900 -4.722 10.101 1.00 95.38 358 ALA A C 1
ATOM 2849 O O . ALA A 1 358 ? -8.219 -5.629 9.337 1.00 95.38 358 ALA A O 1
ATOM 2850 N N . GLY A 1 359 ? -8.737 -4.239 11.021 1.00 96.25 359 GLY A N 1
ATOM 2851 C CA . GLY A 1 359 ? -10.102 -4.718 11.200 1.00 96.25 359 GLY A CA 1
ATOM 2852 C C . GLY A 1 359 ? -10.977 -4.481 9.971 1.00 96.25 359 GLY A C 1
ATOM 2853 O O . GLY A 1 359 ? -11.684 -5.391 9.552 1.00 96.25 359 GLY A O 1
ATOM 2854 N N . CYS A 1 360 ? -10.907 -3.302 9.356 1.00 97.75 360 CYS A N 1
ATOM 2855 C CA . CYS A 1 360 ? -11.653 -2.982 8.141 1.00 97.75 360 CYS A CA 1
ATOM 2856 C C . CYS A 1 360 ? -11.234 -3.871 6.958 1.00 97.75 360 CYS A C 1
ATOM 2858 O O . CYS A 1 360 ? -12.095 -4.345 6.221 1.00 97.75 360 CYS A O 1
ATOM 2860 N N . LEU A 1 361 ? -9.935 -4.170 6.810 1.00 96.88 361 LEU A N 1
ATOM 2861 C CA . LEU A 1 361 ? -9.441 -5.110 5.794 1.00 96.88 361 LEU A CA 1
ATOM 2862 C C . LEU A 1 361 ? -10.029 -6.516 5.990 1.00 96.88 361 LEU A C 1
ATOM 2864 O O . LEU A 1 361 ? -10.521 -7.106 5.031 1.00 96.88 361 LEU A O 1
ATOM 2868 N N . LEU A 1 362 ? -10.036 -7.025 7.228 1.00 95.12 362 LEU A N 1
ATOM 2869 C CA . LEU A 1 362 ? -10.650 -8.319 7.564 1.00 95.12 362 LEU A CA 1
ATOM 2870 C C . LEU A 1 362 ? -12.172 -8.307 7.365 1.00 95.12 362 LEU A C 1
ATOM 2872 O O . LEU A 1 362 ? -12.743 -9.289 6.898 1.00 95.12 362 LEU A O 1
ATOM 2876 N N . GLY A 1 363 ? -12.827 -7.197 7.715 1.00 95.50 363 GLY A N 1
ATOM 2877 C CA . GLY A 1 363 ? -14.259 -6.994 7.510 1.00 95.50 363 GLY A CA 1
ATOM 2878 C C . GLY A 1 363 ? -14.635 -7.097 6.042 1.00 95.50 363 GLY A C 1
ATOM 2879 O O . GLY A 1 363 ? -15.555 -7.835 5.691 1.00 95.50 363 GLY A O 1
ATOM 2880 N N . LEU A 1 364 ? -13.870 -6.433 5.179 1.00 95.56 364 LEU A N 1
ATOM 2881 C CA . LEU A 1 364 ? -14.132 -6.429 3.750 1.00 95.56 364 LEU A CA 1
ATOM 2882 C C . LEU A 1 364 ? -13.924 -7.808 3.115 1.00 95.56 364 LEU A C 1
ATOM 2884 O O . LEU A 1 364 ? -14.738 -8.218 2.292 1.00 95.56 364 LEU A O 1
ATOM 2888 N N . GLU A 1 365 ? -12.902 -8.563 3.538 1.00 92.38 365 GLU A N 1
ATOM 2889 C CA . GLU A 1 365 ? -12.715 -9.957 3.100 1.00 92.38 365 GLU A CA 1
ATOM 2890 C C . GLU A 1 365 ? -13.904 -10.865 3.463 1.00 92.38 365 GLU A C 1
ATOM 2892 O O . GLU A 1 365 ? -14.123 -11.890 2.815 1.00 92.38 365 GLU A O 1
ATOM 2897 N N . GLU A 1 366 ? -14.695 -10.480 4.465 1.00 93.25 366 GLU A N 1
ATOM 2898 C CA . GLU A 1 366 ? -15.906 -11.175 4.905 1.00 93.25 366 GLU A CA 1
ATOM 2899 C C . GLU A 1 366 ? -17.204 -10.523 4.391 1.00 93.25 366 GLU A C 1
ATOM 2901 O O . GLU A 1 366 ? -18.302 -10.934 4.777 1.00 93.25 366 GLU A O 1
ATOM 2906 N N . GLY A 1 367 ? -17.097 -9.549 3.480 1.00 95.06 367 GLY A N 1
ATOM 2907 C CA . GLY A 1 367 ? -18.231 -8.888 2.831 1.00 95.06 367 GLY A CA 1
ATOM 2908 C C . GLY A 1 367 ? -18.831 -7.729 3.630 1.00 95.06 367 GLY A C 1
ATOM 2909 O O . GLY A 1 367 ? -20.002 -7.397 3.434 1.00 95.06 367 GLY A O 1
ATOM 2910 N N . TRP A 1 368 ? -18.063 -7.111 4.530 1.00 96.94 368 TRP A N 1
ATOM 2911 C CA . TRP A 1 368 ? -18.494 -5.961 5.326 1.00 96.94 368 TRP A CA 1
ATOM 2912 C C . TRP A 1 368 ? -17.670 -4.712 5.032 1.00 96.94 368 TRP A C 1
ATOM 2914 O O . TRP A 1 368 ? -16.452 -4.699 5.175 1.00 96.94 368 TRP A O 1
ATOM 2924 N N . ILE A 1 369 ? -18.359 -3.629 4.695 1.00 97.94 369 ILE A N 1
ATOM 2925 C CA . ILE A 1 369 ? -17.779 -2.295 4.572 1.00 97.94 369 ILE A CA 1
ATOM 2926 C C . ILE A 1 369 ? -17.828 -1.643 5.953 1.00 97.94 369 ILE A C 1
ATOM 2928 O O . ILE A 1 369 ? -18.908 -1.441 6.517 1.00 97.94 369 ILE A O 1
ATOM 2932 N N . ILE A 1 370 ? -16.650 -1.353 6.501 1.00 97.69 370 ILE A N 1
ATOM 2933 C CA . ILE A 1 370 ? -16.464 -0.635 7.762 1.00 97.69 370 ILE A CA 1
ATOM 2934 C C . ILE A 1 370 ? -15.429 0.445 7.517 1.00 97.69 370 ILE A C 1
ATOM 2936 O O . ILE A 1 370 ? -14.362 0.157 6.978 1.00 97.69 370 ILE A O 1
ATOM 2940 N N . GLU A 1 371 ? -15.710 1.656 7.973 1.00 97.62 371 GLU A N 1
ATOM 2941 C CA . GLU A 1 371 ? -14.782 2.772 7.834 1.00 97.62 371 GLU A CA 1
ATOM 2942 C C . GLU A 1 371 ? -13.949 2.961 9.103 1.00 97.62 371 GLU A C 1
ATOM 2944 O O . GLU A 1 371 ? -14.373 2.641 10.221 1.00 97.62 371 GLU A O 1
ATOM 2949 N N . ILE A 1 372 ? -12.739 3.490 8.937 1.00 96.06 372 ILE A N 1
ATOM 2950 C CA . ILE A 1 372 ? -11.803 3.697 10.048 1.00 96.06 372 ILE A CA 1
ATOM 2951 C C . ILE A 1 372 ? -12.417 4.674 11.060 1.00 96.06 372 ILE A C 1
ATOM 2953 O O . ILE A 1 372 ? -12.430 4.394 12.262 1.00 96.06 372 ILE A O 1
ATOM 2957 N N . ALA A 1 373 ? -12.993 5.778 10.574 1.00 94.38 373 ALA A N 1
ATOM 2958 C CA . ALA A 1 373 ? -13.682 6.775 11.391 1.00 94.38 373 ALA A CA 1
ATOM 2959 C C . ALA A 1 373 ? -14.860 6.177 12.188 1.00 94.38 373 ALA A C 1
ATOM 2961 O O . ALA A 1 373 ? -15.065 6.509 13.362 1.00 94.38 373 ALA A O 1
ATOM 2962 N N . GLU A 1 374 ? -15.601 5.231 11.601 1.00 94.25 374 GLU A N 1
ATOM 2963 C CA . GLU A 1 374 ? -16.687 4.539 12.299 1.00 94.25 374 GLU A CA 1
ATOM 2964 C C . GLU A 1 374 ? -16.156 3.704 13.468 1.00 94.25 374 GLU A C 1
ATOM 2966 O O . GLU A 1 374 ? -16.687 3.801 14.577 1.00 94.25 374 GLU A O 1
ATOM 2971 N N . MET A 1 375 ? -15.077 2.936 13.270 1.00 92.50 375 MET A N 1
ATOM 2972 C CA . MET A 1 375 ? -14.467 2.154 14.354 1.00 92.50 375 MET A CA 1
ATOM 2973 C C . MET A 1 375 ? -14.028 3.046 15.519 1.00 92.50 375 MET A C 1
ATOM 2975 O O . MET A 1 375 ? -14.240 2.703 16.685 1.00 92.50 375 MET A O 1
ATOM 2979 N N . PHE A 1 376 ? -13.475 4.222 15.218 1.00 88.06 376 PHE A N 1
ATOM 2980 C CA . PHE A 1 376 ? -13.098 5.209 16.225 1.00 88.06 376 PHE A CA 1
ATOM 2981 C C . PHE A 1 376 ? -14.282 5.683 17.071 1.00 88.06 376 PHE A C 1
ATOM 2983 O O . PHE A 1 376 ? -14.167 5.770 18.301 1.00 88.06 376 PHE A O 1
ATOM 2990 N N . SER A 1 377 ? -15.414 5.969 16.428 1.00 86.62 377 SER A N 1
ATOM 2991 C CA . SER A 1 377 ? -16.636 6.394 17.114 1.00 86.62 377 SER A CA 1
ATOM 2992 C C . SER A 1 377 ? -17.190 5.295 18.031 1.00 86.62 377 SER A C 1
ATOM 2994 O O . SER A 1 377 ? -17.466 5.552 19.206 1.00 86.62 377 SER A O 1
ATOM 2996 N N . VAL A 1 378 ? -17.234 4.050 17.541 1.00 89.38 378 VAL A N 1
ATOM 2997 C CA . VAL A 1 378 ? -17.735 2.883 18.281 1.00 89.38 378 VAL A CA 1
ATOM 2998 C C . VAL A 1 378 ? -16.904 2.615 19.518 1.00 89.38 378 VAL A C 1
ATOM 3000 O O . VAL A 1 378 ? -17.443 2.418 20.604 1.00 89.38 378 VAL A O 1
ATOM 3003 N N . LEU A 1 379 ? -15.583 2.633 19.374 1.00 87.81 379 LEU A N 1
ATOM 3004 C CA . LEU A 1 379 ? -14.671 2.309 20.460 1.00 87.81 379 LEU A CA 1
ATOM 3005 C C . LEU A 1 379 ? -14.859 3.231 21.659 1.00 87.81 379 LEU A C 1
ATOM 3007 O O . LEU A 1 379 ? -14.933 2.751 22.786 1.00 87.81 379 LEU A O 1
ATOM 3011 N N . ARG A 1 380 ? -15.023 4.539 21.435 1.00 82.75 380 ARG A N 1
ATOM 3012 C CA . ARG A 1 380 ? -15.270 5.497 22.525 1.00 82.75 380 ARG A CA 1
ATOM 3013 C C . ARG A 1 380 ? -16.549 5.171 23.296 1.00 82.75 380 ARG A C 1
ATOM 3015 O O . ARG A 1 380 ? -16.541 5.211 24.525 1.00 82.75 380 ARG A O 1
ATOM 3022 N N . THR A 1 381 ? -17.620 4.831 22.587 1.00 86.06 381 THR A N 1
ATOM 3023 C CA . THR A 1 381 ? -18.914 4.484 23.189 1.00 86.06 381 THR A CA 1
ATOM 3024 C C . THR A 1 381 ? -18.840 3.149 23.931 1.00 86.06 381 THR A C 1
ATOM 3026 O O . THR A 1 381 ? -19.247 3.051 25.088 1.00 86.06 381 THR A O 1
ATOM 3029 N N . MET A 1 382 ? -18.252 2.126 23.307 1.00 86.38 382 MET A N 1
ATOM 3030 C CA . MET A 1 382 ? -18.178 0.769 23.856 1.00 86.38 382 MET A CA 1
ATOM 3031 C C . MET A 1 382 ? -17.268 0.680 25.085 1.00 86.38 382 MET A C 1
ATOM 3033 O O . MET A 1 382 ? -17.589 -0.027 26.041 1.00 86.38 382 MET A O 1
ATOM 3037 N N . ALA A 1 383 ? -16.185 1.456 25.109 1.00 85.00 383 ALA A N 1
ATOM 3038 C CA . ALA A 1 383 ? -15.278 1.576 26.248 1.00 85.00 383 ALA A CA 1
ATOM 3039 C C . ALA A 1 383 ? -15.927 2.116 27.525 1.00 85.00 383 ALA A C 1
ATOM 3041 O O . ALA A 1 383 ? -15.482 1.805 28.630 1.00 85.00 383 ALA A O 1
ATOM 3042 N N . ALA A 1 384 ? -16.951 2.957 27.376 1.00 86.31 384 ALA A N 1
ATOM 3043 C CA . ALA A 1 384 ? -17.703 3.520 28.490 1.00 86.31 384 ALA A CA 1
ATOM 3044 C C . ALA A 1 384 ? -18.838 2.594 28.966 1.00 86.31 384 ALA A C 1
ATOM 3046 O O . ALA A 1 384 ? -19.422 2.844 30.020 1.00 86.31 384 ALA A O 1
ATOM 3047 N N . GLY A 1 385 ? -19.148 1.543 28.203 1.00 89.31 385 GLY A N 1
ATOM 3048 C CA . GLY A 1 385 ? -20.287 0.659 28.425 1.00 89.31 385 GLY A CA 1
ATOM 3049 C C . GLY A 1 385 ? -19.902 -0.750 28.905 1.00 89.31 385 GLY A C 1
ATOM 3050 O O . GLY A 1 385 ? -18.926 -0.913 29.645 1.00 89.31 385 GLY A O 1
ATOM 3051 N N . PRO A 1 386 ? -20.660 -1.790 28.500 1.00 92.25 386 PRO A N 1
ATOM 3052 C CA . PRO A 1 386 ? -20.487 -3.157 29.002 1.00 92.25 386 PRO A CA 1
ATOM 3053 C C . PRO A 1 386 ? -19.153 -3.797 28.592 1.00 92.25 386 PRO A C 1
ATOM 3055 O O . PRO A 1 386 ? -18.724 -4.762 29.216 1.00 92.25 386 PRO A O 1
ATOM 3058 N N . TRP A 1 387 ? -18.459 -3.238 27.596 1.00 94.38 387 TRP A N 1
ATOM 3059 C CA . TRP A 1 387 ? -17.177 -3.744 27.097 1.00 94.38 387 TRP A CA 1
ATOM 3060 C C . TRP A 1 387 ? -15.961 -3.178 27.837 1.00 94.38 387 TRP A C 1
ATOM 3062 O O . TRP A 1 387 ? -14.835 -3.611 27.593 1.00 94.38 387 TRP A O 1
ATOM 3072 N N . ARG A 1 388 ? -16.168 -2.258 28.791 1.00 93.12 388 ARG A N 1
ATOM 3073 C CA . ARG A 1 388 ? -15.110 -1.691 29.641 1.00 93.12 388 ARG A CA 1
ATOM 3074 C C . ARG A 1 388 ? -14.199 -2.738 30.308 1.00 93.12 388 ARG A C 1
ATOM 3076 O O . ARG A 1 388 ? -13.001 -2.474 30.392 1.00 93.12 388 ARG A O 1
ATOM 3083 N N . PRO A 1 389 ? -14.679 -3.911 30.776 1.00 95.25 389 PRO A N 1
ATOM 3084 C CA . PRO A 1 389 ? -13.794 -4.927 31.347 1.00 95.25 389 PRO A CA 1
ATOM 3085 C C . PRO A 1 389 ? -12.717 -5.413 30.372 1.00 95.25 389 PRO A C 1
ATOM 3087 O O . PRO A 1 389 ? -11.629 -5.770 30.821 1.00 95.25 389 PRO A O 1
ATOM 3090 N N . TYR A 1 390 ? -12.997 -5.365 29.066 1.00 95.75 390 TYR A N 1
ATOM 3091 C CA . TYR A 1 390 ? -12.160 -5.898 27.994 1.00 95.75 390 TYR A CA 1
ATOM 3092 C C . TYR A 1 390 ? -11.334 -4.844 27.243 1.00 95.75 390 TYR A C 1
ATOM 3094 O O . TYR A 1 390 ? -10.421 -5.205 26.501 1.00 95.75 390 TYR A O 1
ATOM 3102 N N . LEU A 1 391 ? -11.637 -3.555 27.415 1.00 93.12 391 LEU A N 1
ATOM 3103 C CA . LEU A 1 391 ? -10.998 -2.455 26.691 1.00 93.12 391 LEU A CA 1
ATOM 3104 C C . LEU A 1 391 ? -10.339 -1.477 27.668 1.00 93.12 391 LEU A C 1
ATOM 3106 O O . LEU A 1 391 ? -11.007 -0.892 28.519 1.00 93.12 391 LEU A O 1
ATOM 3110 N N . GLU A 1 392 ? -9.033 -1.253 27.520 1.00 90.25 392 GLU A N 1
ATOM 3111 C CA . GLU A 1 392 ? -8.296 -0.245 28.291 1.00 90.25 392 GLU A CA 1
ATOM 3112 C C . GLU A 1 392 ? -7.783 0.875 27.385 1.00 90.25 392 GLU A C 1
ATOM 3114 O O . GLU A 1 392 ? -7.218 0.619 26.320 1.00 90.25 392 GLU A O 1
ATOM 3119 N N . TYR A 1 393 ? -7.921 2.118 27.853 1.00 86.56 393 TYR A N 1
ATOM 3120 C CA . TYR A 1 393 ? -7.471 3.328 27.163 1.00 86.56 393 TYR A CA 1
ATOM 3121 C C . TYR A 1 393 ? -6.351 3.990 27.954 1.00 86.56 393 TYR A C 1
ATOM 3123 O O . TYR A 1 393 ? -6.508 4.269 29.140 1.00 86.56 393 TYR A O 1
ATOM 3131 N N . SER A 1 394 ? -5.246 4.294 27.278 1.00 81.12 394 SER A N 1
ATOM 3132 C CA . SER A 1 394 ? -4.074 4.956 27.874 1.00 81.12 394 SER A CA 1
ATOM 3133 C C . SER A 1 394 ? -4.010 6.459 27.612 1.00 81.12 394 SER A C 1
ATOM 3135 O O . SER A 1 394 ? -3.005 7.097 27.921 1.00 81.12 394 SER A O 1
ATOM 3137 N N . GLY A 1 395 ? -5.060 7.032 27.028 1.00 72.12 395 GLY A N 1
ATOM 3138 C CA . GLY A 1 395 ? -5.044 8.398 26.513 1.00 72.12 395 GLY A CA 1
ATOM 3139 C C . GLY A 1 395 ? -4.664 8.472 25.031 1.00 72.12 395 GLY A C 1
ATOM 3140 O O . GLY A 1 395 ? -4.468 7.457 24.358 1.00 72.12 395 GLY A O 1
ATOM 3141 N N . GLY A 1 396 ? -4.652 9.698 24.516 1.00 68.00 396 GLY A N 1
ATOM 3142 C CA . GLY A 1 396 ? -4.493 10.018 23.100 1.00 68.00 396 GLY A CA 1
ATOM 3143 C C . GLY A 1 396 ? -4.929 11.453 22.814 1.00 68.00 396 GLY A C 1
ATOM 3144 O O . GLY A 1 396 ? -5.678 12.047 23.598 1.00 68.00 396 GLY A O 1
ATOM 3145 N N . SER A 1 397 ? -4.458 12.019 21.707 1.00 61.50 397 SER A N 1
ATOM 3146 C CA . SER A 1 397 ? -4.894 13.344 21.271 1.00 61.50 397 SER A CA 1
ATOM 3147 C C . SER A 1 397 ? -6.313 13.243 20.719 1.00 61.50 397 SER A C 1
ATOM 3149 O O . SER A 1 397 ? -6.585 12.492 19.784 1.00 61.50 397 SER A O 1
ATOM 3151 N N . ARG A 1 398 ? -7.249 14.005 21.300 1.00 59.44 398 ARG A N 1
ATOM 3152 C CA . ARG A 1 398 ? -8.610 14.113 20.744 1.00 59.44 398 ARG A CA 1
ATOM 3153 C C . ARG A 1 398 ? -8.606 14.758 19.360 1.00 59.44 398 ARG A C 1
ATOM 3155 O O . ARG A 1 398 ? -9.511 14.456 18.589 1.00 59.44 398 ARG A O 1
ATOM 3162 N N . LEU A 1 399 ? -7.621 15.618 19.095 1.00 55.41 399 LEU A N 1
ATOM 3163 C CA . LEU A 1 399 ? -7.472 16.360 17.847 1.00 55.41 399 LEU A CA 1
ATOM 3164 C C . LEU A 1 399 ? -6.959 15.455 16.725 1.00 55.41 399 LEU A C 1
ATOM 3166 O O . LEU A 1 399 ? -7.493 15.505 15.627 1.00 55.41 399 LEU A O 1
ATOM 3170 N N . ASP A 1 400 ? -6.021 14.555 17.028 1.00 59.59 400 ASP A N 1
ATOM 3171 C CA . ASP A 1 400 ? -5.410 13.680 16.013 1.00 59.59 400 ASP A CA 1
ATOM 3172 C C . ASP A 1 400 ? -6.165 12.352 15.825 1.00 59.59 400 ASP A C 1
ATOM 3174 O O . ASP A 1 400 ? -5.740 11.488 15.063 1.00 59.59 400 ASP A O 1
ATOM 3178 N N . GLN A 1 401 ? -7.260 12.161 16.575 1.00 63.62 401 GLN A N 1
ATOM 3179 C CA . GLN A 1 401 ? -8.031 10.913 16.689 1.00 63.62 401 GLN A CA 1
ATOM 3180 C C . GLN A 1 401 ? -7.191 9.664 17.008 1.00 63.62 401 GLN A C 1
ATOM 3182 O O . GLN A 1 401 ? -7.681 8.539 16.948 1.00 63.62 401 GLN A O 1
ATOM 3187 N N . GLU A 1 402 ? -5.945 9.837 17.432 1.00 74.06 402 GLU A N 1
ATOM 3188 C CA . GLU A 1 402 ? -5.044 8.743 17.734 1.00 74.06 402 GLU A CA 1
ATOM 3189 C C . GLU A 1 402 ? -5.138 8.411 19.223 1.00 74.06 402 GLU A C 1
ATOM 3191 O O . GLU A 1 402 ? -4.685 9.166 20.087 1.00 74.06 402 GLU A O 1
ATOM 3196 N N . PHE A 1 403 ? -5.769 7.278 19.540 1.00 81.88 403 PHE A N 1
ATOM 3197 C CA . PHE A 1 403 ? -5.765 6.727 20.890 1.00 81.88 403 PHE A CA 1
ATOM 3198 C C . PHE A 1 403 ? -4.949 5.453 20.988 1.00 81.88 403 PHE A C 1
ATOM 3200 O O . PHE A 1 403 ? -4.835 4.659 20.052 1.00 81.88 403 PHE A O 1
ATOM 3207 N N . LEU A 1 404 ? -4.414 5.263 22.183 1.00 87.56 404 LEU A N 1
ATOM 3208 C CA . LEU A 1 404 ? -3.683 4.085 22.579 1.00 87.56 404 LEU A CA 1
ATOM 3209 C C . LEU A 1 404 ? -4.629 3.142 23.325 1.00 87.56 404 LEU A C 1
ATOM 3211 O O . LEU A 1 404 ? -5.161 3.493 24.384 1.00 87.56 404 LEU A O 1
ATOM 3215 N N . ILE A 1 405 ? -4.835 1.951 22.763 1.00 89.94 405 ILE A N 1
ATOM 3216 C CA . ILE A 1 405 ? -5.791 0.963 23.265 1.00 89.94 405 ILE A CA 1
ATOM 3217 C C . ILE A 1 405 ? -5.131 -0.390 23.523 1.00 89.94 405 ILE A C 1
ATOM 3219 O O . ILE A 1 405 ? -4.182 -0.796 22.844 1.00 89.94 405 ILE A O 1
ATOM 3223 N N . LYS A 1 406 ? -5.641 -1.084 24.535 1.00 91.75 406 LYS A N 1
ATOM 3224 C CA . LYS A 1 406 ? -5.326 -2.476 24.828 1.00 91.75 406 LYS A CA 1
ATOM 3225 C C . LYS A 1 406 ? -6.624 -3.272 24.837 1.00 91.75 406 LYS A C 1
ATOM 3227 O O . LYS A 1 406 ? -7.582 -2.898 25.513 1.00 91.75 406 LYS A O 1
ATOM 3232 N N . VAL A 1 407 ? -6.633 -4.361 24.077 1.00 92.94 407 VAL A N 1
ATOM 3233 C CA . VAL A 1 407 ? -7.721 -5.338 24.045 1.00 92.94 407 VAL A CA 1
ATOM 3234 C C . VAL A 1 407 ? -7.328 -6.496 24.954 1.00 92.94 407 VAL A C 1
ATOM 3236 O O . VAL A 1 407 ? -6.246 -7.059 24.803 1.00 92.94 407 VAL A O 1
ATOM 3239 N N . LYS A 1 408 ? -8.169 -6.826 25.935 1.00 93.56 408 LYS A N 1
ATOM 3240 C CA . LYS A 1 408 ? -7.927 -7.961 26.832 1.00 93.56 408 LYS A CA 1
ATOM 3241 C C . LYS A 1 408 ? -8.418 -9.275 26.218 1.00 93.56 408 LYS A C 1
ATOM 3243 O O . LYS A 1 408 ? -9.352 -9.256 25.412 1.00 93.56 408 LYS A O 1
ATOM 3248 N N . PRO A 1 409 ? -7.846 -10.415 26.647 1.00 93.88 409 PRO A N 1
ATOM 3249 C CA . PRO A 1 409 ? -8.358 -11.733 26.284 1.00 93.88 409 PRO A CA 1
ATOM 3250 C C . PRO A 1 409 ? -9.854 -11.890 26.596 1.00 93.88 409 PRO A C 1
ATOM 3252 O O . PRO A 1 409 ? -10.358 -11.302 27.555 1.00 93.88 409 PRO A O 1
ATOM 3255 N N . GLY A 1 410 ? -10.551 -12.689 25.785 1.00 94.88 410 GLY A N 1
ATOM 3256 C CA . GLY A 1 410 ? -11.980 -12.985 25.937 1.00 94.88 410 GLY A CA 1
ATOM 3257 C C . GLY A 1 410 ? -12.939 -11.961 25.318 1.00 94.88 410 GLY A C 1
ATOM 3258 O O . GLY A 1 410 ? -14.142 -12.200 25.326 1.00 94.88 410 GLY A O 1
ATOM 3259 N N . LEU A 1 411 ? -12.449 -10.841 24.759 1.00 95.62 411 LEU A N 1
ATOM 3260 C CA . LEU A 1 411 ? -13.324 -9.869 24.084 1.00 95.62 411 LEU A CA 1
ATOM 3261 C C . LEU A 1 411 ? -14.038 -10.485 22.875 1.00 95.62 411 LEU A C 1
ATOM 3263 O O . LEU A 1 411 ? -15.236 -10.292 22.715 1.00 95.62 411 LEU A O 1
ATOM 3267 N N . ILE A 1 412 ? -13.297 -11.196 22.020 1.00 95.69 412 ILE A N 1
ATOM 3268 C CA . ILE A 1 412 ? -13.852 -11.799 20.802 1.00 95.69 412 ILE A CA 1
ATOM 3269 C C . ILE A 1 412 ? -14.942 -12.806 21.172 1.00 95.69 412 ILE A C 1
ATOM 3271 O O . ILE A 1 412 ? -16.054 -12.679 20.670 1.00 95.69 412 ILE A O 1
ATOM 3275 N N . ASP A 1 413 ? -14.658 -13.711 22.111 1.00 95.94 413 ASP A N 1
ATOM 3276 C CA . ASP A 1 413 ? -15.613 -14.727 22.570 1.00 95.94 413 ASP A CA 1
ATOM 3277 C C . ASP A 1 413 ? -16.901 -14.079 23.112 1.00 95.94 413 ASP A C 1
ATOM 3279 O O . ASP A 1 413 ? -18.004 -14.425 22.696 1.00 95.94 413 ASP A O 1
ATOM 3283 N N . ALA A 1 414 ? -16.770 -13.051 23.960 1.00 96.06 414 ALA A N 1
ATOM 3284 C CA . ALA A 1 414 ? -17.911 -12.327 24.523 1.00 96.06 414 ALA A CA 1
ATOM 3285 C C . ALA A 1 414 ? -18.744 -11.572 23.466 1.00 96.06 414 ALA A C 1
ATOM 3287 O O . ALA A 1 414 ? -19.948 -11.374 23.647 1.00 96.06 414 ALA A O 1
ATOM 3288 N N . ILE A 1 415 ? -18.117 -11.123 22.373 1.00 95.25 415 ILE A N 1
ATOM 3289 C CA . ILE A 1 415 ? -18.816 -10.508 21.239 1.00 95.25 415 ILE A CA 1
ATOM 3290 C C . ILE A 1 415 ? -19.545 -11.572 20.414 1.00 95.25 415 ILE A C 1
ATOM 3292 O O . ILE A 1 415 ? -20.700 -11.361 20.044 1.00 95.25 415 ILE A O 1
ATOM 3296 N N . GLU A 1 416 ? -18.901 -12.705 20.130 1.00 94.06 416 GLU A N 1
ATOM 3297 C CA . GLU A 1 416 ? -19.484 -13.795 19.338 1.00 94.06 416 GLU A CA 1
ATOM 3298 C C . GLU A 1 416 ? -20.726 -14.403 20.004 1.00 94.06 416 GLU A C 1
ATOM 3300 O O . GLU A 1 416 ? -21.674 -14.742 19.301 1.00 94.06 416 GLU A O 1
ATOM 3305 N N . GLU A 1 417 ? -20.782 -14.451 21.339 1.00 94.88 417 GLU A N 1
ATOM 3306 C CA . GLU A 1 417 ? -21.980 -14.862 22.091 1.00 94.88 417 GLU A CA 1
ATOM 3307 C C . GLU A 1 417 ? -23.196 -13.945 21.865 1.00 94.88 417 GLU A C 1
ATOM 3309 O O . GLU A 1 417 ? -24.341 -14.385 21.989 1.00 94.88 417 GLU A O 1
ATOM 3314 N N . GLN A 1 418 ? -22.964 -12.667 21.552 1.00 94.56 418 GLN A N 1
ATOM 3315 C CA . GLN A 1 418 ? -24.014 -11.657 21.375 1.00 94.56 418 GLN A CA 1
ATOM 3316 C C . GLN A 1 418 ? -24.329 -11.356 19.908 1.00 94.56 418 GLN A C 1
ATOM 3318 O O . GLN A 1 418 ? -25.396 -10.815 19.606 1.00 94.56 418 GLN A O 1
ATOM 3323 N N . LEU A 1 419 ? -23.414 -11.668 18.988 1.00 91.44 419 LEU A N 1
ATOM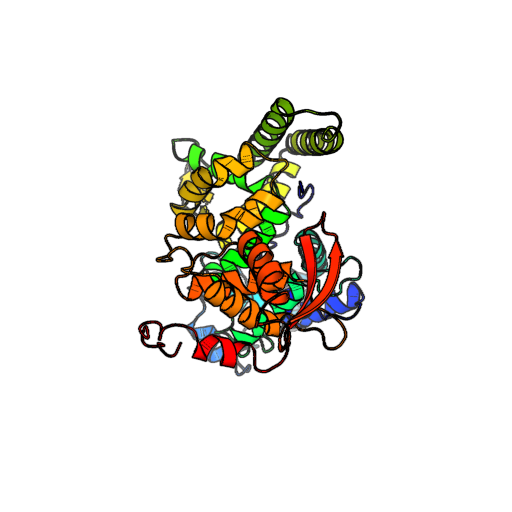 3324 C CA . LEU A 1 419 ? -23.668 -11.498 17.567 1.00 91.44 419 LEU A CA 1
ATOM 3325 C C . LEU A 1 419 ? -24.712 -12.525 17.110 1.00 91.44 419 LEU A C 1
ATOM 3327 O O . LEU A 1 419 ? -24.601 -13.707 17.443 1.00 91.44 419 LEU A O 1
ATOM 3331 N N . PRO A 1 420 ? -25.718 -12.116 16.311 1.00 86.69 420 PRO A N 1
ATOM 3332 C CA . PRO A 1 420 ? -26.611 -13.084 15.696 1.00 86.69 420 PRO A CA 1
ATOM 3333 C C . PRO A 1 420 ? -25.758 -14.089 14.915 1.00 86.69 420 PRO A C 1
ATOM 3335 O O . PRO A 1 420 ? -24.772 -13.663 14.297 1.00 86.69 420 PRO A O 1
ATOM 3338 N N . PRO A 1 421 ? -26.103 -15.395 14.928 1.00 78.38 421 PRO A N 1
ATOM 3339 C CA . PRO A 1 421 ? -25.380 -16.399 14.167 1.00 78.38 421 PRO A CA 1
ATOM 3340 C C . PRO A 1 421 ? -25.398 -15.940 12.719 1.00 78.38 421 PRO A C 1
ATOM 3342 O O . PRO A 1 421 ? -26.423 -15.993 12.038 1.00 78.38 421 PRO A O 1
ATOM 3345 N N . THR A 1 422 ? -24.274 -15.368 12.290 1.00 66.69 422 THR A N 1
ATOM 3346 C CA . THR A 1 422 ? -24.155 -14.821 10.948 1.00 66.69 422 THR A CA 1
ATOM 3347 C C . THR A 1 422 ? -24.318 -16.047 10.082 1.00 66.69 422 THR A C 1
ATOM 3349 O O . THR A 1 422 ? -23.515 -16.965 10.238 1.00 66.69 422 THR A O 1
ATOM 3352 N N . SER A 1 423 ? -25.401 -16.107 9.297 1.00 47.31 423 SER A N 1
ATOM 3353 C CA . SER A 1 423 ? -25.730 -17.215 8.398 1.00 47.31 423 SER A CA 1
ATOM 3354 C C . SER A 1 423 ? -24.425 -17.706 7.807 1.00 47.31 423 SER A C 1
ATOM 3356 O O . SER A 1 423 ? -23.804 -16.952 7.056 1.00 47.31 423 SER A O 1
ATOM 3358 N N . GLN A 1 424 ? -23.955 -18.853 8.310 1.00 47.06 424 GLN A N 1
ATOM 3359 C CA . GLN A 1 424 ? -22.597 -19.326 8.110 1.00 47.06 424 GLN A CA 1
ATOM 3360 C C . GLN A 1 424 ? -22.434 -19.461 6.602 1.00 47.06 424 GLN A C 1
ATOM 3362 O O . GLN A 1 424 ? -22.873 -20.449 6.023 1.00 47.06 424 GLN A O 1
ATOM 3367 N N . ARG A 1 425 ? -21.867 -18.440 5.942 1.00 52.19 425 ARG A N 1
ATOM 3368 C CA . ARG A 1 425 ? -21.234 -18.637 4.644 1.00 52.19 425 ARG A CA 1
ATOM 3369 C C . ARG A 1 425 ? -20.220 -19.715 4.969 1.00 52.19 425 ARG A C 1
ATOM 3371 O O . ARG A 1 425 ? -19.352 -19.473 5.811 1.00 52.19 425 ARG A O 1
ATOM 3378 N N . GLU A 1 426 ? -20.474 -20.918 4.454 1.00 44.16 426 GLU A N 1
ATOM 3379 C CA . GLU A 1 426 ? -19.620 -22.087 4.597 1.00 44.16 426 GLU A CA 1
ATOM 3380 C C . GLU A 1 426 ? -18.191 -21.569 4.557 1.00 44.16 426 GLU A C 1
ATOM 3382 O O . GLU A 1 426 ? -17.792 -20.961 3.562 1.00 44.16 426 GLU A O 1
ATOM 3387 N N . ARG A 1 427 ? -17.479 -21.646 5.691 1.00 44.62 427 ARG A N 1
ATOM 3388 C CA . ARG A 1 427 ? -16.077 -21.244 5.751 1.00 44.62 427 ARG A CA 1
ATOM 3389 C C . ARG A 1 427 ? -15.376 -22.201 4.804 1.00 44.62 427 ARG A C 1
ATOM 3391 O O . ARG A 1 427 ? -15.015 -23.298 5.219 1.00 44.62 427 ARG A O 1
ATOM 3398 N N . THR A 1 428 ? -15.275 -21.842 3.528 1.00 40.22 428 THR A N 1
ATOM 3399 C CA . THR A 1 428 ? -14.508 -22.608 2.564 1.00 40.22 428 THR A CA 1
ATOM 3400 C C . THR A 1 428 ? -13.102 -22.626 3.147 1.00 40.22 428 THR A C 1
ATOM 3402 O O . THR A 1 428 ? -12.546 -21.544 3.372 1.00 40.22 428 THR A O 1
ATOM 3405 N N . PRO A 1 429 ? -12.550 -23.796 3.504 1.00 33.72 429 PRO A N 1
ATOM 3406 C CA . PRO A 1 429 ? -11.168 -23.852 3.936 1.00 33.72 429 PRO A CA 1
ATOM 3407 C C . PRO A 1 429 ? -10.340 -23.346 2.752 1.00 33.72 429 PRO A C 1
ATOM 3409 O O . PRO A 1 429 ? -10.361 -23.955 1.682 1.00 33.72 429 PRO A O 1
ATOM 3412 N N . LYS A 1 430 ? -9.742 -22.163 2.914 1.00 41.97 430 LYS A N 1
ATOM 3413 C CA . LYS A 1 430 ? -8.792 -21.599 1.955 1.00 41.97 430 LYS A CA 1
ATOM 3414 C C . LYS A 1 430 ? -7.455 -22.306 2.085 1.00 41.97 430 LYS A C 1
ATOM 3416 O O . LYS A 1 430 ? -7.057 -22.570 3.243 1.00 41.97 430 LYS A O 1
#